Protein AF-A0AAJ0F1N2-F1 (afdb_monomer_lite)

InterPro domains:
  IPR005656 MmgE/PrpD [PTHR16943] (35-142)
  IPR036148 MmgE/PrpD superfamily [SSF103378] (7-380)
  IPR042183 MmgE/PrpD superfamily, domain 1 [G3DSA:1.10.4100.10] (1-146)
  IPR045336 MmgE/PrpD, N-terminal [PF03972] (10-143)

Secondary structure (DSSP, 8-state):
-TTTTTSHHHHHHHHHHHHHH-S--TT-EE-TTS-EE-HHHHHHHHHHHHHTTS-S-EETTB-GGGTHHHHHHHHHHHSSSPPPHHHHHHHHHHHHHHHHHHHHHH-THHHHTT---HHHHHHHHHHHHHHHHHTT--HHHHHHHSPPTTTSTTHHHHTT----TTTTTSS----S-SSSSTTSHHHHH-SS--GGGGTTTTTT--GGG-EE--SSSS-GGGHHHHHHHHHHHHHS---S---EEEEEE-GGGGSGGG--SS--SHHHHHH-HHHHHHHHHHS---SGGGSSHHHHT-HHHHHHHHT-EEEE----TT---EEEEEE-TTS-EEEEEE-GGG-TTBTTSTTHHHHHHHHHHHHHHHTT-HHHHHHHHHHHHTGGG-S-THHHHHHHHHHHHHHHHH--HHHHHHHHTB-PPTT----TT---GGGBPPEEEEEE----SHHHHHHHHHHHHHHHHHHHHHHHTT--TT-HHHHHHHHHTEEEEEE--HHHHTT--HHHHHHHHHHHHHHTT--

pLDDT: mean 82.6, std 16.03, range [22.95, 98.0]

Structure (mmCIF, N/CA/C/O backbone):
data_AF-A0AAJ0F1N2-F1
#
_entry.id   AF-A0AAJ0F1N2-F1
#
loop_
_atom_site.group_PDB
_atom_site.id
_atom_site.type_symbol
_atom_site.label_atom_id
_atom_site.label_alt_id
_atom_site.label_comp_id
_atom_site.label_asym_id
_atom_site.label_entity_id
_atom_site.label_seq_id
_atom_site.pdbx_PDB_ins_code
_atom_site.Cartn_x
_atom_site.Cartn_y
_atom_site.Cartn_z
_atom_site.occupancy
_atom_site.B_iso_or_equiv
_atom_site.auth_seq_id
_atom_site.auth_comp_id
_atom_site.auth_asym_id
_atom_site.auth_atom_id
_atom_site.pdbx_PDB_model_num
ATOM 1 N N . MET A 1 1 ? 4.725 4.115 -2.360 1.00 94.38 1 MET A N 1
ATOM 2 C CA . MET A 1 1 ? 6.012 4.832 -2.238 1.00 94.38 1 MET A CA 1
ATOM 3 C C . MET A 1 1 ? 5.979 5.849 -1.105 1.00 94.38 1 MET A C 1
ATOM 5 O O . MET A 1 1 ? 6.537 5.537 -0.065 1.00 94.38 1 MET A O 1
ATOM 9 N N . LEU A 1 2 ? 5.261 6.975 -1.221 1.00 94.50 2 LEU A N 1
ATOM 10 C CA . LEU A 1 2 ? 5.224 8.016 -0.171 1.00 94.50 2 LEU A CA 1
ATOM 11 C C . LEU A 1 2 ? 4.882 7.496 1.242 1.00 94.50 2 LEU A C 1
ATOM 13 O O . LEU A 1 2 ? 5.534 7.845 2.216 1.00 94.50 2 LEU A O 1
ATOM 17 N N . THR A 1 3 ? 3.900 6.605 1.379 1.00 92.44 3 THR A N 1
ATOM 18 C CA . THR A 1 3 ? 3.577 5.993 2.682 1.00 92.44 3 THR A CA 1
ATOM 19 C C . THR A 1 3 ? 4.564 4.916 3.132 1.00 92.44 3 THR A C 1
ATOM 21 O O . THR A 1 3 ? 4.675 4.644 4.326 1.00 92.44 3 THR A O 1
ATOM 24 N N . GLY A 1 4 ? 5.250 4.271 2.187 1.00 93.25 4 GLY A N 1
ATOM 25 C CA . GLY A 1 4 ? 6.184 3.181 2.456 1.00 93.25 4 GLY A CA 1
ATOM 26 C C . GLY A 1 4 ? 7.548 3.680 2.920 1.00 93.25 4 GLY A C 1
ATOM 27 O O . GLY A 1 4 ? 8.160 3.047 3.772 1.00 93.25 4 GLY A O 1
ATOM 28 N N . MET A 1 5 ? 8.000 4.840 2.432 1.00 93.69 5 MET A N 1
ATOM 29 C CA . MET A 1 5 ? 9.305 5.400 2.811 1.00 93.69 5 MET A CA 1
ATOM 30 C C . MET A 1 5 ? 9.385 5.792 4.296 1.00 93.69 5 MET A C 1
ATOM 32 O O . MET A 1 5 ? 10.449 5.822 4.897 1.00 93.69 5 MET A O 1
ATOM 36 N N . VAL A 1 6 ? 8.235 6.047 4.922 1.00 89.25 6 VAL A N 1
ATOM 37 C CA . VAL A 1 6 ? 8.150 6.376 6.350 1.00 89.25 6 VAL A CA 1
ATOM 38 C C . VAL A 1 6 ? 8.004 5.135 7.242 1.00 89.25 6 VAL A C 1
ATOM 40 O O . VAL A 1 6 ? 7.846 5.265 8.457 1.00 89.25 6 VAL A O 1
ATOM 43 N N . ARG A 1 7 ? 8.011 3.922 6.665 1.00 87.81 7 ARG A N 1
ATOM 44 C CA . ARG A 1 7 ? 7.913 2.663 7.422 1.00 87.81 7 ARG A CA 1
ATOM 45 C C . ARG A 1 7 ? 9.271 2.266 8.018 1.00 87.81 7 ARG A C 1
ATOM 47 O O . ARG A 1 7 ? 10.299 2.530 7.391 1.00 87.81 7 ARG A O 1
ATOM 54 N N . PRO A 1 8 ? 9.296 1.563 9.169 1.00 86.12 8 PRO A N 1
ATOM 55 C CA . PRO A 1 8 ? 10.542 1.126 9.805 1.00 86.12 8 PRO A CA 1
ATOM 56 C C . PRO A 1 8 ? 11.477 0.344 8.873 1.00 86.12 8 PRO A C 1
ATOM 58 O O . PRO A 1 8 ? 12.664 0.642 8.815 1.00 86.12 8 PRO A O 1
ATOM 61 N N . VAL A 1 9 ? 10.940 -0.583 8.068 1.00 86.56 9 VAL A N 1
ATOM 62 C CA . VAL A 1 9 ? 11.736 -1.386 7.120 1.00 86.56 9 VAL A CA 1
ATOM 63 C C . VAL A 1 9 ? 12.475 -0.532 6.084 1.00 86.56 9 VAL A C 1
ATOM 65 O O . VAL A 1 9 ? 13.609 -0.850 5.720 1.00 86.56 9 VAL A O 1
ATOM 68 N N . TYR A 1 10 ? 11.870 0.573 5.634 1.00 93.31 10 TYR A N 1
ATOM 69 C CA . TYR A 1 10 ? 12.530 1.514 4.735 1.00 93.31 10 TYR A CA 1
ATOM 70 C C . TYR A 1 10 ? 13.623 2.284 5.472 1.00 93.31 10 TYR A C 1
ATOM 72 O O . TYR A 1 10 ? 14.758 2.293 5.003 1.00 93.31 10 TYR A O 1
ATOM 80 N N . LYS A 1 11 ? 13.306 2.869 6.639 1.00 90.56 11 LYS A N 1
ATOM 81 C CA . LYS A 1 11 ? 14.265 3.651 7.440 1.00 90.56 11 LYS A CA 1
ATOM 82 C C . LYS A 1 11 ? 15.527 2.836 7.750 1.00 90.56 11 LYS A C 1
ATOM 84 O O . LYS A 1 11 ? 16.628 3.263 7.416 1.00 90.56 11 LYS A O 1
ATOM 89 N N . SER A 1 12 ? 15.370 1.613 8.261 1.00 88.00 12 SER A N 1
ATOM 90 C CA . SER A 1 12 ? 16.506 0.727 8.555 1.00 88.00 12 SER A CA 1
ATOM 91 C C . SER A 1 12 ? 17.283 0.313 7.300 1.00 88.00 12 SER A C 1
ATOM 93 O O . SER A 1 12 ? 18.500 0.150 7.348 1.00 88.00 12 SER A O 1
ATOM 95 N N . SER A 1 13 ? 16.609 0.164 6.156 1.00 91.44 13 SER A N 1
ATOM 96 C CA . SER A 1 13 ? 17.280 -0.126 4.882 1.00 91.44 13 SER A CA 1
ATOM 97 C C . SER A 1 13 ? 18.088 1.064 4.364 1.00 91.44 13 SER A C 1
ATOM 99 O O . SER A 1 13 ? 19.184 0.871 3.835 1.00 91.44 13 SER A O 1
ATOM 101 N N . ALA A 1 14 ? 17.574 2.284 4.530 1.00 91.19 14 ALA A N 1
ATOM 102 C CA . ALA A 1 14 ? 18.276 3.513 4.177 1.00 91.19 14 ALA A CA 1
ATOM 103 C C . ALA A 1 14 ? 19.522 3.693 5.055 1.00 91.19 14 ALA A C 1
ATOM 105 O O . ALA A 1 14 ? 20.614 3.899 4.530 1.00 91.19 14 ALA A O 1
ATOM 106 N N . GLU A 1 15 ? 19.398 3.496 6.371 1.00 89.12 15 GLU A N 1
ATOM 107 C CA . GLU A 1 15 ? 20.527 3.513 7.312 1.00 89.12 15 GLU A CA 1
ATOM 108 C C . GLU A 1 15 ? 21.597 2.472 6.953 1.00 89.12 15 GLU A C 1
ATOM 110 O O . GLU A 1 15 ? 22.789 2.789 6.902 1.00 89.12 15 GLU A O 1
ATOM 115 N N . ALA A 1 16 ? 21.183 1.239 6.640 1.00 87.69 16 ALA A N 1
ATOM 116 C CA . ALA A 1 16 ? 22.100 0.182 6.227 1.00 87.69 16 ALA A CA 1
ATOM 117 C C . ALA A 1 16 ? 22.852 0.551 4.936 1.00 87.69 16 ALA A C 1
ATOM 119 O O . ALA A 1 16 ? 24.078 0.431 4.882 1.00 87.69 16 ALA A O 1
ATOM 120 N N . LEU A 1 17 ? 22.155 1.057 3.914 1.00 87.19 17 LEU A N 1
ATOM 121 C CA . LEU A 1 17 ? 22.790 1.502 2.669 1.00 87.19 17 LEU A CA 1
ATOM 122 C C . LEU A 1 17 ? 23.763 2.656 2.895 1.00 87.19 17 LEU A C 1
ATOM 124 O O . LEU A 1 17 ? 24.878 2.617 2.373 1.00 87.19 17 LEU A O 1
ATOM 128 N N . THR A 1 18 ? 23.375 3.638 3.704 1.00 84.88 18 THR A N 1
ATOM 129 C CA . THR A 1 18 ? 24.234 4.756 4.098 1.00 84.88 18 THR A CA 1
ATOM 130 C C . THR A 1 18 ? 25.490 4.268 4.818 1.00 84.88 18 THR A C 1
ATOM 132 O O . THR A 1 18 ? 26.592 4.727 4.524 1.00 84.88 18 THR A O 1
ATOM 135 N N . SER A 1 19 ? 25.368 3.277 5.705 1.00 83.12 19 SER A N 1
ATOM 136 C CA . SER A 1 19 ? 26.519 2.707 6.417 1.00 83.12 19 SER A CA 1
ATOM 137 C C . SER A 1 19 ? 27.512 1.989 5.492 1.00 83.12 19 SER A C 1
ATOM 139 O O . SER A 1 19 ? 28.713 1.978 5.762 1.00 83.12 19 SER A O 1
ATOM 141 N N . ILE A 1 20 ? 27.032 1.417 4.382 1.00 83.31 20 ILE A N 1
ATOM 142 C CA . ILE A 1 20 ? 27.849 0.609 3.468 1.00 83.31 20 ILE A CA 1
ATOM 143 C C . ILE A 1 20 ? 28.415 1.443 2.311 1.00 83.31 20 ILE A C 1
ATOM 145 O O . ILE A 1 20 ? 29.530 1.189 1.849 1.00 83.31 20 ILE A O 1
ATOM 149 N N . HIS A 1 21 ? 27.669 2.437 1.829 1.00 80.12 21 HIS A N 1
ATOM 150 C CA . HIS A 1 21 ? 28.046 3.256 0.674 1.00 80.12 21 HIS A CA 1
ATOM 151 C C . HIS A 1 21 ? 28.478 4.687 1.030 1.00 80.12 21 HIS A C 1
ATOM 153 O O . HIS A 1 21 ? 29.085 5.347 0.186 1.00 80.12 21 HIS A O 1
ATOM 159 N N . GLY A 1 22 ? 28.241 5.140 2.264 1.00 71.06 22 GLY A N 1
ATOM 160 C CA . GLY A 1 22 ? 28.464 6.518 2.704 1.00 71.06 22 GLY A CA 1
ATOM 161 C C . GLY A 1 22 ? 27.350 7.482 2.270 1.00 71.06 22 GLY A C 1
ATOM 162 O O . GLY A 1 22 ? 26.404 7.095 1.589 1.00 71.06 22 GLY A O 1
ATOM 163 N N . ASN A 1 23 ? 27.490 8.758 2.648 1.00 67.50 23 ASN A N 1
ATOM 164 C CA . ASN A 1 23 ? 26.535 9.839 2.347 1.00 67.50 23 ASN A CA 1
ATOM 165 C C . ASN A 1 23 ? 26.758 10.450 0.948 1.00 67.50 23 ASN A C 1
ATOM 167 O O . ASN A 1 23 ? 27.057 11.637 0.820 1.00 67.50 23 ASN A O 1
ATOM 171 N N . GLY A 1 24 ? 26.632 9.638 -0.102 1.00 66.25 24 GLY A N 1
ATOM 172 C CA . GLY A 1 24 ? 26.647 10.119 -1.487 1.00 66.25 24 GLY A CA 1
ATOM 173 C C . GLY A 1 24 ? 28.031 10.369 -2.113 1.00 66.25 24 GLY A C 1
ATOM 174 O O . GLY A 1 24 ? 29.079 9.992 -1.583 1.00 66.25 24 GLY A O 1
ATOM 175 N N . GLY A 1 25 ? 28.023 10.953 -3.318 1.00 71.38 25 GLY A N 1
ATOM 176 C CA . GLY A 1 25 ? 29.208 11.245 -4.135 1.00 71.38 25 GLY A CA 1
ATOM 177 C C . GLY A 1 25 ? 28.837 11.683 -5.563 1.00 71.38 25 GLY A C 1
ATOM 178 O O . GLY A 1 25 ? 27.662 11.742 -5.892 1.00 71.38 25 GLY A O 1
ATOM 179 N N . PRO A 1 26 ? 29.797 11.932 -6.475 1.00 70.75 26 PRO A N 1
ATOM 180 C CA . PRO A 1 26 ? 29.505 12.463 -7.820 1.00 70.75 26 PRO A CA 1
ATOM 181 C C . PRO A 1 26 ? 28.612 11.582 -8.713 1.00 70.75 26 PRO A C 1
ATOM 183 O O . PRO A 1 26 ? 28.234 11.999 -9.801 1.00 70.75 26 PRO A O 1
ATOM 186 N N . GLN A 1 27 ? 28.351 10.337 -8.304 1.00 80.38 27 GLN A N 1
ATOM 187 C CA . GLN A 1 27 ? 27.497 9.373 -9.007 1.00 80.38 27 GLN A CA 1
ATOM 188 C C . GLN A 1 27 ? 26.361 8.853 -8.116 1.00 80.38 27 GLN A C 1
ATOM 190 O O . GLN A 1 27 ? 25.833 7.770 -8.386 1.00 80.38 27 GLN A O 1
ATOM 195 N N . SER A 1 28 ? 26.051 9.550 -7.018 1.00 88.75 28 SER A N 1
ATOM 196 C CA . SER A 1 28 ? 24.918 9.172 -6.186 1.00 88.75 28 SER A CA 1
ATOM 197 C C . SER A 1 28 ? 23.597 9.528 -6.863 1.00 88.75 28 SER A C 1
ATOM 199 O O . SER A 1 28 ? 23.530 10.361 -7.767 1.00 88.75 28 SER A O 1
ATOM 201 N N . VA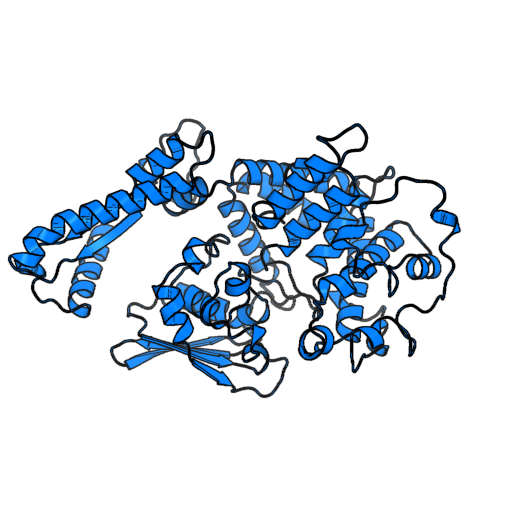L A 1 29 ? 22.572 8.787 -6.470 1.00 92.19 29 VAL A N 1
ATOM 202 C CA . VAL A 1 29 ? 21.196 8.936 -6.903 1.00 92.19 29 VAL A CA 1
ATOM 203 C C . VAL A 1 29 ? 20.353 9.005 -5.639 1.00 92.19 29 VAL A C 1
ATOM 205 O O . VAL A 1 29 ? 20.433 8.100 -4.801 1.00 92.19 29 VAL A O 1
ATOM 208 N N . ALA A 1 30 ? 19.537 10.047 -5.522 1.00 94.81 30 ALA A N 1
ATOM 209 C CA . ALA A 1 30 ? 18.555 10.163 -4.459 1.00 94.81 30 ALA A CA 1
ATOM 210 C C . ALA A 1 30 ? 17.480 9.077 -4.598 1.00 94.81 30 ALA A C 1
ATOM 212 O O . ALA A 1 30 ? 16.926 8.874 -5.683 1.00 94.81 30 ALA A O 1
ATOM 213 N N . ALA A 1 31 ? 17.174 8.383 -3.505 1.00 96.06 31 ALA A N 1
ATOM 214 C CA . ALA A 1 31 ? 15.930 7.636 -3.350 1.00 96.06 31 ALA A CA 1
ATOM 215 C C . ALA A 1 31 ? 14.756 8.599 -3.098 1.00 96.06 31 ALA A C 1
ATOM 217 O O . ALA A 1 31 ? 14.953 9.801 -2.932 1.00 96.06 31 ALA A O 1
ATOM 218 N N . ILE A 1 32 ? 13.528 8.075 -3.047 1.00 96.50 32 ILE A N 1
ATOM 219 C CA . ILE A 1 32 ? 12.312 8.887 -2.897 1.00 96.50 32 ILE A CA 1
ATOM 220 C C . ILE A 1 32 ? 12.354 9.837 -1.696 1.00 96.50 32 ILE A C 1
ATOM 222 O O . ILE A 1 32 ? 11.768 10.905 -1.752 1.00 96.50 32 ILE A O 1
ATOM 226 N N . ASP A 1 33 ? 13.040 9.472 -0.620 1.00 94.69 33 ASP A N 1
ATOM 227 C CA . ASP A 1 33 ? 13.099 10.260 0.610 1.00 94.69 33 ASP A CA 1
ATOM 228 C C . ASP A 1 33 ? 14.271 11.263 0.664 1.00 94.69 33 ASP A C 1
ATOM 230 O O . ASP A 1 33 ? 14.496 11.882 1.710 1.00 94.69 33 ASP A O 1
ATOM 234 N N . GLY A 1 34 ? 15.028 11.381 -0.434 1.00 93.81 34 GLY A N 1
ATOM 235 C CA . GLY A 1 34 ? 16.246 12.190 -0.546 1.00 93.81 34 GLY A CA 1
ATOM 236 C C . GLY A 1 34 ? 17.532 11.465 -0.150 1.00 93.81 34 GLY A C 1
ATOM 237 O O . GLY A 1 34 ? 18.612 12.046 -0.228 1.00 93.81 34 GLY A O 1
ATOM 238 N N . THR A 1 35 ? 17.464 10.199 0.282 1.00 92.12 35 THR A N 1
ATOM 239 C CA . THR A 1 35 ? 18.672 9.450 0.651 1.00 92.12 35 THR A CA 1
ATOM 240 C C . THR A 1 35 ? 19.562 9.239 -0.575 1.00 92.12 35 THR A C 1
ATOM 242 O O . THR A 1 35 ? 19.211 8.498 -1.494 1.00 92.12 35 THR A O 1
ATOM 245 N N . GLU A 1 36 ? 20.740 9.862 -0.574 1.00 92.38 36 GLU A N 1
ATOM 246 C CA . GLU A 1 36 ? 21.750 9.733 -1.625 1.00 92.38 36 GLU A CA 1
ATOM 247 C C . GLU A 1 36 ? 22.500 8.402 -1.514 1.00 92.38 36 GLU A C 1
ATOM 249 O O . GLU A 1 36 ? 23.191 8.126 -0.532 1.00 92.38 36 GLU A O 1
ATOM 254 N N . THR A 1 37 ? 22.403 7.565 -2.545 1.00 91.31 37 THR A N 1
ATOM 255 C CA . THR A 1 37 ? 23.040 6.241 -2.563 1.00 91.31 37 THR A CA 1
ATOM 256 C C . THR A 1 37 ? 23.447 5.837 -3.982 1.00 91.31 37 THR A C 1
ATOM 258 O O . THR A 1 37 ? 23.431 6.642 -4.907 1.00 91.31 37 THR A O 1
ATOM 261 N N . THR A 1 38 ? 23.890 4.598 -4.192 1.00 90.56 38 THR A N 1
ATOM 262 C CA . THR A 1 38 ? 24.156 4.093 -5.548 1.00 90.56 38 THR A CA 1
ATOM 263 C C . THR A 1 38 ? 22.854 3.965 -6.345 1.00 90.56 38 THR A C 1
ATOM 265 O O . THR A 1 38 ? 21.786 3.800 -5.763 1.00 90.56 38 THR A O 1
ATOM 268 N N . ILE A 1 39 ? 22.933 3.924 -7.680 1.00 90.25 39 ILE A N 1
ATOM 269 C CA . ILE A 1 39 ? 21.757 3.672 -8.534 1.00 90.25 39 ILE A CA 1
ATOM 270 C C . ILE A 1 39 ? 20.957 2.430 -8.088 1.00 90.25 39 ILE A C 1
ATOM 272 O O . ILE A 1 39 ? 19.732 2.466 -8.026 1.00 90.25 39 ILE A O 1
ATOM 276 N N . PHE A 1 40 ? 21.639 1.349 -7.693 1.00 88.56 40 PHE A N 1
ATOM 277 C CA . PHE A 1 40 ? 20.990 0.134 -7.194 1.00 88.56 40 PHE A CA 1
ATOM 278 C C . PHE A 1 40 ? 20.384 0.319 -5.800 1.00 88.56 40 PHE A C 1
ATOM 280 O O . PHE A 1 40 ? 19.323 -0.233 -5.525 1.00 88.56 40 PHE A O 1
ATOM 287 N N . GLY A 1 41 ? 21.028 1.113 -4.940 1.00 91.19 41 GLY A N 1
ATOM 288 C CA . GLY A 1 41 ? 20.475 1.499 -3.644 1.00 91.19 41 GLY A CA 1
ATOM 289 C C . GLY A 1 41 ? 19.172 2.285 -3.796 1.00 91.19 41 GLY A C 1
ATOM 290 O O . GLY A 1 41 ? 18.196 1.970 -3.124 1.00 91.19 41 GLY A O 1
ATOM 291 N N . ALA A 1 42 ? 19.117 3.236 -4.734 1.00 93.75 42 ALA A N 1
ATOM 292 C CA . ALA A 1 42 ? 17.918 4.029 -4.999 1.00 93.75 42 ALA A CA 1
ATOM 293 C C . ALA A 1 42 ? 16.784 3.162 -5.569 1.00 93.75 42 ALA A C 1
ATOM 295 O O . ALA A 1 42 ? 15.649 3.247 -5.103 1.00 93.75 42 ALA A O 1
ATOM 296 N N . MET A 1 43 ? 17.093 2.258 -6.510 1.00 93.69 43 MET A N 1
ATOM 297 C CA . MET A 1 43 ? 16.131 1.260 -7.004 1.00 93.69 43 MET A CA 1
ATOM 298 C C . MET A 1 43 ? 15.573 0.393 -5.868 1.00 93.69 43 MET A C 1
ATOM 300 O O . MET A 1 43 ? 14.364 0.176 -5.792 1.00 93.69 43 MET A O 1
ATOM 304 N N . TYR A 1 44 ? 16.447 -0.088 -4.980 1.00 91.50 44 TYR A N 1
ATOM 305 C CA . TYR A 1 44 ? 16.080 -0.938 -3.849 1.00 91.50 44 TYR A CA 1
ATOM 306 C C . TYR A 1 44 ? 15.187 -0.206 -2.842 1.00 91.50 44 TYR A C 1
ATOM 308 O O . TYR A 1 44 ? 14.117 -0.709 -2.497 1.00 91.50 44 TYR A O 1
ATOM 316 N N . LEU A 1 45 ? 15.580 1.000 -2.422 1.00 94.88 45 LEU A N 1
ATOM 317 C CA . LEU A 1 45 ? 14.792 1.822 -1.506 1.00 94.88 45 LEU A CA 1
ATOM 318 C C . LEU A 1 45 ? 13.428 2.163 -2.100 1.00 94.88 45 LEU A C 1
ATOM 320 O O . LEU A 1 45 ? 12.409 1.942 -1.448 1.00 94.88 45 LEU A O 1
ATOM 324 N N . ASN A 1 46 ? 13.372 2.604 -3.357 1.00 96.38 46 ASN A N 1
ATOM 325 C CA . ASN A 1 46 ? 12.103 2.907 -4.020 1.00 96.38 46 ASN A CA 1
ATOM 326 C C . ASN A 1 46 ? 11.207 1.660 -4.147 1.00 96.38 46 ASN A C 1
ATOM 328 O O . ASN A 1 46 ? 9.988 1.763 -3.994 1.00 96.38 46 ASN A O 1
ATOM 332 N N . GLY A 1 47 ? 11.799 0.475 -4.347 1.00 94.31 47 GLY A N 1
ATOM 333 C CA . GLY A 1 47 ? 11.105 -0.816 -4.299 1.00 94.31 47 GLY A CA 1
ATOM 334 C C . GLY A 1 47 ? 10.490 -1.119 -2.935 1.00 94.31 47 GLY A C 1
ATOM 335 O O . GLY A 1 47 ? 9.295 -1.415 -2.850 1.00 94.31 47 GLY A O 1
ATOM 336 N N . ILE A 1 48 ? 11.263 -0.952 -1.857 1.00 93.62 48 ILE A N 1
ATOM 337 C CA . ILE A 1 48 ? 10.743 -1.067 -0.487 1.00 93.62 48 ILE A CA 1
ATOM 338 C C . ILE A 1 48 ? 9.624 -0.051 -0.271 1.00 93.62 48 ILE A C 1
ATOM 340 O O . ILE A 1 48 ? 8.535 -0.424 0.145 1.00 93.62 48 ILE A O 1
ATOM 344 N N . ALA A 1 49 ? 9.831 1.221 -0.608 1.00 95.88 49 ALA A N 1
ATOM 345 C CA . ALA A 1 49 ? 8.817 2.256 -0.433 1.00 95.88 49 ALA A CA 1
ATOM 346 C C . ALA A 1 49 ? 7.517 1.932 -1.189 1.00 95.88 49 ALA A C 1
ATOM 348 O O . ALA A 1 49 ? 6.418 2.306 -0.765 1.00 95.88 49 ALA A O 1
ATOM 349 N N . ALA A 1 50 ? 7.611 1.281 -2.345 1.00 94.19 50 ALA A N 1
ATOM 350 C CA . ALA A 1 50 ? 6.451 0.855 -3.110 1.00 94.19 50 ALA A CA 1
ATOM 351 C C . ALA A 1 50 ? 5.703 -0.310 -2.445 1.00 94.19 50 ALA A C 1
ATOM 353 O O . ALA A 1 50 ? 4.476 -0.263 -2.425 1.00 94.19 50 ALA A O 1
ATOM 354 N N . GLY A 1 51 ? 6.414 -1.299 -1.894 1.00 90.56 51 GLY A N 1
ATOM 355 C CA . GLY A 1 51 ? 5.826 -2.535 -1.358 1.00 90.56 51 GLY A CA 1
ATOM 356 C C . GLY A 1 51 ? 5.675 -2.629 0.165 1.00 90.56 51 GLY A C 1
ATOM 357 O O . GLY A 1 51 ? 5.046 -3.562 0.631 1.00 90.56 51 GLY A O 1
ATOM 358 N N . ALA A 1 52 ? 6.222 -1.703 0.955 1.00 89.00 52 ALA A N 1
ATOM 359 C CA . ALA A 1 52 ? 6.310 -1.829 2.419 1.00 89.00 52 ALA A CA 1
ATOM 360 C C . ALA A 1 52 ? 5.003 -1.560 3.185 1.00 89.00 52 ALA A C 1
ATOM 362 O O . ALA A 1 52 ? 5.023 -1.516 4.412 1.00 89.00 52 ALA A O 1
ATOM 363 N N . PHE A 1 53 ? 3.893 -1.264 2.502 1.00 91.94 53 PHE A N 1
ATOM 364 C CA . PHE A 1 53 ? 2.659 -0.858 3.187 1.00 91.94 53 PHE A CA 1
ATOM 365 C C . PHE A 1 53 ? 1.370 -1.359 2.525 1.00 91.94 53 PHE A C 1
ATOM 367 O O . PHE A 1 53 ? 0.299 -0.791 2.737 1.00 91.94 53 PHE A O 1
ATOM 374 N N . GLN A 1 54 ? 1.476 -2.420 1.721 1.00 90.69 54 GLN A N 1
ATOM 375 C CA . GLN A 1 54 ? 0.356 -3.236 1.241 1.00 90.69 54 GLN A CA 1
ATOM 376 C C . GLN A 1 54 ? -0.744 -2.440 0.523 1.00 90.69 54 GLN A C 1
ATOM 378 O O . GLN A 1 54 ? -1.931 -2.699 0.691 1.00 90.69 54 GLN A O 1
ATOM 383 N N . VAL A 1 55 ? -0.363 -1.487 -0.331 1.00 91.81 55 VAL A N 1
ATOM 384 C CA . VAL A 1 55 ? -1.307 -0.576 -1.022 1.00 91.81 55 VAL A CA 1
ATOM 385 C C . VAL A 1 55 ? -1.038 -0.402 -2.520 1.00 91.81 55 VAL A C 1
ATOM 387 O O . VAL A 1 55 ? -1.818 0.216 -3.256 1.00 91.81 55 VAL A O 1
ATOM 390 N N . GLU A 1 56 ? 0.084 -0.928 -2.988 1.00 92.31 56 GLU A N 1
ATOM 391 C CA . GLU A 1 56 ? 0.397 -1.054 -4.399 1.00 92.31 56 GLU A CA 1
ATOM 392 C C . GLU A 1 56 ? -0.666 -1.900 -5.116 1.00 92.31 56 GLU A C 1
ATOM 394 O O . GLU A 1 56 ? -1.333 -2.745 -4.511 1.00 92.31 56 GLU A O 1
ATOM 399 N N . HIS A 1 57 ? -0.885 -1.626 -6.401 1.00 92.38 57 HIS A N 1
ATOM 400 C CA . HIS A 1 57 ? -1.880 -2.364 -7.171 1.00 92.38 57 HIS A CA 1
ATOM 401 C C . HIS A 1 57 ? -1.398 -3.786 -7.471 1.00 92.38 57 HIS A C 1
ATOM 403 O O . HIS A 1 57 ? -0.199 -4.067 -7.487 1.00 92.38 57 HIS A O 1
ATOM 409 N N . VAL A 1 58 ? -2.355 -4.669 -7.735 1.00 90.44 58 VAL A N 1
ATOM 410 C CA . VAL A 1 58 ? -2.108 -6.062 -8.118 1.00 90.44 58 VAL A CA 1
ATOM 411 C C . VAL A 1 58 ? -2.567 -6.265 -9.553 1.00 90.44 58 VAL A C 1
ATOM 413 O O . VAL A 1 58 ? -3.606 -5.740 -9.951 1.00 90.44 58 VAL A O 1
ATOM 416 N N . VAL A 1 59 ? -1.805 -7.041 -10.314 1.00 90.44 59 VAL A N 1
ATOM 417 C CA . VAL A 1 59 ? -2.095 -7.408 -11.703 1.00 90.44 59 VAL A CA 1
ATOM 418 C C . VAL A 1 59 ? -1.945 -8.919 -11.820 1.00 90.44 59 VAL A C 1
ATOM 420 O O . VAL A 1 59 ? -0.828 -9.416 -11.783 1.00 90.44 59 VAL A O 1
ATOM 423 N N . LEU A 1 60 ? -3.050 -9.666 -11.892 1.00 83.56 60 LEU A N 1
ATOM 424 C CA . LEU A 1 60 ? -3.049 -11.124 -12.126 1.00 83.56 60 LEU A CA 1
ATOM 425 C C . LEU A 1 60 ? -2.029 -11.920 -11.266 1.00 83.56 60 LEU A C 1
ATOM 427 O O . LEU A 1 60 ? -1.223 -12.690 -11.781 1.00 83.56 60 LEU A O 1
ATOM 431 N N . ASN A 1 61 ? -2.071 -11.739 -9.938 1.00 78.06 61 ASN A N 1
ATOM 432 C CA . ASN A 1 61 ? -1.125 -12.303 -8.946 1.00 78.06 61 ASN A CA 1
ATOM 433 C C . ASN A 1 61 ? 0.325 -11.766 -9.026 1.00 78.06 61 ASN A C 1
ATOM 435 O O . ASN A 1 61 ? 1.250 -12.357 -8.470 1.00 78.06 61 ASN A O 1
ATOM 439 N N . ALA A 1 62 ? 0.541 -10.631 -9.686 1.00 85.69 62 ALA A N 1
ATOM 440 C CA . ALA A 1 62 ? 1.815 -9.924 -9.734 1.00 85.69 62 ALA A CA 1
ATOM 441 C C . ALA A 1 62 ? 1.711 -8.513 -9.137 1.00 85.69 62 ALA A C 1
ATOM 443 O O . ALA A 1 62 ? 0.642 -7.902 -9.107 1.00 85.69 62 ALA A O 1
ATOM 444 N N . HIS A 1 63 ? 2.849 -7.988 -8.674 1.00 89.25 63 HIS A N 1
ATOM 445 C CA . HIS A 1 63 ? 2.968 -6.644 -8.094 1.00 89.25 63 HIS A CA 1
ATOM 446 C C . HIS A 1 63 ? 4.033 -5.844 -8.868 1.00 89.25 63 HIS A C 1
ATOM 448 O O . HIS A 1 63 ? 5.139 -5.608 -8.370 1.00 89.25 63 HIS A O 1
ATOM 454 N N . PRO A 1 64 ? 3.752 -5.454 -10.125 1.00 91.75 64 PRO A N 1
ATOM 455 C CA . PRO A 1 64 ? 4.753 -4.820 -10.980 1.00 91.75 64 PRO A CA 1
ATOM 456 C C . PRO A 1 64 ? 5.194 -3.441 -10.464 1.00 91.75 64 PRO A C 1
ATOM 458 O O . PRO A 1 64 ? 6.356 -3.072 -10.623 1.00 91.75 64 PRO A O 1
ATOM 461 N N . SER A 1 65 ? 4.335 -2.698 -9.757 1.00 90.69 65 SER A N 1
ATOM 462 C CA . SER A 1 65 ? 4.680 -1.366 -9.237 1.00 90.69 65 SER A CA 1
ATOM 463 C C . SER A 1 65 ? 5.720 -1.336 -8.124 1.00 90.69 65 SER A C 1
ATOM 465 O O . SER A 1 65 ? 6.278 -0.273 -7.871 1.00 90.69 65 SER A O 1
ATOM 467 N N . SER A 1 66 ? 5.977 -2.451 -7.435 1.00 90.25 66 SER A N 1
ATOM 468 C CA . SER A 1 66 ? 7.021 -2.517 -6.401 1.00 90.25 66 SER A CA 1
ATOM 469 C C . SER A 1 66 ? 8.367 -3.014 -6.920 1.00 90.25 66 SER A C 1
ATOM 471 O O . SER A 1 66 ? 9.350 -3.002 -6.185 1.00 90.25 66 SER A O 1
ATOM 473 N N . SER A 1 67 ? 8.431 -3.413 -8.191 1.00 90.62 67 SER A N 1
ATOM 474 C CA . SER A 1 67 ? 9.623 -3.997 -8.807 1.00 90.62 67 SER A CA 1
ATOM 475 C C . SER A 1 67 ? 10.013 -3.287 -10.104 1.00 90.62 67 SER A C 1
ATOM 477 O O . SER A 1 67 ? 11.097 -2.715 -10.192 1.00 90.62 67 SER A O 1
ATOM 479 N N . VAL A 1 68 ? 9.116 -3.268 -11.091 1.00 95.12 68 VAL A N 1
ATOM 480 C CA . VAL A 1 68 ? 9.351 -2.709 -12.428 1.00 95.12 68 VAL A CA 1
ATOM 481 C C . VAL A 1 68 ? 9.460 -1.189 -12.381 1.00 95.12 68 VAL A C 1
ATOM 483 O O . VAL A 1 68 ? 10.456 -0.639 -12.845 1.00 95.12 68 VAL A O 1
ATOM 486 N N . LEU A 1 69 ? 8.468 -0.514 -11.788 1.00 95.62 69 LEU A N 1
ATOM 487 C CA . LEU A 1 69 ? 8.420 0.951 -11.743 1.00 95.62 69 LEU A CA 1
ATOM 488 C C . LEU A 1 69 ? 9.668 1.559 -11.063 1.00 95.62 69 LEU A C 1
ATOM 490 O O . LEU A 1 69 ? 10.307 2.398 -11.690 1.00 95.62 69 LEU A O 1
ATOM 494 N N . PRO A 1 70 ? 10.082 1.135 -9.850 1.00 95.06 70 PRO A N 1
ATOM 495 C CA . PRO A 1 70 ? 11.286 1.651 -9.196 1.00 95.06 70 PRO A CA 1
ATOM 496 C C . PRO A 1 70 ? 12.561 1.449 -10.017 1.00 95.06 70 PRO A C 1
ATOM 498 O O . PRO A 1 70 ? 13.373 2.366 -10.126 1.00 95.06 70 PRO A O 1
ATOM 501 N N . ALA A 1 71 ? 12.734 0.263 -10.609 1.00 93.06 71 ALA A N 1
ATOM 502 C CA . ALA A 1 71 ? 13.915 -0.060 -11.399 1.00 93.06 71 ALA A CA 1
ATOM 503 C C . ALA A 1 71 ? 13.990 0.787 -12.675 1.00 93.06 71 ALA A C 1
ATOM 505 O O . ALA A 1 71 ? 15.013 1.419 -12.942 1.00 93.06 71 ALA A O 1
ATOM 506 N N . LEU A 1 72 ? 12.900 0.833 -13.443 1.00 96.69 72 LEU A N 1
ATOM 507 C CA . LEU A 1 72 ? 12.855 1.570 -14.699 1.00 96.69 72 LEU A CA 1
ATOM 508 C C . LEU A 1 72 ? 12.963 3.078 -14.466 1.00 96.69 72 LEU A C 1
ATOM 510 O O . LEU A 1 72 ? 13.741 3.738 -15.146 1.00 96.69 72 LEU A O 1
ATOM 514 N N . LEU A 1 73 ? 12.229 3.615 -13.486 1.00 96.19 73 LEU A N 1
ATOM 515 C CA . LEU A 1 73 ? 12.185 5.051 -13.216 1.00 96.19 73 LEU A CA 1
ATOM 516 C C . LEU A 1 73 ? 13.552 5.585 -12.794 1.00 96.19 73 LEU A C 1
ATOM 518 O O . LEU A 1 73 ? 14.013 6.579 -13.349 1.00 96.19 73 LEU A O 1
ATOM 522 N N . VAL A 1 74 ? 14.237 4.897 -11.877 1.00 95.69 74 VAL A N 1
ATOM 523 C CA . VAL A 1 74 ? 15.590 5.284 -11.455 1.00 95.69 74 VAL A CA 1
ATOM 524 C C . VAL A 1 74 ? 16.574 5.179 -12.620 1.00 95.69 74 VAL A C 1
ATOM 526 O O . VAL A 1 74 ? 17.384 6.083 -12.823 1.00 95.69 74 VAL A O 1
ATOM 529 N N . TYR A 1 75 ? 16.506 4.099 -13.404 1.00 94.81 75 TYR A N 1
ATOM 530 C CA . TYR A 1 75 ? 17.407 3.907 -14.539 1.00 94.81 75 TYR A CA 1
ATOM 531 C C . TYR A 1 75 ? 17.232 4.994 -15.603 1.00 94.81 75 TYR A C 1
ATOM 533 O O . TYR A 1 75 ? 18.196 5.665 -15.970 1.00 94.81 75 TYR A O 1
ATOM 541 N N . ALA A 1 76 ? 15.997 5.195 -16.059 1.00 95.44 76 ALA A N 1
ATOM 542 C CA . ALA A 1 76 ? 15.659 6.155 -17.100 1.00 95.44 76 ALA A CA 1
ATOM 543 C C . ALA A 1 76 ? 15.997 7.595 -16.679 1.00 95.44 76 ALA A C 1
ATOM 545 O O . ALA A 1 76 ? 16.488 8.379 -17.485 1.00 95.44 76 ALA A O 1
ATOM 546 N N . SER A 1 77 ? 15.830 7.913 -15.392 1.00 94.00 77 SER A N 1
ATOM 547 C CA . SER A 1 77 ? 16.088 9.254 -14.850 1.00 94.00 77 SER A CA 1
ATOM 548 C C . SER A 1 77 ? 17.566 9.571 -14.623 1.00 94.00 77 SER A C 1
ATOM 550 O O . SER A 1 77 ? 17.921 10.738 -14.470 1.00 94.00 77 SER A O 1
ATOM 552 N N . THR A 1 78 ? 18.429 8.553 -14.576 1.00 89.62 78 THR A N 1
ATOM 553 C CA . THR A 1 78 ? 19.877 8.696 -14.310 1.00 89.62 78 THR A CA 1
ATOM 554 C C . THR A 1 78 ? 20.736 8.320 -15.517 1.00 89.62 78 THR A C 1
ATOM 556 O O . THR A 1 78 ? 21.968 8.346 -15.463 1.00 89.62 78 THR A O 1
ATOM 559 N N . SER A 1 79 ? 20.082 7.960 -16.618 1.00 84.88 79 SER A N 1
ATOM 560 C CA . SER A 1 79 ? 20.702 7.670 -17.899 1.00 84.88 79 SER A CA 1
ATOM 561 C C . SER A 1 79 ? 21.368 8.927 -18.478 1.00 84.88 79 SER A C 1
ATOM 563 O O . SER A 1 79 ? 20.867 10.041 -18.353 1.00 84.88 79 SER A O 1
ATOM 565 N N . ASN A 1 80 ? 22.497 8.746 -19.171 1.00 83.00 80 ASN A N 1
ATOM 566 C CA . ASN A 1 80 ? 23.175 9.843 -19.878 1.00 83.00 80 ASN A CA 1
ATOM 567 C C . ASN A 1 80 ? 22.391 10.342 -21.105 1.00 83.00 80 ASN A C 1
ATOM 569 O O . ASN A 1 80 ? 22.734 11.375 -21.674 1.00 83.00 80 ASN A O 1
ATOM 573 N N . THR A 1 81 ? 21.391 9.580 -21.548 1.00 85.69 81 THR A N 1
ATOM 574 C CA . THR A 1 81 ? 20.510 9.934 -22.663 1.00 85.69 81 THR A CA 1
ATOM 575 C C . THR A 1 81 ? 19.150 10.314 -22.095 1.00 85.69 81 THR A C 1
ATOM 577 O O . THR A 1 81 ? 18.595 9.573 -21.280 1.00 85.69 81 THR A O 1
ATOM 580 N N . ALA A 1 82 ? 18.620 11.464 -22.514 1.00 91.50 82 ALA A N 1
ATOM 581 C CA . ALA A 1 82 ? 17.273 11.871 -22.135 1.00 91.50 82 ALA A CA 1
ATOM 582 C C . ALA A 1 82 ? 16.276 10.794 -22.584 1.00 91.50 82 ALA A C 1
ATOM 584 O O . ALA A 1 82 ? 16.291 10.386 -23.743 1.00 91.50 82 ALA A O 1
ATOM 585 N N . THR A 1 83 ? 15.454 10.321 -21.651 1.00 96.81 83 THR A N 1
ATOM 586 C CA . THR A 1 83 ? 14.386 9.354 -21.927 1.00 96.81 83 THR A CA 1
ATOM 587 C C . THR A 1 83 ? 13.067 10.107 -21.959 1.00 96.81 83 THR A C 1
ATOM 589 O O . THR A 1 83 ? 12.722 10.741 -20.959 1.00 96.81 83 THR A O 1
ATOM 592 N N . THR A 1 84 ? 12.343 10.059 -23.077 1.00 97.31 84 THR A N 1
ATOM 593 C CA . THR A 1 84 ? 11.035 10.721 -23.165 1.00 97.31 84 THR A CA 1
ATOM 594 C C . THR A 1 84 ? 9.990 9.982 -22.329 1.00 97.31 84 THR A C 1
ATOM 596 O O . THR A 1 84 ? 10.159 8.819 -21.952 1.00 97.31 84 THR A O 1
ATOM 599 N N . GLY A 1 85 ? 8.888 10.660 -22.030 1.00 97.62 85 GLY A N 1
ATOM 600 C CA . GLY A 1 85 ? 7.731 10.071 -21.375 1.00 97.62 85 GLY A CA 1
ATOM 601 C C . GLY A 1 85 ? 7.129 8.910 -22.159 1.00 97.62 85 GLY A C 1
ATOM 602 O O . GLY A 1 85 ? 6.763 7.902 -21.560 1.00 97.62 85 GLY A O 1
ATOM 603 N N . GLU A 1 86 ? 7.073 9.016 -23.489 1.00 97.62 86 GLU A N 1
ATOM 604 C CA . GLU A 1 86 ? 6.587 7.945 -24.367 1.00 97.62 86 GLU A CA 1
ATOM 605 C C . GLU A 1 86 ? 7.495 6.710 -24.310 1.00 97.62 86 GLU A C 1
ATOM 607 O O . GLU A 1 86 ? 6.995 5.598 -24.120 1.00 97.62 86 GLU A O 1
ATOM 612 N N . ASP A 1 87 ? 8.818 6.895 -24.386 1.00 97.38 87 ASP A N 1
ATOM 613 C CA . ASP A 1 87 ? 9.788 5.795 -24.270 1.00 97.38 87 ASP A CA 1
ATOM 614 C C . ASP A 1 87 ? 9.665 5.101 -22.907 1.00 97.38 87 ASP A C 1
ATOM 616 O O . ASP A 1 87 ? 9.614 3.871 -22.810 1.00 97.38 87 ASP A O 1
ATOM 620 N N . PHE A 1 88 ? 9.567 5.897 -21.836 1.00 98.00 88 PHE A N 1
ATOM 621 C CA . PHE A 1 88 ? 9.409 5.390 -20.479 1.00 98.00 88 PHE A CA 1
ATOM 622 C C . PHE A 1 88 ? 8.105 4.602 -20.305 1.00 98.00 88 PHE A C 1
ATOM 624 O O . PHE A 1 88 ? 8.137 3.485 -19.788 1.00 98.00 88 PHE A O 1
ATOM 631 N N . LEU A 1 89 ? 6.964 5.154 -20.732 1.00 97.62 89 LEU A N 1
ATOM 632 C CA . LEU A 1 89 ? 5.658 4.500 -20.604 1.00 97.62 89 LEU A CA 1
ATOM 633 C C . LEU A 1 89 ? 5.569 3.232 -21.459 1.00 97.62 89 LEU A C 1
ATOM 635 O O . LEU A 1 89 ? 4.995 2.242 -21.006 1.00 97.62 89 LEU A O 1
ATOM 639 N N . THR A 1 90 ? 6.190 3.225 -22.641 1.00 96.88 90 THR A N 1
ATOM 640 C CA . THR A 1 90 ? 6.285 2.038 -23.504 1.00 96.88 90 THR A CA 1
ATOM 641 C C . THR A 1 90 ? 7.059 0.917 -22.809 1.00 96.88 90 THR A C 1
ATOM 643 O O . THR A 1 90 ? 6.558 -0.204 -22.682 1.00 96.88 90 THR A O 1
ATOM 646 N N . ALA A 1 91 ? 8.244 1.224 -22.273 1.00 96.88 91 ALA A N 1
ATOM 647 C CA . ALA A 1 91 ? 9.051 0.259 -21.531 1.00 96.88 91 ALA A CA 1
ATOM 648 C C . ALA A 1 91 ? 8.378 -0.202 -20.227 1.00 96.88 91 ALA A C 1
ATOM 650 O O . ALA A 1 91 ? 8.490 -1.372 -19.841 1.00 96.88 91 ALA A O 1
ATOM 651 N N . LEU A 1 92 ? 7.645 0.693 -19.558 1.00 97.12 92 LEU A N 1
ATOM 652 C CA . LEU A 1 92 ? 6.871 0.373 -18.363 1.00 97.12 92 LEU A CA 1
ATOM 653 C C . LEU A 1 92 ? 5.744 -0.611 -18.691 1.00 97.12 92 LEU A C 1
ATOM 655 O O . LEU A 1 92 ? 5.617 -1.621 -17.999 1.00 97.12 92 LEU A O 1
ATOM 659 N N . ALA A 1 93 ? 4.980 -0.357 -19.758 1.00 95.56 93 ALA A N 1
ATOM 660 C CA . ALA A 1 93 ? 3.916 -1.241 -20.229 1.00 95.56 93 ALA A CA 1
ATOM 661 C C . ALA A 1 93 ? 4.464 -2.627 -20.599 1.00 95.56 93 ALA A C 1
ATOM 663 O O . ALA A 1 93 ? 3.945 -3.636 -20.124 1.00 95.56 93 ALA A O 1
ATOM 664 N N . ALA A 1 94 ? 5.575 -2.690 -21.342 1.00 94.44 94 ALA A N 1
ATOM 665 C CA . ALA A 1 94 ? 6.237 -3.952 -21.676 1.00 94.44 94 ALA A CA 1
ATOM 666 C C . ALA A 1 94 ? 6.674 -4.734 -20.421 1.00 94.44 94 ALA A C 1
ATOM 668 O O . ALA A 1 94 ? 6.444 -5.939 -20.314 1.00 94.44 94 ALA A O 1
ATOM 669 N N . GLY A 1 95 ? 7.266 -4.054 -19.434 1.00 94.19 95 GLY A N 1
ATOM 670 C CA . GLY A 1 95 ? 7.647 -4.672 -18.163 1.00 94.19 95 GLY A CA 1
ATOM 671 C C . GLY A 1 95 ? 6.454 -5.180 -17.356 1.00 94.19 95 GLY A C 1
ATOM 672 O O . GLY A 1 95 ? 6.491 -6.285 -16.814 1.00 94.19 95 GLY A O 1
ATOM 673 N N . TYR A 1 96 ? 5.387 -4.388 -17.281 1.00 95.31 96 TYR A N 1
ATOM 674 C CA . TYR A 1 96 ? 4.150 -4.760 -16.598 1.00 95.31 96 TYR A CA 1
ATOM 675 C C . TYR A 1 96 ? 3.493 -5.978 -17.245 1.00 95.31 96 TYR A C 1
ATOM 677 O O . TYR A 1 96 ? 3.087 -6.893 -16.528 1.00 95.31 96 TYR A O 1
ATOM 685 N N . GLU A 1 97 ? 3.460 -6.023 -18.574 1.00 94.56 97 GLU A N 1
ATOM 686 C CA . GLU A 1 97 ? 2.919 -7.140 -19.344 1.00 94.56 97 GLU A CA 1
ATOM 687 C C . GLU A 1 97 ? 3.701 -8.430 -19.094 1.00 94.56 97 GLU A C 1
ATOM 689 O O . GLU A 1 97 ? 3.118 -9.464 -18.763 1.00 94.56 97 GLU A O 1
ATOM 694 N N . VAL A 1 98 ? 5.036 -8.364 -19.142 1.00 92.12 98 VAL A N 1
ATOM 695 C CA . VAL A 1 98 ? 5.900 -9.502 -18.792 1.00 92.12 98 VAL A CA 1
ATOM 696 C C . VAL A 1 98 ? 5.631 -9.969 -17.359 1.00 92.12 98 VAL A C 1
ATOM 698 O O . VAL A 1 98 ? 5.540 -11.170 -17.106 1.00 92.12 98 VAL A O 1
ATOM 701 N N . CYS A 1 99 ? 5.465 -9.042 -16.413 1.00 91.69 99 CYS A N 1
ATOM 702 C CA . CYS A 1 99 ? 5.181 -9.374 -15.016 1.00 91.69 99 CYS A CA 1
ATOM 703 C C . CYS A 1 99 ? 3.838 -10.103 -14.855 1.00 91.69 99 CYS A C 1
ATOM 705 O O . CYS A 1 99 ? 3.781 -11.149 -14.203 1.00 91.69 99 CYS A O 1
ATOM 707 N N . ALA A 1 100 ? 2.780 -9.572 -15.477 1.00 92.38 100 ALA A N 1
ATOM 708 C CA . ALA A 1 100 ? 1.429 -10.127 -15.442 1.00 92.38 100 ALA A CA 1
ATOM 709 C C . ALA A 1 100 ? 1.388 -11.534 -16.049 1.00 92.38 100 ALA A C 1
ATOM 711 O O . ALA A 1 100 ? 0.878 -12.468 -15.430 1.00 92.38 100 ALA A O 1
ATOM 712 N N . ARG A 1 101 ? 2.010 -11.713 -17.218 1.00 91.06 101 ARG A N 1
ATOM 713 C CA . ARG A 1 101 ? 2.061 -13.000 -17.922 1.00 91.06 101 ARG A CA 1
ATOM 714 C C . ARG A 1 101 ? 2.862 -14.055 -17.175 1.00 91.06 101 ARG A C 1
ATOM 716 O O . ARG A 1 101 ? 2.434 -15.203 -17.115 1.00 91.06 101 ARG A O 1
ATOM 723 N N . ILE A 1 102 ? 3.983 -13.685 -16.547 1.00 88.06 102 ILE A N 1
ATOM 724 C CA . ILE A 1 102 ? 4.710 -14.607 -15.660 1.00 88.06 102 ILE A CA 1
ATOM 725 C C . ILE A 1 102 ? 3.832 -14.982 -14.457 1.00 88.06 102 ILE A C 1
ATOM 727 O O . ILE A 1 102 ? 3.791 -16.153 -14.091 1.00 88.06 102 ILE A O 1
ATOM 731 N N . GLY A 1 103 ? 3.108 -14.026 -13.862 1.00 88.31 103 GLY A N 1
ATOM 732 C CA . GLY A 1 103 ? 2.155 -14.293 -12.776 1.00 88.31 103 GLY A CA 1
ATOM 733 C C . GLY A 1 103 ? 1.052 -15.280 -13.175 1.00 88.31 103 GLY A C 1
ATOM 734 O O . GLY A 1 103 ? 0.791 -16.240 -12.449 1.00 88.31 103 GLY A O 1
ATOM 735 N N . LEU A 1 104 ? 0.465 -15.105 -14.362 1.00 89.12 104 LEU A N 1
ATOM 736 C CA . LEU A 1 104 ? -0.510 -16.037 -14.935 1.00 89.12 104 LEU A CA 1
ATOM 737 C C . LEU A 1 104 ? 0.084 -17.421 -15.206 1.00 89.12 104 LEU A C 1
ATOM 739 O O . LEU A 1 104 ? -0.541 -18.429 -14.879 1.00 89.12 104 LEU A O 1
ATOM 743 N N . ALA A 1 105 ? 1.278 -17.472 -15.799 1.00 87.56 105 ALA A N 1
ATOM 744 C CA . ALA A 1 105 ? 1.944 -18.720 -16.152 1.00 87.56 105 ALA A CA 1
ATOM 745 C C . ALA A 1 105 ? 2.367 -19.525 -14.918 1.00 87.56 105 ALA A C 1
ATOM 747 O O . ALA A 1 105 ? 2.359 -20.752 -14.944 1.00 87.56 105 ALA A O 1
ATOM 748 N N . LEU A 1 106 ? 2.728 -18.845 -13.832 1.00 85.94 106 LEU A N 1
ATOM 749 C CA . LEU A 1 106 ? 3.037 -19.468 -12.550 1.00 85.94 106 LEU A CA 1
ATOM 750 C C . LEU A 1 106 ? 1.778 -19.941 -11.814 1.00 85.94 106 LEU A C 1
ATOM 752 O O . LEU A 1 106 ? 1.782 -21.027 -11.234 1.00 85.94 106 LEU A O 1
ATOM 756 N N . GLY A 1 107 ? 0.705 -19.150 -11.851 1.00 85.94 107 GLY A N 1
ATOM 757 C CA . GLY A 1 107 ? -0.526 -19.440 -11.124 1.00 85.94 107 GLY A CA 1
ATOM 758 C C . GLY A 1 107 ? -0.410 -19.212 -9.611 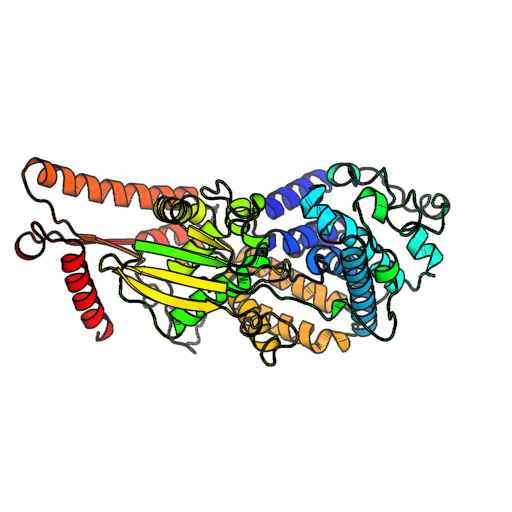1.00 85.94 107 GLY A C 1
ATOM 759 O O . GLY A 1 107 ? 0.612 -18.773 -9.085 1.00 85.94 107 GLY A O 1
ATOM 760 N N . ALA A 1 108 ? -1.501 -19.487 -8.892 1.00 81.12 108 ALA A N 1
ATOM 761 C CA . ALA A 1 108 ? -1.589 -19.227 -7.451 1.00 81.12 108 ALA A CA 1
ATOM 762 C C . ALA A 1 108 ? -0.832 -20.262 -6.592 1.00 81.12 108 ALA A C 1
ATOM 764 O O . ALA A 1 108 ? -0.432 -19.955 -5.474 1.00 81.12 108 ALA A O 1
ATOM 765 N N . SER A 1 109 ? -0.565 -21.455 -7.131 1.00 81.25 109 SER A N 1
ATOM 766 C CA . SER A 1 109 ? 0.116 -22.562 -6.438 1.00 81.25 109 SER A CA 1
ATOM 767 C C . SER A 1 109 ? 1.539 -22.223 -5.971 1.00 81.25 109 SER A C 1
ATOM 769 O O . SER A 1 109 ? 2.035 -22.817 -5.013 1.00 81.25 109 SER A O 1
ATOM 771 N N . VAL A 1 110 ? 2.190 -21.227 -6.581 1.00 82.25 110 VAL A N 1
ATOM 772 C CA . VAL A 1 110 ? 3.488 -20.707 -6.116 1.00 82.25 110 VAL A CA 1
ATOM 773 C C . VAL A 1 110 ? 3.410 -20.173 -4.685 1.00 82.25 110 VAL A C 1
ATOM 775 O O . VAL A 1 110 ? 4.279 -20.476 -3.865 1.00 82.25 110 VAL A O 1
ATOM 778 N N . GLU A 1 111 ? 2.361 -19.415 -4.373 1.00 78.31 111 GLU A N 1
ATOM 779 C CA . GLU A 1 111 ? 2.118 -18.893 -3.026 1.00 78.31 111 GLU A CA 1
ATOM 780 C C . GLU A 1 111 ? 1.399 -19.933 -2.167 1.00 78.31 111 GLU A C 1
ATOM 782 O O . GLU A 1 111 ? 1.805 -20.186 -1.036 1.00 78.31 111 GLU A O 1
ATOM 787 N N . ASP A 1 112 ? 0.380 -20.576 -2.734 1.00 75.94 112 ASP A N 1
ATOM 788 C CA . ASP A 1 112 ? -0.581 -21.383 -1.982 1.00 75.94 112 ASP A CA 1
ATOM 789 C C . ASP A 1 112 ? -0.035 -22.747 -1.555 1.00 75.94 112 ASP A C 1
ATOM 791 O O . ASP A 1 112 ? -0.395 -23.251 -0.494 1.00 75.94 112 ASP A O 1
ATOM 795 N N . GLU A 1 113 ? 0.827 -23.350 -2.373 1.00 79.81 113 GLU A N 1
ATOM 796 C CA . GLU A 1 113 ? 1.336 -24.709 -2.150 1.00 79.81 113 GLU A CA 1
ATOM 797 C C . GLU A 1 113 ? 2.841 -24.728 -1.893 1.00 79.81 113 GLU A C 1
ATOM 799 O O . GLU A 1 113 ? 3.341 -25.560 -1.133 1.00 79.81 113 GLU A O 1
ATOM 804 N N . ARG A 1 114 ? 3.591 -23.830 -2.544 1.00 81.25 114 ARG A N 1
ATOM 805 C CA . ARG A 1 114 ? 5.057 -23.779 -2.437 1.00 81.25 114 ARG A CA 1
ATOM 806 C C . ARG A 1 114 ? 5.563 -22.726 -1.455 1.00 81.25 114 ARG A C 1
ATOM 808 O O . ARG A 1 114 ? 6.723 -22.811 -1.055 1.00 81.25 114 ARG A O 1
ATOM 815 N N . GLY A 1 115 ? 4.724 -21.768 -1.059 1.00 76.12 115 GLY A N 1
ATOM 816 C CA . GLY A 1 115 ? 5.061 -20.735 -0.078 1.00 76.12 115 GLY A CA 1
ATOM 817 C C . GLY A 1 115 ? 6.047 -19.670 -0.571 1.00 76.12 115 GLY A C 1
ATOM 818 O O . GLY A 1 115 ? 6.619 -18.951 0.248 1.00 76.12 115 GLY A O 1
ATOM 819 N N . PHE A 1 116 ? 6.280 -19.548 -1.883 1.00 81.00 116 PHE A N 1
ATOM 820 C CA . PHE A 1 116 ? 7.099 -18.460 -2.415 1.00 81.00 116 PHE A CA 1
ATOM 821 C C . PHE A 1 116 ? 6.249 -17.227 -2.714 1.00 81.00 116 PHE A C 1
ATOM 823 O O . PHE A 1 116 ? 5.197 -17.329 -3.329 1.00 81.00 116 PHE A O 1
ATOM 830 N N . HIS A 1 117 ? 6.748 -16.040 -2.368 1.00 78.06 117 HIS A N 1
ATOM 831 C CA . HIS A 1 117 ? 6.053 -14.783 -2.646 1.00 78.06 117 HIS A CA 1
ATOM 832 C C . HIS A 1 117 ? 6.285 -14.314 -4.095 1.00 78.06 117 HIS A C 1
ATOM 834 O O . HIS A 1 117 ? 7.421 -13.986 -4.474 1.00 78.06 117 HIS A O 1
ATOM 840 N N . ASN A 1 118 ? 5.217 -14.237 -4.899 1.00 76.31 118 ASN A N 1
ATOM 841 C CA . ASN A 1 118 ? 5.290 -14.002 -6.347 1.00 76.31 118 ASN A CA 1
ATOM 842 C C . ASN A 1 118 ? 6.086 -12.753 -6.771 1.00 76.31 118 ASN A C 1
ATOM 844 O O . ASN A 1 118 ? 6.906 -12.886 -7.684 1.00 76.31 118 ASN A O 1
ATOM 848 N N . PRO A 1 119 ? 5.949 -11.569 -6.132 1.00 76.81 119 PRO A N 1
ATOM 849 C CA . PRO A 1 119 ? 6.670 -10.350 -6.525 1.00 76.81 119 PRO A CA 1
ATOM 850 C C . PRO A 1 119 ? 8.191 -10.511 -6.595 1.00 76.81 119 PRO A C 1
ATOM 852 O O . PRO A 1 119 ? 8.853 -9.910 -7.440 1.00 76.81 119 PRO A O 1
ATOM 855 N N . THR A 1 120 ? 8.759 -11.349 -5.722 1.00 73.31 120 THR A N 1
ATOM 856 C CA . THR A 1 120 ? 10.208 -11.617 -5.697 1.00 73.31 120 THR A CA 1
ATOM 857 C C . THR A 1 120 ? 10.664 -12.523 -6.844 1.00 73.31 120 THR A C 1
ATOM 859 O O . THR A 1 120 ? 11.830 -12.492 -7.250 1.00 73.31 120 THR A O 1
ATOM 862 N N . ILE A 1 121 ? 9.735 -13.308 -7.388 1.00 79.12 121 ILE A N 1
ATOM 863 C CA . ILE A 1 121 ? 9.951 -14.256 -8.475 1.00 79.12 121 ILE A CA 1
ATOM 864 C C . ILE A 1 121 ? 9.781 -13.542 -9.819 1.00 79.12 121 ILE A C 1
ATOM 866 O O . ILE A 1 121 ? 10.728 -13.501 -10.610 1.00 79.12 121 ILE A O 1
ATOM 870 N N . ASN A 1 122 ? 8.610 -12.949 -10.064 1.00 84.62 122 ASN A N 1
ATOM 871 C CA . ASN A 1 122 ? 8.256 -12.341 -11.351 1.00 84.62 122 ASN A CA 1
ATOM 872 C C . ASN A 1 122 ? 8.874 -10.945 -11.554 1.00 84.62 122 ASN A C 1
ATOM 874 O O . ASN A 1 122 ? 9.418 -10.662 -12.625 1.00 84.62 122 ASN A O 1
ATOM 878 N N . GLY A 1 123 ? 8.888 -10.103 -10.518 1.00 85.25 123 GLY A N 1
ATOM 879 C CA . GLY A 1 123 ? 9.224 -8.684 -10.625 1.00 85.25 123 GLY A CA 1
ATOM 880 C C . GLY A 1 123 ? 10.638 -8.410 -11.132 1.00 85.25 123 GLY A C 1
ATOM 881 O O . GLY A 1 123 ? 10.856 -7.492 -11.916 1.00 85.25 123 GLY A O 1
ATOM 882 N N . ARG A 1 124 ? 11.613 -9.245 -10.761 1.00 82.06 124 ARG A N 1
ATOM 883 C CA . ARG A 1 124 ? 13.009 -9.101 -11.217 1.00 82.06 124 ARG A CA 1
ATOM 884 C C . ARG A 1 124 ? 13.195 -9.395 -12.710 1.00 82.06 124 ARG A C 1
ATOM 886 O O . ARG A 1 124 ? 14.038 -8.774 -13.350 1.00 82.06 124 ARG A O 1
ATOM 893 N N . LEU A 1 125 ? 12.439 -10.355 -13.251 1.00 85.81 125 LEU A N 1
ATOM 894 C CA . LEU A 1 125 ? 12.479 -10.697 -14.676 1.00 85.81 125 LEU A CA 1
ATOM 895 C C . LEU A 1 125 ? 11.809 -9.585 -15.478 1.00 85.81 125 LEU A C 1
ATOM 897 O O . LEU A 1 125 ? 12.362 -9.113 -16.467 1.00 85.81 125 LEU A O 1
ATOM 901 N N . ALA A 1 126 ? 10.668 -9.114 -14.981 1.00 90.62 126 ALA A N 1
ATOM 902 C CA . ALA A 1 126 ? 9.927 -8.002 -15.550 1.00 90.62 126 ALA A CA 1
ATOM 903 C C . ALA A 1 126 ? 10.720 -6.684 -15.539 1.00 90.62 126 ALA A C 1
ATOM 905 O O . ALA A 1 126 ? 10.743 -5.976 -16.540 1.00 90.62 126 ALA A O 1
ATOM 906 N N . ALA A 1 127 ? 11.435 -6.374 -14.454 1.00 91.31 127 ALA A N 1
ATOM 907 C CA . ALA A 1 127 ? 12.293 -5.191 -14.378 1.00 91.31 127 ALA A CA 1
ATOM 908 C C . ALA A 1 127 ? 13.446 -5.253 -15.396 1.00 91.31 127 ALA A C 1
ATOM 910 O O . ALA A 1 127 ? 13.749 -4.255 -16.047 1.00 91.31 127 ALA A O 1
ATOM 911 N N . ALA A 1 128 ? 14.059 -6.430 -15.576 1.00 87.50 128 ALA A N 1
ATOM 912 C CA . ALA A 1 128 ? 15.079 -6.635 -16.604 1.00 87.50 128 ALA A CA 1
ATOM 913 C C . ALA A 1 128 ? 14.505 -6.485 -18.023 1.00 87.50 128 ALA A C 1
ATOM 915 O O . ALA A 1 128 ? 15.157 -5.885 -18.874 1.00 87.50 128 ALA A O 1
ATOM 916 N N . ALA A 1 129 ? 13.288 -6.985 -18.265 1.00 90.00 129 ALA A N 1
ATOM 917 C CA . ALA A 1 129 ? 12.592 -6.810 -19.538 1.00 90.00 129 ALA A CA 1
ATOM 918 C C . ALA A 1 129 ? 12.281 -5.336 -19.828 1.00 90.00 129 ALA A C 1
ATOM 920 O O . ALA A 1 129 ? 12.552 -4.874 -20.930 1.00 90.00 129 ALA A O 1
ATOM 921 N N . ALA A 1 130 ? 11.795 -4.589 -18.834 1.00 94.25 130 ALA A N 1
ATOM 922 C CA . ALA A 1 130 ? 11.494 -3.165 -18.966 1.00 94.25 130 ALA A CA 1
ATOM 923 C C . ALA A 1 130 ? 12.741 -2.344 -19.321 1.00 94.25 130 ALA A C 1
ATOM 925 O O . ALA A 1 130 ? 12.748 -1.598 -20.295 1.00 94.25 130 ALA A O 1
ATOM 926 N N . VAL A 1 131 ? 13.829 -2.518 -18.562 1.00 92.25 131 VAL A N 1
ATOM 927 C CA . VAL A 1 131 ? 15.088 -1.798 -18.817 1.00 92.25 131 VAL A CA 1
ATOM 928 C C . VAL A 1 131 ? 15.718 -2.236 -20.140 1.00 92.25 131 VAL A C 1
ATOM 930 O O . VAL A 1 131 ? 16.245 -1.403 -20.868 1.00 92.25 131 VAL A O 1
ATOM 933 N N . GLY A 1 132 ? 15.656 -3.526 -20.477 1.00 89.62 132 GLY A N 1
ATOM 934 C CA . GLY A 1 132 ? 16.148 -4.036 -21.755 1.00 89.62 132 GLY A CA 1
ATOM 935 C C . GLY A 1 132 ? 15.372 -3.484 -22.951 1.00 89.62 132 GLY A C 1
ATOM 936 O O . GLY A 1 132 ? 15.989 -3.113 -23.944 1.00 89.62 132 GLY A O 1
ATOM 937 N N . ASN A 1 133 ? 14.046 -3.369 -22.832 1.00 93.38 133 ASN A N 1
ATOM 938 C CA . ASN A 1 133 ? 13.199 -2.744 -23.843 1.00 93.38 133 ASN A CA 1
ATOM 939 C C . ASN A 1 133 ? 13.537 -1.257 -24.021 1.00 93.38 133 ASN A C 1
ATOM 941 O O . ASN A 1 133 ? 13.740 -0.826 -25.149 1.00 93.38 133 ASN A O 1
ATOM 945 N N . LEU A 1 134 ? 13.701 -0.509 -22.924 1.00 93.62 134 LEU A N 1
ATOM 946 C CA . LEU A 1 134 ? 14.124 0.896 -22.981 1.00 93.62 134 LEU A CA 1
ATOM 947 C C . LEU A 1 134 ? 15.493 1.076 -23.663 1.00 93.62 134 LEU A C 1
ATOM 949 O O . LEU A 1 134 ? 15.753 2.095 -24.293 1.00 93.62 134 LEU A O 1
ATOM 953 N N . LEU A 1 135 ? 16.381 0.091 -23.526 1.00 91.06 135 LEU A N 1
ATOM 954 C CA . LEU A 1 135 ? 17.709 0.090 -24.140 1.00 91.06 135 LEU A CA 1
ATOM 955 C C . LEU A 1 135 ? 17.740 -0.441 -25.576 1.00 91.06 135 LEU A C 1
ATOM 957 O O . LEU A 1 135 ? 18.836 -0.601 -26.119 1.00 91.06 135 LEU A O 1
ATOM 961 N N . ASP A 1 136 ? 16.576 -0.734 -26.157 1.00 89.69 136 ASP A N 1
ATOM 962 C CA . ASP A 1 136 ? 16.431 -1.332 -27.486 1.00 89.69 136 ASP A CA 1
ATOM 963 C C . ASP A 1 136 ? 17.283 -2.606 -27.648 1.00 89.69 136 ASP A C 1
ATOM 965 O O . ASP A 1 136 ? 17.952 -2.848 -28.654 1.00 89.69 136 ASP A O 1
ATOM 969 N N . TRP A 1 137 ? 17.337 -3.424 -26.592 1.00 89.25 137 TRP A N 1
ATOM 970 C CA . TRP A 1 137 ? 17.996 -4.722 -26.662 1.00 89.25 137 TRP A CA 1
ATOM 971 C C . TRP A 1 137 ? 17.150 -5.702 -27.461 1.00 89.25 137 TRP A C 1
ATOM 973 O O . TRP A 1 137 ? 15.934 -5.790 -27.286 1.00 89.25 137 TRP A O 1
ATOM 983 N N . ASP A 1 138 ? 17.816 -6.529 -28.265 1.00 86.62 138 ASP A N 1
ATOM 984 C CA . ASP A 1 138 ? 17.148 -7.663 -28.884 1.00 86.62 138 ASP A CA 1
ATOM 985 C C . ASP A 1 138 ? 16.615 -8.646 -27.819 1.00 86.62 138 ASP A C 1
ATOM 987 O O . ASP A 1 138 ? 17.128 -8.756 -26.696 1.00 86.62 138 ASP A O 1
ATOM 991 N N . ALA A 1 139 ? 15.559 -9.378 -28.178 1.00 79.94 139 ALA A N 1
ATOM 992 C CA . ALA A 1 139 ? 14.885 -10.298 -27.266 1.00 79.94 139 ALA A CA 1
ATOM 993 C C . ALA A 1 139 ? 15.828 -11.380 -26.700 1.00 79.94 139 ALA A C 1
ATOM 995 O O . ALA A 1 139 ? 15.657 -11.814 -25.559 1.00 79.94 139 ALA A O 1
ATOM 996 N N . GLU A 1 140 ? 16.849 -11.792 -27.460 1.00 79.06 140 GLU A N 1
ATOM 997 C CA . GLU A 1 140 ? 17.816 -12.797 -27.019 1.00 79.06 140 GLU A CA 1
ATOM 998 C C . GLU A 1 140 ? 18.744 -12.242 -25.926 1.00 79.06 140 GLU A C 1
ATOM 1000 O O . GLU A 1 140 ? 19.034 -12.926 -24.939 1.00 79.06 140 GLU A O 1
ATOM 1005 N N . ILE A 1 141 ? 19.181 -10.988 -26.048 1.00 81.12 141 ILE A N 1
ATOM 1006 C CA . ILE A 1 141 ? 19.942 -10.278 -25.022 1.00 81.12 141 ILE A CA 1
ATOM 1007 C C . ILE A 1 141 ? 19.089 -10.117 -23.770 1.00 81.12 141 ILE A C 1
ATOM 1009 O O . ILE A 1 141 ? 19.582 -10.422 -22.681 1.00 81.12 141 ILE A O 1
ATOM 1013 N N . ILE A 1 142 ? 17.827 -9.694 -23.899 1.00 81.12 142 ILE A N 1
ATOM 1014 C CA . ILE A 1 142 ? 16.917 -9.556 -22.754 1.00 81.12 142 ILE A CA 1
ATOM 1015 C C . ILE A 1 142 ? 16.785 -10.899 -22.022 1.00 81.12 142 ILE A C 1
ATOM 1017 O O . ILE A 1 142 ? 17.059 -10.969 -20.821 1.00 81.12 142 ILE A O 1
ATOM 1021 N N . ALA A 1 143 ? 16.477 -11.983 -22.742 1.00 74.44 143 ALA A N 1
ATOM 1022 C CA . ALA A 1 143 ? 16.357 -13.325 -22.170 1.00 74.44 143 ALA A CA 1
ATOM 1023 C C . ALA A 1 143 ? 17.656 -13.791 -21.488 1.00 74.44 143 ALA A C 1
ATOM 1025 O O . ALA A 1 143 ? 17.638 -14.302 -20.366 1.00 74.44 143 ALA A O 1
ATOM 1026 N N . ARG A 1 144 ? 18.822 -13.548 -22.104 1.00 71.88 144 ARG A N 1
ATOM 1027 C CA . ARG A 1 144 ? 20.129 -13.876 -21.505 1.00 71.88 144 ARG A CA 1
ATOM 1028 C C . ARG A 1 144 ? 20.448 -13.042 -20.264 1.00 71.88 144 ARG A C 1
ATOM 1030 O O . ARG A 1 144 ? 21.233 -13.501 -19.429 1.00 71.88 144 ARG A O 1
ATOM 1037 N N . ARG A 1 145 ? 19.896 -11.828 -20.157 1.00 73.19 145 ARG A N 1
ATOM 1038 C CA . ARG A 1 145 ? 20.145 -10.879 -19.060 1.00 73.19 145 ARG A CA 1
ATOM 1039 C C . ARG A 1 145 ? 19.171 -11.028 -17.888 1.00 73.19 145 ARG A C 1
ATOM 1041 O O . ARG A 1 145 ? 19.435 -10.489 -16.813 1.00 73.19 145 ARG A O 1
ATOM 1048 N N . MET A 1 146 ? 18.102 -11.801 -18.051 1.00 74.62 146 MET A N 1
ATOM 1049 C CA . MET A 1 146 ? 17.185 -12.147 -16.969 1.00 74.62 146 MET A CA 1
ATOM 1050 C C . MET A 1 146 ? 17.873 -12.973 -15.851 1.00 74.62 146 MET A C 1
ATOM 1052 O O . MET A 1 146 ? 18.644 -13.897 -16.137 1.00 74.62 146 MET A O 1
ATOM 1056 N N . PRO A 1 147 ? 17.607 -12.688 -14.556 1.00 64.94 147 PRO A N 1
ATOM 1057 C CA . PRO A 1 147 ? 18.187 -13.443 -13.438 1.00 64.94 147 PRO A CA 1
ATOM 1058 C C . PRO A 1 147 ? 17.860 -14.954 -13.449 1.00 64.94 147 PRO A C 1
ATOM 1060 O O . PRO A 1 147 ? 16.696 -15.346 -13.423 1.00 64.94 147 PRO A O 1
ATOM 1063 N N . ARG A 1 148 ? 18.890 -15.821 -13.397 1.00 63.16 148 ARG A N 1
ATOM 1064 C CA . ARG A 1 148 ? 18.765 -17.302 -13.478 1.00 63.16 148 ARG A CA 1
ATOM 1065 C C . ARG A 1 148 ? 18.569 -18.038 -12.134 1.00 63.16 148 ARG A C 1
ATOM 1067 O O . ARG A 1 148 ? 18.915 -17.524 -11.071 1.00 63.16 148 ARG A O 1
ATOM 1074 N N . ARG A 1 149 ? 18.098 -19.298 -12.241 1.00 53.25 149 ARG A N 1
ATOM 1075 C CA . ARG A 1 149 ? 17.617 -20.270 -11.219 1.00 53.25 149 ARG A CA 1
ATOM 1076 C C . ARG A 1 149 ? 18.386 -20.429 -9.881 1.00 53.25 149 ARG A C 1
ATOM 1078 O O . ARG A 1 149 ? 17.754 -20.893 -8.945 1.00 53.25 149 ARG A O 1
ATOM 1085 N N . SER A 1 150 ? 19.675 -20.093 -9.718 1.00 40.62 150 SER A N 1
ATOM 1086 C CA . SER A 1 150 ? 20.443 -20.552 -8.526 1.00 40.62 150 SER A CA 1
ATOM 1087 C C . SER A 1 150 ? 21.334 -19.543 -7.790 1.00 40.62 150 SER A C 1
ATOM 1089 O O . SER A 1 150 ? 21.812 -19.858 -6.704 1.00 40.62 150 SER A O 1
ATOM 1091 N N . ARG A 1 151 ? 21.560 -18.327 -8.305 1.00 36.88 151 ARG A N 1
ATOM 1092 C CA . ARG A 1 151 ? 22.419 -17.332 -7.616 1.00 36.88 151 ARG A CA 1
ATOM 1093 C C . ARG A 1 151 ? 21.657 -16.239 -6.872 1.00 36.88 151 ARG A C 1
ATOM 1095 O O . ARG A 1 151 ? 22.263 -15.464 -6.148 1.00 36.88 151 ARG A O 1
ATOM 1102 N N . SER A 1 152 ? 20.340 -16.179 -7.037 1.00 39.09 152 SER A N 1
ATOM 1103 C CA . SER A 1 152 ? 19.541 -15.013 -6.657 1.00 39.09 152 SER A CA 1
ATOM 1104 C C . SER A 1 152 ? 18.506 -15.253 -5.558 1.00 39.09 152 SER A C 1
ATOM 1106 O O . SER A 1 152 ? 17.977 -14.282 -5.036 1.00 39.09 152 SER A O 1
ATOM 1108 N N . ILE A 1 153 ? 18.266 -16.495 -5.118 1.00 40.00 153 ILE A N 1
ATOM 1109 C CA . ILE A 1 153 ? 17.513 -16.736 -3.866 1.00 40.00 153 ILE A CA 1
ATOM 1110 C C . ILE A 1 153 ? 18.339 -16.288 -2.636 1.00 40.00 153 ILE A C 1
ATOM 1112 O O . ILE A 1 153 ? 17.779 -15.965 -1.599 1.00 40.00 153 ILE A O 1
ATOM 1116 N N . ARG A 1 154 ? 19.666 -16.140 -2.783 1.00 29.44 154 ARG A N 1
ATOM 1117 C CA . ARG A 1 154 ? 20.561 -15.448 -1.831 1.00 29.44 154 ARG A CA 1
ATOM 1118 C C . ARG A 1 154 ? 20.725 -13.936 -2.084 1.00 29.44 154 ARG A C 1
ATOM 1120 O O . ARG A 1 154 ? 21.456 -13.273 -1.358 1.00 29.44 154 ARG A O 1
ATOM 1127 N N . ALA A 1 155 ? 20.099 -13.356 -3.113 1.00 33.12 155 ALA A N 1
ATOM 1128 C CA . ALA A 1 155 ? 20.442 -12.000 -3.569 1.00 33.12 155 ALA A CA 1
ATOM 1129 C C . ALA A 1 155 ? 19.813 -10.843 -2.778 1.00 33.12 155 ALA A C 1
ATOM 1131 O O . ALA A 1 155 ? 20.158 -9.700 -3.062 1.00 33.12 155 ALA A O 1
ATOM 1132 N N . THR A 1 156 ? 18.993 -11.085 -1.751 1.00 35.91 156 THR A N 1
ATOM 1133 C CA . THR A 1 156 ? 18.756 -10.037 -0.741 1.00 35.91 156 THR A CA 1
ATOM 1134 C C . THR A 1 156 ? 20.033 -9.740 0.062 1.00 35.91 156 THR A C 1
ATOM 1136 O O . THR A 1 156 ? 20.221 -8.612 0.504 1.00 35.91 156 THR A O 1
ATOM 1139 N N . THR A 1 157 ? 20.973 -10.695 0.148 1.00 27.80 157 THR A N 1
ATOM 1140 C CA . THR A 1 157 ? 22.287 -10.533 0.803 1.00 27.80 157 THR A CA 1
ATOM 1141 C C . THR A 1 157 ? 23.492 -10.480 -0.153 1.00 27.80 157 THR A C 1
ATOM 1143 O O . THR A 1 157 ? 24.521 -9.936 0.227 1.00 27.80 157 THR A O 1
ATOM 1146 N N . ASP A 1 158 ? 23.390 -10.962 -1.400 1.00 26.72 158 ASP A N 1
ATOM 1147 C CA . ASP A 1 158 ? 24.552 -11.093 -2.313 1.00 26.72 158 ASP A CA 1
ATOM 1148 C C . ASP A 1 158 ? 24.653 -10.027 -3.435 1.00 26.72 158 ASP A C 1
ATOM 1150 O O . ASP A 1 158 ? 25.619 -10.032 -4.201 1.00 26.72 158 ASP A O 1
ATOM 1154 N N . LEU A 1 159 ? 23.737 -9.049 -3.520 1.00 33.00 159 LEU A N 1
ATOM 1155 C CA . LEU A 1 159 ? 23.891 -7.877 -4.417 1.00 33.00 159 LEU A CA 1
ATOM 1156 C C . LEU A 1 159 ? 25.045 -6.929 -4.010 1.00 33.00 159 LEU A C 1
ATOM 1158 O O . LEU A 1 159 ? 25.329 -5.947 -4.693 1.00 33.00 159 LEU A O 1
ATOM 1162 N N . TRP A 1 160 ? 25.750 -7.253 -2.926 1.00 31.86 160 TRP A N 1
ATOM 1163 C CA . TRP A 1 160 ? 26.719 -6.396 -2.248 1.00 31.86 160 TRP A CA 1
ATOM 1164 C C . TRP A 1 160 ? 28.177 -6.597 -2.689 1.00 31.86 160 TRP A C 1
ATOM 1166 O O . TRP A 1 160 ? 29.063 -5.874 -2.238 1.00 31.86 160 TRP A O 1
ATOM 1176 N N . ALA A 1 161 ? 28.461 -7.529 -3.603 1.00 26.48 161 ALA A N 1
ATOM 1177 C CA . ALA A 1 161 ? 29.833 -7.810 -4.024 1.00 26.48 161 ALA A CA 1
ATOM 1178 C C . ALA A 1 161 ? 29.978 -7.941 -5.546 1.00 26.48 161 ALA A C 1
ATOM 1180 O O . ALA A 1 161 ? 30.012 -9.037 -6.096 1.00 26.48 161 ALA A O 1
ATOM 1181 N N . SER A 1 162 ? 30.129 -6.815 -6.249 1.00 27.77 162 SER A N 1
ATOM 1182 C CA . SER A 1 162 ? 31.216 -6.651 -7.233 1.00 27.77 162 SER A CA 1
ATOM 1183 C C . SER A 1 162 ? 31.188 -5.273 -7.902 1.00 27.77 162 SER A C 1
ATOM 1185 O O . SER A 1 162 ? 30.467 -5.008 -8.861 1.00 27.77 162 SER A O 1
ATOM 1187 N N . ARG A 1 163 ? 32.104 -4.400 -7.466 1.00 34.22 163 ARG A N 1
ATOM 1188 C CA . ARG A 1 163 ? 32.764 -3.460 -8.382 1.00 34.22 163 ARG A CA 1
ATOM 1189 C C . ARG A 1 163 ? 33.356 -4.291 -9.521 1.00 34.22 163 ARG A C 1
ATOM 1191 O O . ARG A 1 163 ? 34.217 -5.095 -9.207 1.00 34.22 163 ARG A O 1
ATOM 1198 N N . GLN A 1 164 ? 32.938 -4.098 -10.775 1.00 30.52 164 GLN A N 1
ATOM 1199 C CA . GLN A 1 164 ? 33.783 -4.108 -11.991 1.00 30.52 164 GLN A CA 1
ATOM 1200 C C . GLN A 1 164 ? 32.907 -3.863 -13.236 1.00 30.52 164 GLN A C 1
ATOM 1202 O O . GLN A 1 164 ? 32.187 -4.739 -13.710 1.00 30.52 164 GLN A O 1
ATOM 1207 N N . ARG A 1 165 ? 32.991 -2.648 -13.790 1.00 33.81 165 ARG A N 1
ATOM 1208 C CA . ARG A 1 165 ? 32.114 -2.115 -14.850 1.00 33.81 165 ARG A CA 1
ATOM 1209 C C . ARG A 1 165 ? 32.510 -2.516 -16.288 1.00 33.81 165 ARG A C 1
ATOM 1211 O O . ARG A 1 165 ? 32.015 -1.907 -17.222 1.00 33.81 165 ARG A O 1
ATOM 1218 N N . SER A 1 166 ? 33.378 -3.510 -16.512 1.00 30.45 166 SER A N 1
ATOM 1219 C CA . SER A 1 166 ? 33.858 -3.819 -17.881 1.00 30.45 166 SER A CA 1
ATOM 1220 C C . SER A 1 166 ? 34.060 -5.298 -18.246 1.00 30.45 166 SER A C 1
ATOM 1222 O O . SER A 1 166 ? 34.277 -5.595 -19.418 1.00 30.45 166 SER A O 1
ATOM 1224 N N . TRP A 1 167 ? 33.905 -6.247 -17.313 1.00 22.95 167 TRP A N 1
ATOM 1225 C CA . TRP A 1 167 ? 34.038 -7.691 -17.604 1.00 22.95 167 TRP A CA 1
ATOM 1226 C C . TRP A 1 167 ? 32.696 -8.449 -17.702 1.00 22.95 167 TRP A C 1
ATOM 1228 O O . TRP A 1 167 ? 32.616 -9.486 -18.359 1.00 22.95 167 TRP A O 1
ATOM 1238 N N . LEU A 1 168 ? 31.607 -7.911 -17.136 1.00 31.39 168 LEU A N 1
ATOM 1239 C CA . LEU A 1 168 ? 30.277 -8.553 -17.091 1.00 31.39 168 LEU A CA 1
ATOM 1240 C C . LEU A 1 168 ? 29.543 -8.618 -18.443 1.00 31.39 168 LEU A C 1
ATOM 1242 O O . LEU A 1 168 ? 28.626 -9.423 -18.622 1.00 31.39 168 LEU A O 1
ATOM 1246 N N . ALA A 1 169 ? 29.952 -7.814 -19.426 1.00 30.16 169 ALA A N 1
ATOM 1247 C CA . ALA A 1 169 ? 29.342 -7.841 -20.751 1.00 30.16 169 ALA A CA 1
ATOM 1248 C C . ALA A 1 169 ? 29.670 -9.132 -21.529 1.00 30.16 169 ALA A C 1
ATOM 1250 O O . ALA A 1 169 ? 28.834 -9.570 -22.315 1.00 30.16 169 ALA A O 1
ATOM 1251 N N . ARG A 1 170 ? 30.826 -9.775 -21.276 1.00 29.23 170 ARG A N 1
ATOM 1252 C CA . ARG A 1 170 ? 31.326 -10.930 -22.056 1.00 29.23 170 ARG A CA 1
ATOM 1253 C C . ARG A 1 170 ? 31.088 -12.311 -21.425 1.00 29.23 170 ARG A C 1
ATOM 1255 O O . ARG A 1 170 ? 31.344 -13.310 -22.082 1.00 29.23 170 ARG A O 1
ATOM 1262 N N . ALA A 1 171 ? 30.595 -12.393 -20.187 1.00 28.94 171 ALA A N 1
ATOM 1263 C CA . ALA A 1 171 ? 30.481 -13.661 -19.449 1.00 28.94 171 ALA A CA 1
ATOM 1264 C C . ALA A 1 171 ? 29.068 -14.290 -19.437 1.00 28.94 171 ALA A C 1
ATOM 1266 O O . ALA A 1 171 ? 28.872 -15.330 -18.815 1.00 28.94 171 ALA A O 1
ATOM 1267 N N . TRP A 1 172 ? 28.064 -13.670 -20.068 1.00 37.31 172 TRP A N 1
ATOM 1268 C CA . TRP A 1 172 ? 26.653 -14.087 -19.974 1.00 37.31 172 TRP A CA 1
ATOM 1269 C C . TRP A 1 172 ? 26.178 -14.842 -21.224 1.00 37.31 172 TRP A C 1
ATOM 1271 O O . TRP A 1 172 ? 25.217 -14.456 -21.884 1.00 37.31 172 TRP A O 1
ATOM 1281 N N . GLY A 1 173 ? 26.863 -15.940 -21.546 1.00 37.84 173 GLY A N 1
ATOM 1282 C CA . GLY A 1 173 ? 26.353 -16.954 -22.468 1.00 37.84 173 GLY A CA 1
ATOM 1283 C C . GLY A 1 173 ? 25.551 -18.000 -21.696 1.00 37.84 173 GLY A C 1
ATOM 1284 O O . GLY A 1 173 ? 26.055 -18.627 -20.768 1.00 37.84 173 GLY A O 1
ATOM 1285 N N . GLY A 1 174 ? 24.286 -18.206 -22.037 1.00 41.78 174 GLY A N 1
ATOM 1286 C CA . GLY A 1 174 ? 23.601 -19.444 -21.670 1.00 41.78 174 GLY A CA 1
ATOM 1287 C C . GLY A 1 174 ? 22.267 -19.583 -22.377 1.00 41.78 174 GLY A C 1
ATOM 1288 O O . GLY A 1 174 ? 22.026 -18.804 -23.298 1.00 41.78 174 GLY A O 1
ATOM 1289 N N . PRO A 1 175 ? 21.477 -20.602 -22.007 1.00 45.25 175 PRO A N 1
ATOM 1290 C CA . PRO A 1 175 ? 20.428 -21.108 -22.872 1.00 45.25 175 PRO A CA 1
ATOM 1291 C C . PRO A 1 175 ? 19.384 -20.019 -23.166 1.00 45.25 175 PRO A C 1
ATOM 1293 O O . PRO A 1 175 ? 19.071 -19.235 -22.267 1.00 45.25 175 PRO A O 1
ATOM 1296 N N . PRO A 1 176 ? 18.906 -19.934 -24.420 1.00 52.28 176 PRO A N 1
ATOM 1297 C CA . PRO A 1 176 ? 17.920 -18.942 -24.847 1.00 52.28 176 PRO A CA 1
ATOM 1298 C C . PRO A 1 176 ? 16.525 -19.191 -24.252 1.00 52.28 176 PRO A C 1
ATOM 1300 O O . PRO A 1 176 ? 15.728 -18.263 -24.188 1.00 52.28 176 PRO A O 1
ATOM 1303 N N . ASP A 1 177 ? 16.253 -20.409 -23.782 1.00 59.00 177 ASP A N 1
ATOM 1304 C CA . ASP A 1 177 ? 15.031 -20.773 -23.068 1.00 59.00 177 ASP A CA 1
ATOM 1305 C C . ASP A 1 177 ? 15.317 -20.674 -21.556 1.00 59.00 177 ASP A C 1
ATOM 1307 O O . ASP A 1 177 ? 16.233 -21.307 -21.030 1.00 59.00 177 ASP A O 1
ATOM 1311 N N . VAL A 1 178 ? 14.668 -19.727 -20.876 1.00 62.97 178 VAL A N 1
ATOM 1312 C CA . VAL A 1 178 ? 14.824 -19.479 -19.424 1.00 62.97 178 VAL A CA 1
ATOM 1313 C C . VAL A 1 178 ? 13.499 -19.714 -18.690 1.00 62.97 178 VAL A C 1
ATOM 1315 O O . VAL A 1 178 ? 13.501 -19.922 -17.470 1.00 62.97 178 VAL A O 1
ATOM 1318 N N . LEU A 1 179 ? 12.378 -19.682 -19.417 1.00 63.28 179 LEU A N 1
ATOM 1319 C CA . LEU A 1 179 ? 11.025 -19.653 -18.871 1.00 63.28 179 LEU A CA 1
ATOM 1320 C C . LEU A 1 179 ? 10.224 -20.952 -19.104 1.00 63.28 179 LEU A C 1
ATOM 1322 O O . LEU A 1 179 ? 9.461 -21.306 -18.208 1.00 63.28 179 LEU A O 1
ATOM 1326 N N . GLY A 1 180 ? 10.358 -21.644 -20.241 1.00 52.00 180 GLY A N 1
ATOM 1327 C CA . GLY A 1 180 ? 9.428 -22.668 -20.733 1.00 52.00 180 GLY A CA 1
ATOM 1328 C C . GLY A 1 180 ? 9.813 -24.163 -20.688 1.00 52.00 180 GLY A C 1
ATOM 1329 O O . GLY A 1 180 ? 8.905 -24.976 -20.838 1.00 52.00 180 GLY A O 1
ATOM 1330 N N . ASN A 1 181 ? 11.066 -24.590 -20.490 1.00 56.34 181 ASN A N 1
ATOM 1331 C CA . ASN A 1 181 ? 11.419 -26.029 -20.515 1.00 56.34 181 ASN A CA 1
ATOM 1332 C C . ASN A 1 181 ? 11.183 -26.809 -19.193 1.00 56.34 181 ASN A C 1
ATOM 1334 O O . ASN A 1 181 ? 11.015 -26.251 -18.108 1.00 56.34 181 ASN A O 1
ATOM 1338 N N . GLU A 1 182 ? 11.199 -28.148 -19.262 1.00 44.34 182 GLU A N 1
ATOM 1339 C CA . GLU A 1 182 ? 10.930 -29.058 -18.122 1.00 44.34 182 GLU A CA 1
ATOM 1340 C C . GLU A 1 182 ? 11.883 -28.859 -16.921 1.00 44.34 182 GLU A C 1
ATOM 1342 O O . GLU A 1 182 ? 11.574 -29.200 -15.779 1.00 44.34 182 GLU A O 1
ATOM 1347 N N . MET A 1 183 ? 13.047 -28.255 -17.164 1.00 49.84 183 MET A N 1
ATOM 1348 C CA . MET A 1 183 ? 14.066 -27.893 -16.184 1.00 49.84 183 MET A CA 1
ATOM 1349 C C . MET A 1 183 ? 14.220 -26.358 -16.096 1.00 49.84 183 MET A C 1
ATOM 1351 O O . MET A 1 183 ? 15.317 -25.872 -15.801 1.00 49.84 183 MET A O 1
ATOM 1355 N N . GLU A 1 184 ? 13.138 -25.582 -16.261 1.00 66.19 184 GLU A N 1
ATOM 1356 C CA . GLU A 1 184 ? 13.151 -24.106 -16.257 1.00 66.19 184 GLU A CA 1
ATOM 1357 C C . GLU A 1 184 ? 12.269 -23.403 -15.215 1.00 66.19 184 GLU A C 1
ATOM 1359 O O . GLU A 1 184 ? 11.570 -24.007 -14.402 1.00 66.19 184 GLU A O 1
ATOM 1364 N N . PHE A 1 185 ? 12.435 -22.082 -15.136 1.00 74.69 185 PHE A N 1
ATOM 1365 C CA . PHE A 1 185 ? 11.927 -21.195 -14.093 1.00 74.69 185 PHE A CA 1
ATOM 1366 C C . PHE A 1 185 ? 10.496 -21.512 -13.625 1.00 74.69 185 PHE A C 1
ATOM 1368 O O . PHE A 1 185 ? 10.300 -21.668 -12.420 1.00 74.69 185 PHE A O 1
ATOM 1375 N N . LEU A 1 186 ? 9.538 -21.691 -14.543 1.00 78.12 186 LEU A N 1
ATOM 1376 C CA . LEU A 1 186 ? 8.138 -21.954 -14.197 1.00 78.12 186 LEU A CA 1
ATOM 1377 C C . LEU A 1 186 ? 7.950 -23.253 -13.392 1.00 78.12 186 LEU A C 1
ATOM 1379 O O . LEU A 1 186 ? 7.349 -23.218 -12.322 1.00 78.12 186 LEU A O 1
ATOM 1383 N N . HIS A 1 187 ? 8.537 -24.368 -13.838 1.00 78.12 187 HIS A N 1
ATOM 1384 C CA . HIS A 1 187 ? 8.423 -25.677 -13.173 1.00 78.12 187 HIS A CA 1
ATOM 1385 C C . HIS A 1 187 ? 9.160 -25.768 -11.824 1.00 78.12 187 HIS A C 1
ATOM 1387 O O . HIS A 1 187 ? 8.924 -26.696 -11.055 1.00 78.12 187 HIS A O 1
ATOM 1393 N N . VAL A 1 188 ? 10.073 -24.832 -11.518 1.00 78.94 188 VAL A N 1
ATOM 1394 C CA . VAL A 1 188 ? 10.708 -24.772 -10.184 1.00 78.94 188 VAL A CA 1
ATOM 1395 C C . VAL A 1 188 ? 9.774 -24.162 -9.149 1.00 78.94 188 VAL A C 1
ATOM 1397 O O . VAL A 1 188 ? 9.770 -24.604 -8.002 1.00 78.94 188 VAL A O 1
ATOM 1400 N N . PHE A 1 189 ? 9.014 -23.142 -9.542 1.00 80.00 189 PHE A N 1
ATOM 1401 C CA . PHE A 1 189 ? 8.180 -22.392 -8.611 1.00 80.00 189 PHE A CA 1
ATOM 1402 C C . PHE A 1 189 ? 6.742 -22.893 -8.581 1.00 80.00 189 PHE A C 1
ATOM 1404 O O . PHE A 1 189 ? 6.130 -22.859 -7.520 1.00 80.00 189 PHE A O 1
ATOM 1411 N N . SER A 1 190 ? 6.217 -23.387 -9.703 1.00 83.56 190 SER A N 1
ATOM 1412 C CA . SER A 1 190 ? 4.843 -23.870 -9.816 1.00 83.56 190 SER A CA 1
ATOM 1413 C C . SER A 1 190 ? 4.804 -25.387 -10.037 1.00 83.56 190 SER A C 1
ATOM 1415 O O . SER A 1 190 ? 5.516 -25.888 -10.910 1.00 83.56 190 SER A O 1
ATOM 1417 N N . PRO A 1 191 ? 3.995 -26.139 -9.264 1.00 83.88 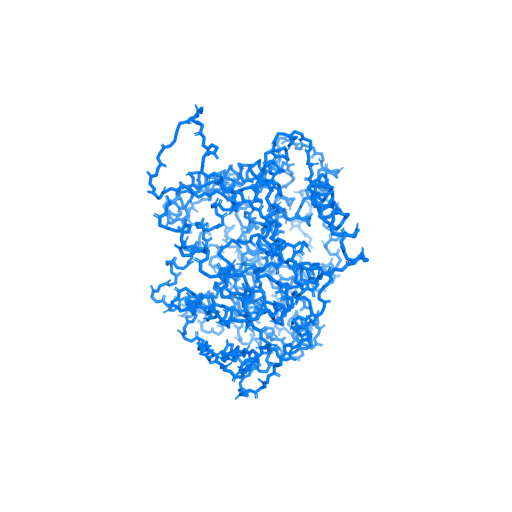191 PRO A N 1
ATOM 1418 C CA . PRO A 1 191 ? 3.685 -27.542 -9.545 1.00 83.88 191 PRO A CA 1
ATOM 1419 C C . PRO A 1 191 ? 3.015 -27.754 -10.909 1.00 83.88 191 PRO A C 1
ATOM 1421 O O . PRO A 1 191 ? 3.311 -28.736 -11.585 1.00 83.88 191 PRO A O 1
ATOM 1424 N N . GLU A 1 192 ? 2.145 -26.827 -11.314 1.00 85.12 192 GLU A N 1
ATOM 1425 C CA . GLU A 1 192 ? 1.326 -26.911 -12.528 1.00 85.12 192 GLU A CA 1
ATOM 1426 C C . GLU A 1 192 ? 1.397 -25.586 -13.309 1.00 85.12 192 GLU A C 1
ATOM 1428 O O . GLU A 1 192 ? 0.429 -24.822 -13.341 1.00 85.12 192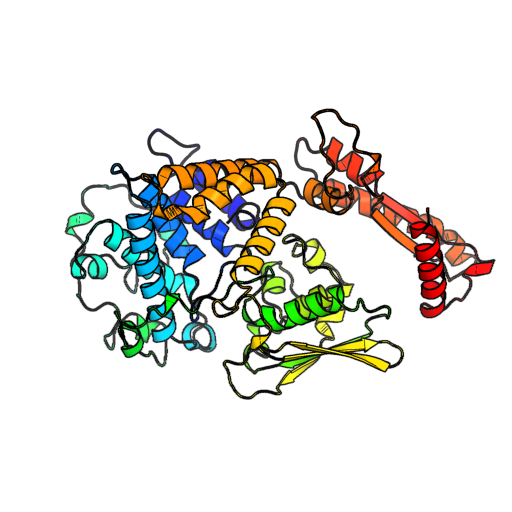 GLU A O 1
ATOM 1433 N N . PRO A 1 193 ? 2.555 -25.251 -13.911 1.00 85.62 193 PRO A N 1
ATOM 1434 C CA . PRO A 1 193 ? 2.685 -24.012 -14.659 1.00 85.62 193 PRO A CA 1
ATOM 1435 C C . PRO A 1 193 ? 1.918 -24.065 -15.984 1.00 85.62 193 PRO A C 1
ATOM 1437 O O . PRO A 1 193 ? 1.891 -25.083 -16.675 1.00 85.62 193 PRO A O 1
ATOM 1440 N N . ASN A 1 194 ? 1.379 -22.920 -16.396 1.00 87.38 194 ASN A N 1
ATOM 1441 C CA . ASN A 1 194 ? 0.759 -22.712 -17.699 1.00 87.38 194 ASN A CA 1
ATOM 1442 C C . ASN A 1 194 ? 1.686 -21.894 -18.610 1.00 87.38 194 ASN A C 1
ATOM 1444 O O . ASN A 1 194 ? 1.536 -20.680 -18.749 1.00 87.38 194 ASN A O 1
ATOM 1448 N N . ALA A 1 195 ? 2.644 -22.558 -19.259 1.00 84.62 195 ALA A N 1
ATOM 1449 C CA . ALA A 1 195 ? 3.595 -21.890 -20.153 1.00 84.62 195 ALA A CA 1
ATOM 1450 C C . ALA A 1 195 ? 2.915 -21.150 -21.325 1.00 84.62 195 ALA A C 1
ATOM 1452 O O . ALA A 1 195 ? 3.423 -20.125 -21.774 1.00 84.62 195 ALA A O 1
ATOM 1453 N N . THR A 1 196 ? 1.745 -21.607 -21.790 1.00 85.75 196 THR A N 1
ATOM 1454 C CA . THR A 1 196 ? 0.992 -20.948 -22.872 1.00 85.75 196 THR A CA 1
ATOM 1455 C C . THR A 1 196 ? 0.574 -19.523 -22.500 1.00 85.75 196 THR A C 1
ATOM 1457 O O . THR A 1 196 ? 0.560 -18.648 -23.365 1.00 85.75 196 THR A O 1
ATOM 1460 N N . ALA A 1 197 ? 0.323 -19.245 -21.215 1.00 87.62 197 ALA A N 1
ATOM 1461 C CA . ALA A 1 197 ? -0.038 -17.905 -20.748 1.00 87.62 197 ALA A CA 1
ATOM 1462 C C . ALA A 1 197 ? 1.061 -16.849 -20.992 1.00 87.62 197 ALA A C 1
ATOM 1464 O O . ALA A 1 197 ? 0.761 -15.658 -21.069 1.00 87.62 197 ALA A O 1
ATOM 1465 N N . LEU A 1 198 ? 2.323 -17.262 -21.181 1.00 86.44 198 LEU A N 1
ATOM 1466 C CA . LEU A 1 198 ? 3.433 -16.341 -21.449 1.00 86.44 198 LEU A CA 1
ATOM 1467 C C . LEU A 1 198 ? 3.279 -15.550 -22.754 1.00 86.44 198 LEU A C 1
ATOM 1469 O O . LEU A 1 198 ? 3.843 -14.466 -22.859 1.00 86.44 198 LEU A O 1
ATOM 1473 N N . ALA A 1 199 ? 2.561 -16.082 -23.744 1.00 86.06 199 ALA A N 1
ATOM 1474 C CA . ALA A 1 199 ? 2.431 -15.458 -25.064 1.00 86.06 199 ALA A CA 1
ATOM 1475 C C . ALA A 1 199 ? 1.008 -15.521 -25.638 1.00 86.06 199 ALA A C 1
ATOM 1477 O O . ALA A 1 199 ? 0.782 -15.057 -26.755 1.00 86.06 199 ALA A O 1
ATOM 1478 N N . ASP A 1 200 ? 0.048 -16.085 -24.897 1.00 85.19 200 ASP A N 1
ATOM 1479 C CA . ASP A 1 200 ? -1.349 -16.166 -25.325 1.00 85.19 200 ASP A CA 1
ATOM 1480 C C . ASP A 1 200 ? -1.882 -14.782 -25.725 1.00 85.19 200 ASP A C 1
ATOM 1482 O O . ASP A 1 200 ? -1.882 -13.852 -24.914 1.00 85.19 200 ASP A O 1
ATOM 1486 N N . GLN A 1 201 ? -2.307 -14.658 -26.986 1.00 90.19 201 GLN A N 1
ATOM 1487 C CA . GLN A 1 201 ? -2.857 -13.430 -27.577 1.00 90.19 201 GLN A CA 1
ATOM 1488 C C . GLN A 1 201 ? -1.954 -12.192 -27.411 1.00 90.19 201 GLN A C 1
ATOM 1490 O O . GLN A 1 201 ? -2.442 -11.065 -27.344 1.00 90.19 201 GLN A O 1
ATOM 1495 N N . LEU A 1 202 ? -0.631 -12.379 -27.324 1.00 86.81 202 LEU A N 1
ATOM 1496 C CA . LEU A 1 202 ? 0.310 -11.264 -27.240 1.00 86.81 202 LEU A CA 1
ATOM 1497 C C . LEU A 1 202 ? 0.216 -10.384 -28.494 1.00 86.81 202 LEU A C 1
ATOM 1499 O O . LEU A 1 202 ? 0.301 -10.879 -29.615 1.00 86.81 202 LEU A O 1
ATOM 1503 N N . GLY A 1 203 ? 0.063 -9.077 -28.285 1.00 84.12 203 GLY A N 1
ATOM 1504 C CA . GLY A 1 203 ? -0.168 -8.090 -29.344 1.00 84.12 203 GLY A CA 1
ATOM 1505 C C . GLY A 1 203 ? -1.642 -7.722 -29.532 1.00 84.12 203 GLY A C 1
ATOM 1506 O O . GLY A 1 203 ? -1.916 -6.597 -29.938 1.00 84.12 203 GLY A O 1
ATOM 1507 N N . ASP A 1 204 ? -2.568 -8.610 -29.152 1.00 89.81 204 ASP A N 1
ATOM 1508 C CA . ASP A 1 204 ? -4.017 -8.363 -29.195 1.00 89.81 204 ASP A CA 1
ATOM 1509 C C . ASP A 1 204 ? -4.603 -8.087 -27.800 1.00 89.81 204 ASP A C 1
ATOM 1511 O O . ASP A 1 204 ? -5.494 -7.251 -27.650 1.00 89.81 204 ASP A O 1
ATOM 1515 N N . ARG A 1 205 ? -4.096 -8.775 -26.766 1.00 91.44 205 ARG A N 1
ATOM 1516 C CA . ARG A 1 205 ? -4.513 -8.635 -25.364 1.00 91.44 205 ARG A CA 1
ATOM 1517 C C . ARG A 1 205 ? -3.327 -8.241 -24.490 1.00 91.44 205 ARG A C 1
ATOM 1519 O O . ARG A 1 205 ? -2.296 -8.913 -24.515 1.00 91.44 205 ARG A O 1
ATOM 1526 N N . TRP A 1 206 ? -3.518 -7.202 -23.681 1.00 91.50 206 TRP A N 1
ATOM 1527 C CA . TRP A 1 206 ? -2.568 -6.772 -22.659 1.00 91.50 206 TRP A CA 1
ATOM 1528 C C . TRP A 1 206 ? -3.075 -7.187 -21.281 1.00 91.50 206 TRP A C 1
ATOM 1530 O O . TRP A 1 206 ? -3.983 -6.581 -20.715 1.00 91.50 206 TRP A O 1
ATOM 1540 N N . ASP A 1 207 ? -2.492 -8.251 -20.737 1.00 92.12 207 ASP A N 1
ATOM 1541 C CA . ASP A 1 207 ? -2.858 -8.793 -19.427 1.00 92.12 207 ASP A CA 1
ATOM 1542 C C . ASP A 1 207 ? -2.563 -7.795 -18.287 1.00 92.12 207 ASP A C 1
ATOM 1544 O O . ASP A 1 207 ? -3.189 -7.854 -17.222 1.00 92.12 207 ASP A O 1
ATOM 1548 N N . CYS A 1 208 ? -1.670 -6.823 -18.507 1.00 92.00 208 CYS A N 1
ATOM 1549 C CA . CYS A 1 208 ? -1.427 -5.751 -17.548 1.00 92.00 208 CYS A CA 1
ATOM 1550 C C . CYS A 1 208 ? -2.619 -4.806 -17.321 1.00 92.00 208 CYS A C 1
ATOM 1552 O O . CYS A 1 208 ? -2.682 -4.148 -16.276 1.00 92.00 208 CYS A O 1
ATOM 1554 N N . GLU A 1 209 ? -3.579 -4.753 -18.250 1.00 90.56 209 GLU A N 1
ATOM 1555 C CA . GLU A 1 209 ? -4.786 -3.929 -18.107 1.00 90.56 209 GLU A CA 1
ATOM 1556 C C . GLU A 1 209 ? -5.681 -4.404 -16.962 1.00 90.56 209 GLU A C 1
ATOM 1558 O O . GLU A 1 209 ? -6.360 -3.580 -16.356 1.00 90.56 209 GLU A O 1
ATOM 1563 N N . ALA A 1 210 ? -5.604 -5.685 -16.573 1.00 88.25 210 ALA A N 1
ATOM 1564 C CA . ALA A 1 210 ? -6.356 -6.291 -15.469 1.00 88.25 210 ALA A CA 1
ATOM 1565 C C . ALA A 1 210 ? -5.873 -5.843 -14.068 1.00 88.25 210 ALA A C 1
ATOM 1567 O O . ALA A 1 210 ? -5.736 -6.634 -13.128 1.00 88.25 210 ALA A O 1
ATOM 1568 N N . THR A 1 211 ? -5.597 -4.550 -13.923 1.00 90.31 211 THR A N 1
ATOM 1569 C CA . THR A 1 211 ? -5.105 -3.914 -12.709 1.00 90.31 211 THR A CA 1
ATOM 1570 C C . THR A 1 211 ? -6.222 -3.774 -11.675 1.00 90.31 211 THR A C 1
ATOM 1572 O O . THR A 1 211 ? -7.302 -3.242 -11.936 1.00 90.31 211 THR A O 1
ATOM 1575 N N . THR A 1 212 ? -5.921 -4.204 -10.452 1.00 91.69 212 THR A N 1
ATOM 1576 C CA . THR A 1 212 ? -6.741 -3.971 -9.262 1.00 91.69 212 THR A CA 1
ATOM 1577 C C . THR A 1 212 ? -6.005 -3.029 -8.319 1.00 91.69 212 THR A C 1
ATOM 1579 O O . THR A 1 212 ? -4.995 -3.381 -7.701 1.00 91.69 212 THR A O 1
ATOM 1582 N N . ALA A 1 213 ? -6.515 -1.811 -8.186 1.00 92.94 213 ALA A N 1
ATOM 1583 C CA . ALA A 1 213 ? -6.018 -0.837 -7.234 1.00 92.94 213 ALA A CA 1
ATOM 1584 C C . ALA A 1 213 ? -6.553 -1.135 -5.834 1.00 92.94 213 ALA A C 1
ATOM 1586 O O . ALA A 1 213 ? -7.753 -1.306 -5.645 1.00 92.94 213 ALA A O 1
ATOM 1587 N N . LYS A 1 214 ? -5.668 -1.149 -4.837 1.00 94.00 214 LYS A N 1
ATOM 1588 C CA . LYS A 1 214 ? -6.040 -1.198 -3.417 1.00 94.00 214 LYS A CA 1
ATOM 1589 C C . LYS A 1 214 ? -6.453 0.194 -2.935 1.00 94.00 214 LYS A C 1
ATOM 1591 O O . LYS A 1 214 ? -5.739 1.157 -3.232 1.00 94.00 214 LYS A O 1
ATOM 1596 N N . HIS A 1 215 ? -7.554 0.297 -2.192 1.00 91.38 215 HIS A N 1
ATOM 1597 C CA . HIS A 1 215 ? -8.034 1.550 -1.577 1.00 91.38 215 HIS A CA 1
ATOM 1598 C C . HIS A 1 215 ? -7.570 1.718 -0.141 1.00 91.38 215 HIS A C 1
ATOM 1600 O O . HIS A 1 215 ? -7.288 2.837 0.304 1.00 91.38 215 HIS A O 1
ATOM 1606 N N . HIS A 1 216 ? -7.504 0.591 0.561 1.00 92.62 216 HIS A N 1
ATOM 1607 C CA . HIS A 1 216 ? -7.082 0.484 1.944 1.00 92.62 216 HIS A CA 1
ATOM 1608 C C . HIS A 1 216 ? -5.719 -0.210 2.022 1.00 92.62 216 HIS A C 1
ATOM 1610 O O . HIS A 1 216 ? -5.332 -0.962 1.129 1.00 92.62 216 HIS A O 1
ATOM 1616 N N . PHE A 1 217 ? -4.977 0.060 3.087 1.00 92.88 217 PHE A N 1
ATOM 1617 C CA . PHE A 1 217 ? -3.582 -0.345 3.246 1.00 92.88 217 PHE A CA 1
ATOM 1618 C C . PHE A 1 217 ? -3.528 -1.738 3.873 1.00 92.88 217 PHE A C 1
ATOM 1620 O O . PHE A 1 217 ? -3.274 -1.882 5.063 1.00 92.88 217 PHE A O 1
ATOM 1627 N N . MET A 1 218 ? -3.897 -2.742 3.081 1.00 93.81 218 MET A N 1
ATOM 1628 C CA . MET A 1 218 ? -4.070 -4.138 3.483 1.00 93.81 218 MET A CA 1
ATOM 1629 C C . MET A 1 218 ? -4.051 -5.056 2.258 1.00 93.81 218 MET A C 1
ATOM 1631 O O . MET A 1 218 ? -4.138 -4.605 1.112 1.00 93.81 218 MET A O 1
ATOM 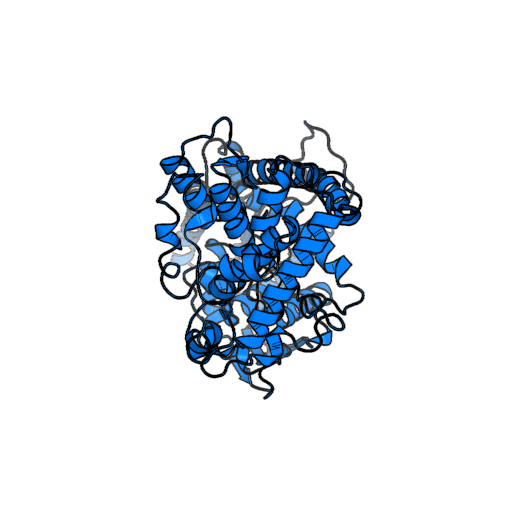1635 N N . HIS A 1 219 ? -3.999 -6.363 2.486 1.00 93.19 219 HIS A N 1
ATOM 1636 C CA . HIS A 1 219 ? -4.005 -7.356 1.421 1.00 93.19 219 HIS A CA 1
ATOM 1637 C C . HIS A 1 219 ? -5.193 -7.197 0.441 1.00 93.19 219 HIS A C 1
ATOM 1639 O O . HIS A 1 219 ? -6.301 -6.808 0.819 1.00 93.19 219 HIS A O 1
ATOM 1645 N N . SER A 1 220 ? -4.966 -7.475 -0.851 1.00 90.44 220 SER A N 1
ATOM 1646 C CA . SER A 1 220 ? -5.928 -7.175 -1.933 1.00 90.44 220 SER A CA 1
ATOM 1647 C C . SER A 1 220 ? -7.255 -7.919 -1.787 1.00 90.44 220 SER A C 1
ATOM 1649 O O . SER A 1 220 ? -8.305 -7.358 -2.086 1.00 90.44 220 SER A O 1
ATOM 1651 N N . ARG A 1 221 ? -7.218 -9.149 -1.265 1.00 89.31 221 ARG A N 1
ATOM 1652 C CA . ARG A 1 221 ? -8.392 -10.032 -1.158 1.00 89.31 221 ARG A CA 1
ATOM 1653 C C . ARG A 1 221 ? -9.499 -9.478 -0.254 1.00 89.31 221 ARG A C 1
ATOM 1655 O O . ARG A 1 221 ? -10.638 -9.919 -0.354 1.00 89.31 221 ARG A O 1
ATOM 1662 N N . PHE A 1 222 ? -9.184 -8.537 0.639 1.00 92.31 222 PHE A N 1
ATOM 1663 C CA . PHE A 1 222 ? -10.140 -8.012 1.627 1.00 92.31 222 PHE A CA 1
ATOM 1664 C C . PHE A 1 222 ? -10.785 -6.698 1.191 1.00 92.31 222 PHE A C 1
ATOM 1666 O O . PHE A 1 222 ? -11.754 -6.251 1.807 1.00 92.31 222 PHE A O 1
ATOM 1673 N N . GLN A 1 223 ? -10.254 -6.078 0.133 1.00 93.81 223 GLN A N 1
ATOM 1674 C CA . GLN A 1 223 ? -10.602 -4.719 -0.265 1.00 93.81 223 GLN A CA 1
ATOM 1675 C C . GLN A 1 223 ? -12.101 -4.569 -0.532 1.00 93.81 223 GLN A C 1
ATOM 1677 O O . GLN A 1 223 ? -12.707 -3.622 -0.045 1.00 93.81 223 GLN A O 1
ATOM 1682 N N . THR A 1 224 ? -12.721 -5.535 -1.217 1.00 93.88 224 THR A N 1
ATOM 1683 C CA . THR A 1 224 ? -14.162 -5.523 -1.503 1.00 93.88 224 THR A CA 1
ATOM 1684 C C . THR A 1 224 ? -15.000 -5.449 -0.225 1.00 93.88 224 THR A C 1
ATOM 1686 O O . THR A 1 224 ? -15.864 -4.579 -0.110 1.00 93.88 224 THR A O 1
ATOM 1689 N N . LEU A 1 225 ? -14.733 -6.326 0.752 1.00 95.19 225 LEU A N 1
ATOM 1690 C CA . LEU A 1 225 ? -15.482 -6.382 2.012 1.00 95.19 225 LEU A CA 1
ATOM 1691 C C . LEU A 1 225 ? -15.277 -5.110 2.835 1.00 95.19 225 LEU A C 1
ATOM 1693 O O . LEU A 1 225 ? -16.242 -4.495 3.290 1.00 95.19 225 LEU A O 1
ATOM 1697 N N . VAL A 1 226 ? -14.021 -4.690 2.983 1.00 95.06 226 VAL A N 1
ATOM 1698 C CA . VAL A 1 226 ? -13.663 -3.513 3.777 1.00 95.06 226 VAL A CA 1
ATOM 1699 C C . VAL A 1 226 ? -14.215 -2.235 3.155 1.00 95.06 226 VAL A C 1
ATOM 1701 O O . VAL A 1 226 ? -14.826 -1.432 3.861 1.00 95.06 226 VAL A O 1
ATOM 1704 N N . SER A 1 227 ? -14.094 -2.058 1.839 1.00 93.50 227 SER A N 1
ATOM 1705 C CA . SER A 1 227 ? -14.716 -0.929 1.145 1.00 93.50 227 SER A CA 1
ATOM 1706 C C . SER A 1 227 ? -16.241 -0.973 1.253 1.00 93.50 227 SER A C 1
ATOM 1708 O O . SER A 1 227 ? -16.855 0.077 1.428 1.00 93.50 227 SER A O 1
ATOM 1710 N N . GLY A 1 228 ? -16.862 -2.157 1.220 1.00 93.62 228 GLY A N 1
ATOM 1711 C CA . GLY A 1 228 ? -18.295 -2.324 1.476 1.00 93.62 228 GLY A CA 1
ATOM 1712 C C . GLY A 1 228 ? -18.711 -1.784 2.848 1.00 93.62 228 GLY A C 1
ATOM 1713 O O . GLY A 1 228 ? -19.645 -0.985 2.936 1.00 93.62 228 GLY A O 1
ATOM 1714 N N . ILE A 1 229 ? -17.967 -2.140 3.901 1.00 93.56 229 ILE A N 1
ATOM 1715 C CA . ILE A 1 229 ? -18.195 -1.644 5.268 1.00 93.56 229 ILE A CA 1
ATOM 1716 C C . ILE A 1 229 ? -18.010 -0.124 5.341 1.00 93.56 229 ILE A C 1
ATOM 1718 O O . ILE A 1 229 ? -18.880 0.585 5.844 1.00 93.56 229 ILE A O 1
ATOM 1722 N N . GLN A 1 230 ? -16.902 0.399 4.813 1.00 89.88 230 GLN A N 1
ATOM 1723 C CA . GLN A 1 230 ? -16.593 1.832 4.865 1.00 89.88 230 GLN A CA 1
ATOM 1724 C C . GLN A 1 230 ? -17.618 2.669 4.084 1.00 89.88 230 GLN A C 1
ATOM 1726 O O . GLN A 1 230 ? -18.054 3.720 4.553 1.00 89.88 230 GLN A O 1
ATOM 1731 N N . ASN A 1 231 ? -18.064 2.186 2.923 1.00 90.31 231 ASN A N 1
ATOM 1732 C CA . ASN A 1 231 ? -19.103 2.842 2.129 1.00 90.31 231 ASN A CA 1
ATOM 1733 C C . ASN A 1 231 ? -20.470 2.796 2.818 1.00 90.31 231 ASN A C 1
ATOM 1735 O O . ASN A 1 231 ? -21.209 3.780 2.761 1.00 90.31 231 ASN A O 1
ATOM 1739 N N . HIS A 1 232 ? -20.797 1.688 3.492 1.00 91.19 232 HIS A N 1
ATOM 1740 C CA . HIS A 1 232 ? -21.997 1.606 4.318 1.00 91.19 232 HIS A CA 1
ATOM 1741 C C . HIS A 1 232 ? -21.945 2.643 5.445 1.00 91.19 232 HIS A C 1
ATOM 1743 O O . HIS A 1 232 ? -22.839 3.477 5.515 1.00 91.19 232 HIS A O 1
ATOM 1749 N N . LYS A 1 233 ? -20.857 2.692 6.228 1.00 86.38 233 LYS A N 1
ATOM 1750 C CA . LYS A 1 233 ? -20.679 3.665 7.324 1.00 86.38 233 LYS A CA 1
ATOM 1751 C C . LYS A 1 233 ? -20.801 5.124 6.876 1.00 86.38 233 LYS A C 1
ATOM 1753 O O . LYS A 1 233 ? -21.277 5.950 7.645 1.00 86.38 233 LYS A O 1
ATOM 1758 N N . LYS A 1 234 ? -20.374 5.457 5.652 1.00 84.81 234 LYS A N 1
ATOM 1759 C CA . LYS A 1 234 ? -20.532 6.811 5.086 1.00 84.81 234 LYS A CA 1
ATOM 1760 C C . LYS A 1 234 ? -21.988 7.155 4.763 1.00 84.81 234 LYS A C 1
ATOM 1762 O O . LYS A 1 234 ? -22.371 8.314 4.879 1.00 84.81 234 LYS A O 1
ATOM 1767 N N . ARG A 1 235 ? -22.779 6.175 4.320 1.00 87.81 235 ARG A N 1
ATOM 1768 C CA . ARG A 1 235 ? -24.190 6.359 3.946 1.00 87.81 235 ARG A CA 1
ATOM 1769 C C . ARG A 1 235 ? -25.139 6.270 5.136 1.00 87.81 235 ARG A C 1
ATOM 1771 O O . ARG A 1 235 ? -26.088 7.040 5.200 1.00 87.81 235 ARG A O 1
ATOM 1778 N N . ASP A 1 236 ? -24.899 5.301 6.006 1.00 85.12 236 ASP A N 1
ATOM 1779 C CA . ASP A 1 236 ? -25.734 4.953 7.150 1.00 85.12 236 ASP A CA 1
ATOM 1780 C C . ASP A 1 236 ? -24.821 4.580 8.331 1.00 85.12 236 ASP A C 1
ATOM 1782 O O . ASP A 1 236 ? -24.455 3.414 8.512 1.00 85.12 236 ASP A O 1
ATOM 1786 N N . PRO A 1 237 ? -24.325 5.578 9.087 1.00 76.88 237 PRO A N 1
ATOM 1787 C CA . PRO A 1 237 ? -23.507 5.319 10.261 1.00 76.88 237 PRO A CA 1
ATOM 1788 C C . PRO A 1 237 ? -24.325 4.545 11.294 1.00 76.88 237 PRO A C 1
ATOM 1790 O O . PRO A 1 237 ? -25.341 5.041 11.781 1.00 76.88 237 PRO A O 1
ATOM 1793 N N . TRP A 1 238 ? -23.872 3.352 11.676 1.00 73.06 238 TRP A N 1
ATOM 1794 C CA . TRP A 1 238 ? -24.566 2.603 12.717 1.00 73.06 238 TRP A CA 1
ATOM 1795 C C . TRP A 1 238 ? -24.457 3.310 14.069 1.00 73.06 238 TRP A C 1
ATOM 1797 O O . TRP A 1 238 ? -23.413 3.838 14.456 1.00 73.06 238 TRP A O 1
ATOM 1807 N N . ASP A 1 239 ? -25.554 3.297 14.815 1.00 67.31 239 ASP A N 1
ATOM 1808 C CA . ASP A 1 239 ? -25.680 3.998 16.088 1.00 67.31 239 ASP A CA 1
ATOM 1809 C C . ASP A 1 239 ? -25.670 3.044 17.298 1.00 67.31 239 ASP A C 1
ATOM 1811 O O . ASP A 1 239 ? -25.782 3.489 18.448 1.00 67.31 239 ASP A O 1
ATOM 1815 N N . LYS A 1 240 ? -25.535 1.739 17.046 1.00 67.31 240 LYS A N 1
ATOM 1816 C CA . LYS A 1 240 ? -25.531 0.674 18.051 1.00 67.31 240 LYS A CA 1
ATOM 1817 C C . LYS A 1 240 ? -24.129 0.133 18.301 1.00 67.31 240 LYS A C 1
ATOM 1819 O O . LYS A 1 240 ? -23.225 0.266 17.481 1.00 67.31 240 LYS A O 1
ATOM 1824 N N . GLU A 1 241 ? -23.962 -0.490 19.464 1.00 72.88 241 GLU A N 1
ATOM 1825 C CA . GLU A 1 241 ? -22.748 -1.242 19.773 1.00 72.88 241 GLU A CA 1
ATOM 1826 C C . GLU A 1 241 ? -22.634 -2.481 18.900 1.00 72.88 241 GLU A C 1
ATOM 1828 O O . GLU A 1 241 ? -23.634 -3.119 18.563 1.00 72.88 241 GLU A O 1
ATOM 1833 N N . VAL A 1 242 ? -21.393 -2.817 18.577 1.00 82.06 242 VAL A N 1
ATOM 1834 C CA . VAL A 1 242 ? -21.040 -4.042 17.879 1.00 82.06 242 VAL A CA 1
ATOM 1835 C C . VAL A 1 242 ? -20.849 -5.143 18.916 1.00 82.06 242 VAL A C 1
ATOM 1837 O O . VAL A 1 242 ? -19.997 -5.036 19.792 1.00 82.06 242 VAL A O 1
ATOM 1840 N N . LYS A 1 243 ? -21.665 -6.191 18.817 1.00 83.75 243 LYS A N 1
ATOM 1841 C CA . LYS A 1 243 ? -21.559 -7.432 19.595 1.00 83.75 243 LYS A CA 1
ATOM 1842 C C . LYS A 1 243 ? -20.753 -8.491 18.852 1.00 83.75 243 LYS A C 1
ATOM 1844 O O . LYS A 1 243 ? -20.041 -9.253 19.486 1.00 83.75 243 LYS A O 1
ATOM 1849 N N . GLY A 1 244 ? -20.868 -8.549 17.529 1.00 86.50 244 GLY A N 1
ATOM 1850 C CA . GLY A 1 244 ? -20.172 -9.555 16.736 1.00 86.50 244 GLY A CA 1
ATOM 1851 C C . GLY A 1 244 ? -20.244 -9.279 15.245 1.00 86.50 244 GLY A C 1
ATOM 1852 O O . GLY A 1 244 ? -21.123 -8.546 14.777 1.00 86.50 244 GLY A O 1
ATOM 1853 N N . VAL A 1 245 ? -19.315 -9.883 14.511 1.00 93.81 245 VAL A N 1
ATOM 1854 C CA . VAL A 1 245 ? -19.176 -9.738 13.063 1.00 93.81 245 VAL A CA 1
ATOM 1855 C C . VAL A 1 245 ? -19.107 -11.124 12.434 1.00 93.81 245 VAL A C 1
ATOM 1857 O O . VAL A 1 245 ? -18.276 -11.946 12.816 1.00 93.81 245 VAL A O 1
ATOM 1860 N N . THR A 1 246 ? -19.969 -11.367 11.451 1.00 96.56 246 THR A N 1
ATOM 1861 C CA . THR A 1 246 ? -19.954 -12.584 10.635 1.00 96.56 246 THR A CA 1
ATOM 1862 C C . THR A 1 246 ? -19.734 -12.204 9.178 1.00 96.56 246 THR A C 1
ATOM 1864 O O . THR A 1 246 ? -20.466 -11.370 8.648 1.00 96.56 246 THR A O 1
ATOM 1867 N N . ALA A 1 247 ? -18.749 -12.802 8.515 1.00 96.25 247 ALA A N 1
ATOM 1868 C CA . ALA A 1 247 ? -18.466 -12.570 7.104 1.00 96.25 247 ALA A CA 1
ATOM 1869 C C . ALA A 1 247 ? -18.690 -13.842 6.285 1.00 96.25 247 ALA A C 1
ATOM 1871 O O . ALA A 1 247 ? -18.188 -14.907 6.622 1.00 96.25 247 ALA A O 1
ATOM 1872 N N . TYR A 1 248 ? -19.404 -13.710 5.174 1.00 95.25 248 TYR A N 1
ATOM 1873 C CA . TYR A 1 248 ? -19.698 -14.804 4.259 1.00 95.25 248 TYR A CA 1
ATOM 1874 C C . TYR A 1 248 ? -18.933 -14.580 2.958 1.00 95.25 248 TYR A C 1
ATOM 1876 O O . TYR A 1 248 ? -19.148 -13.576 2.269 1.00 95.25 248 TYR A O 1
ATOM 1884 N N . VAL A 1 249 ? -17.996 -15.477 2.655 1.00 93.94 249 VAL A N 1
ATOM 1885 C CA . VAL A 1 249 ? -16.884 -15.212 1.730 1.00 93.94 249 VAL A CA 1
ATOM 1886 C C . VAL A 1 249 ? -16.603 -16.375 0.774 1.00 93.94 249 VAL A C 1
ATOM 1888 O O . VAL A 1 249 ? -17.176 -17.462 0.883 1.00 93.94 249 VAL A O 1
ATOM 1891 N N . GLY A 1 250 ? -15.727 -16.124 -0.203 1.00 91.81 250 GLY A N 1
ATOM 1892 C CA . GLY A 1 250 ? -15.117 -17.158 -1.040 1.00 91.81 250 GLY A CA 1
ATOM 1893 C C . GLY A 1 250 ? -13.946 -17.877 -0.353 1.00 91.81 250 GLY A C 1
ATOM 1894 O O . GLY A 1 250 ? -13.405 -17.384 0.641 1.00 91.81 250 GLY A O 1
ATOM 1895 N N . PRO A 1 251 ? -13.509 -19.026 -0.894 1.00 90.19 251 PRO A N 1
ATOM 1896 C CA . PRO A 1 251 ? -12.597 -19.948 -0.211 1.00 90.19 251 PRO A CA 1
ATOM 1897 C C . PRO A 1 251 ? -11.208 -19.351 0.072 1.00 90.19 251 PRO A C 1
ATOM 1899 O O . PRO A 1 251 ? -10.600 -19.653 1.096 1.00 90.19 251 PRO A O 1
ATOM 1902 N N . ARG A 1 252 ? -10.712 -18.414 -0.750 1.00 86.69 252 ARG A N 1
ATOM 1903 C CA . ARG A 1 252 ? -9.390 -17.789 -0.534 1.00 86.69 252 ARG A CA 1
ATOM 1904 C C . ARG A 1 252 ? -9.271 -16.985 0.757 1.00 86.69 252 ARG A C 1
ATOM 1906 O O . ARG A 1 252 ? -8.166 -16.849 1.285 1.00 86.69 252 ARG A O 1
ATOM 1913 N N . LEU A 1 253 ? -10.378 -16.447 1.267 1.00 89.44 253 LEU A N 1
ATOM 1914 C CA . LEU A 1 253 ? -10.379 -15.690 2.521 1.00 89.44 253 LEU A CA 1
ATOM 1915 C C . LEU A 1 253 ? -10.332 -16.615 3.746 1.00 89.44 253 LEU A C 1
ATOM 1917 O O . LEU A 1 253 ? -9.972 -16.152 4.821 1.00 89.44 253 LEU A O 1
ATOM 1921 N N . LEU A 1 254 ? -10.634 -17.908 3.584 1.00 89.94 254 LEU A N 1
ATOM 1922 C CA . LEU A 1 254 ? -10.596 -18.927 4.644 1.00 89.94 254 LEU A CA 1
ATOM 1923 C C . LEU A 1 254 ? -9.220 -19.575 4.821 1.00 89.94 254 LEU A C 1
ATOM 1925 O O . LEU A 1 254 ? -9.028 -20.376 5.731 1.00 89.94 254 LEU A O 1
ATOM 1929 N N . ARG A 1 255 ? -8.256 -19.243 3.960 1.00 87.44 255 ARG A N 1
ATOM 1930 C CA . ARG A 1 255 ? -6.891 -19.761 4.069 1.00 87.44 255 ARG A CA 1
ATOM 1931 C C . ARG A 1 255 ? -6.257 -19.319 5.380 1.00 87.44 255 ARG A C 1
ATOM 1933 O O . ARG A 1 255 ? -6.404 -18.167 5.783 1.00 87.44 255 ARG A O 1
ATOM 1940 N N . GLU A 1 256 ? -5.500 -20.222 5.994 1.00 86.75 256 GLU A N 1
ATOM 1941 C CA . GLU A 1 256 ? -4.856 -20.003 7.294 1.00 86.75 256 GLU A CA 1
ATOM 1942 C C . GLU A 1 256 ? -3.998 -18.729 7.312 1.00 86.75 256 GLU A C 1
ATOM 1944 O O . GLU A 1 256 ? -4.060 -17.956 8.264 1.00 86.75 256 GLU A O 1
ATOM 1949 N N . SER A 1 257 ? -3.305 -18.435 6.206 1.00 84.88 257 SER A N 1
ATOM 1950 C CA . SER A 1 257 ? -2.494 -17.222 6.037 1.00 84.88 257 SER A CA 1
ATOM 1951 C C . SER A 1 257 ? -3.271 -15.906 6.178 1.00 84.88 257 SER A C 1
ATOM 1953 O O . SER A 1 257 ? -2.659 -14.867 6.411 1.00 84.88 257 SER A O 1
ATOM 1955 N N . HIS A 1 258 ? -4.599 -15.930 6.034 1.00 91.25 258 HIS A N 1
ATOM 1956 C CA . HIS A 1 258 ? -5.472 -14.769 6.202 1.00 91.25 258 HIS A CA 1
ATOM 1957 C C . HIS A 1 258 ? -6.250 -14.789 7.528 1.00 91.25 258 HIS A C 1
ATOM 1959 O O . HIS A 1 258 ? -6.757 -13.750 7.949 1.00 91.25 258 HIS A O 1
ATOM 1965 N N . GLN A 1 259 ? -6.336 -15.933 8.214 1.00 91.56 259 GLN A N 1
ATOM 1966 C CA . GLN A 1 259 ? -7.136 -16.151 9.431 1.00 91.56 259 GLN A CA 1
ATOM 1967 C C . GLN A 1 259 ? -6.348 -15.839 10.719 1.00 91.56 259 GLN A C 1
ATOM 1969 O O . GLN A 1 259 ? -6.431 -16.545 11.722 1.00 91.56 259 GLN A O 1
ATOM 1974 N N . ILE A 1 260 ? -5.555 -14.765 10.704 1.00 92.19 260 ILE A N 1
ATOM 1975 C CA . ILE A 1 260 ? -4.685 -14.388 11.826 1.00 92.19 260 ILE A CA 1
ATOM 1976 C C . ILE A 1 260 ? -5.511 -13.630 12.878 1.00 92.19 260 ILE A C 1
ATOM 1978 O O . ILE A 1 260 ? -5.705 -12.419 12.770 1.00 92.19 260 ILE A O 1
ATOM 1982 N N . ALA A 1 261 ? -6.007 -14.329 13.900 1.00 86.12 261 ALA A N 1
ATOM 1983 C CA . ALA A 1 261 ? -6.865 -13.742 14.940 1.00 86.12 261 ALA A CA 1
ATOM 1984 C C . ALA A 1 261 ? -6.144 -12.718 15.837 1.00 86.12 261 ALA A C 1
ATOM 1986 O O . ALA A 1 261 ? -6.732 -11.720 16.255 1.00 86.12 261 ALA A O 1
ATOM 1987 N N . HIS A 1 262 ? -4.862 -12.952 16.120 1.00 88.31 262 HIS A N 1
ATOM 1988 C CA . HIS A 1 262 ? -4.070 -12.145 17.047 1.00 88.31 262 HIS A CA 1
ATOM 1989 C C . HIS A 1 262 ? -2.763 -11.705 16.384 1.00 88.31 262 HIS A C 1
ATOM 1991 O O . HIS A 1 262 ? -1.713 -12.269 16.684 1.00 88.31 262 HIS A O 1
ATOM 1997 N N . PRO A 1 263 ? -2.807 -10.731 15.457 1.00 91.06 263 PRO A N 1
ATOM 1998 C CA . PRO A 1 263 ? -1.587 -10.222 14.852 1.00 91.06 263 PRO A CA 1
ATOM 1999 C C . PRO A 1 263 ? -0.690 -9.580 15.919 1.00 91.06 263 PRO A C 1
ATOM 2001 O O . PRO A 1 263 ? -1.166 -8.891 16.826 1.00 91.06 263 PRO A O 1
ATOM 2004 N N . GLU A 1 264 ? 0.612 -9.819 15.805 1.00 89.19 264 GLU A N 1
ATOM 2005 C CA . GLU A 1 264 ? 1.648 -9.225 16.662 1.00 89.19 264 GLU A CA 1
ATOM 2006 C C . GLU A 1 264 ? 2.409 -8.108 15.947 1.00 89.19 264 GLU A C 1
ATOM 2008 O O . GLU A 1 264 ? 3.029 -7.262 16.586 1.00 89.19 264 GLU A O 1
ATOM 2013 N N . THR A 1 265 ? 2.347 -8.090 14.615 1.00 88.75 265 THR A N 1
ATOM 2014 C CA . THR A 1 265 ? 3.003 -7.086 13.779 1.00 88.75 265 THR A CA 1
ATOM 2015 C C . THR A 1 265 ? 2.010 -6.411 12.843 1.00 88.75 265 THR A C 1
ATOM 2017 O O . THR A 1 265 ? 0.954 -6.958 12.511 1.00 88.75 265 THR A O 1
ATOM 2020 N N . LEU A 1 266 ? 2.379 -5.219 12.375 1.00 89.38 266 LEU A N 1
ATOM 2021 C CA . LEU A 1 266 ? 1.616 -4.480 11.375 1.00 89.38 266 LEU A CA 1
ATOM 2022 C C . LEU A 1 266 ? 1.399 -5.285 10.090 1.00 89.38 266 LEU A C 1
ATOM 2024 O O . LEU A 1 266 ? 0.280 -5.333 9.584 1.00 89.38 266 LEU A O 1
ATOM 2028 N N . ASP A 1 267 ? 2.430 -5.981 9.617 1.00 89.56 267 ASP A N 1
ATOM 2029 C CA . ASP A 1 267 ? 2.339 -6.806 8.412 1.00 89.56 267 ASP A CA 1
ATOM 2030 C C . ASP A 1 267 ? 1.320 -7.942 8.593 1.00 89.56 267 ASP A C 1
ATOM 2032 O O . ASP A 1 267 ? 0.462 -8.150 7.736 1.00 89.56 267 ASP A O 1
ATOM 2036 N N . GLN A 1 268 ? 1.341 -8.633 9.741 1.00 92.00 268 GLN A N 1
ATOM 2037 C CA . GLN A 1 268 ? 0.345 -9.663 10.058 1.00 92.00 268 GLN A CA 1
ATOM 2038 C C . GLN A 1 268 ? -1.070 -9.080 10.131 1.00 92.00 268 GLN A C 1
ATOM 2040 O O . GLN A 1 268 ? -2.013 -9.683 9.621 1.00 92.00 268 GLN A O 1
ATOM 2045 N N . ALA A 1 269 ? -1.231 -7.894 10.723 1.00 93.44 269 ALA A N 1
ATOM 2046 C CA . ALA A 1 269 ? -2.521 -7.217 10.804 1.00 93.44 269 ALA A CA 1
ATOM 2047 C C . ALA A 1 269 ? -3.072 -6.855 9.414 1.00 93.44 269 ALA A C 1
ATOM 2049 O O . ALA A 1 269 ? -4.250 -7.083 9.140 1.00 93.44 269 ALA A O 1
ATOM 2050 N N . GLN A 1 270 ? -2.218 -6.368 8.509 1.00 94.38 270 GLN A N 1
ATOM 2051 C CA . GLN A 1 270 ? -2.575 -6.039 7.123 1.00 94.38 270 GLN A CA 1
ATOM 2052 C C . GLN A 1 270 ? -2.875 -7.277 6.257 1.00 94.38 270 GLN A C 1
ATOM 2054 O O . GLN A 1 270 ? -3.549 -7.153 5.229 1.00 94.38 270 GLN A O 1
ATOM 2059 N N . TYR A 1 271 ? -2.407 -8.461 6.665 1.00 94.00 271 TYR A N 1
ATOM 2060 C CA . TYR A 1 271 ? -2.730 -9.760 6.058 1.00 94.00 271 TYR A CA 1
ATOM 2061 C C . TYR A 1 271 ? -3.882 -10.502 6.746 1.00 94.00 271 TYR A C 1
ATOM 2063 O O . TYR A 1 271 ? -4.372 -11.490 6.203 1.00 94.00 271 TYR A O 1
ATOM 2071 N N . SER A 1 272 ? -4.365 -10.022 7.889 1.00 95.50 272 SER A N 1
ATOM 2072 C CA . SER A 1 272 ? -5.472 -10.638 8.613 1.00 95.50 272 SER A CA 1
ATOM 2073 C C . SER A 1 272 ? -6.819 -10.126 8.113 1.00 95.50 272 SER A C 1
ATOM 2075 O O . SER A 1 272 ? -7.153 -8.950 8.290 1.00 95.50 272 SER A O 1
ATOM 2077 N N . VAL A 1 273 ? -7.642 -11.017 7.552 1.00 95.56 273 VAL A N 1
ATOM 2078 C CA . VAL A 1 273 ? -9.024 -10.668 7.191 1.00 95.56 273 VAL A CA 1
ATOM 2079 C C . VAL A 1 273 ? -9.837 -10.319 8.439 1.00 95.56 273 VAL A C 1
ATOM 2081 O O . VAL A 1 273 ? -10.616 -9.370 8.416 1.00 95.56 273 VAL A O 1
ATOM 2084 N N . LEU A 1 274 ? -9.611 -11.031 9.546 1.00 95.69 274 LEU A N 1
ATOM 2085 C CA . LEU A 1 274 ? -10.343 -10.863 10.802 1.00 95.69 274 LEU A CA 1
ATOM 2086 C C . LEU A 1 274 ? -10.084 -9.475 11.391 1.00 95.69 274 LEU A C 1
ATOM 2088 O O . LEU A 1 274 ? -11.014 -8.710 11.653 1.00 95.69 274 LEU A O 1
ATOM 2092 N N . PHE A 1 275 ? -8.806 -9.115 11.504 1.00 95.00 275 PHE A N 1
ATOM 2093 C CA . PHE A 1 275 ? -8.391 -7.814 12.009 1.00 95.00 275 PHE A CA 1
ATOM 2094 C C . PHE A 1 275 ? -8.857 -6.681 11.093 1.00 95.00 275 PHE A C 1
ATOM 2096 O O . PHE A 1 275 ? -9.407 -5.692 11.569 1.00 95.00 275 PHE A O 1
ATOM 2103 N N . CYS A 1 276 ? -8.688 -6.824 9.773 1.00 95.62 276 CYS A N 1
ATOM 2104 C CA . CYS A 1 276 ? -9.082 -5.789 8.818 1.00 95.62 276 CYS A CA 1
ATOM 2105 C C . CYS A 1 276 ? -10.599 -5.545 8.806 1.00 95.62 276 CYS A C 1
ATOM 2107 O O . CYS A 1 276 ? -11.021 -4.392 8.691 1.00 95.62 276 CYS A O 1
ATOM 2109 N N . LEU A 1 277 ? -11.422 -6.590 8.958 1.00 95.38 277 LEU A N 1
ATOM 2110 C CA . LEU A 1 277 ? -12.874 -6.446 9.089 1.00 95.38 277 LEU A CA 1
ATOM 2111 C C . LEU A 1 277 ? -13.244 -5.690 10.368 1.00 95.38 277 LEU A C 1
ATOM 2113 O O . LEU A 1 277 ? -14.031 -4.747 10.302 1.00 95.38 277 LEU A O 1
ATOM 2117 N N . ILE A 1 278 ? -12.647 -6.040 11.510 1.00 91.88 278 ILE A N 1
ATOM 2118 C CA . ILE A 1 278 ? -12.900 -5.332 12.773 1.00 91.88 278 ILE A CA 1
ATOM 2119 C C . ILE A 1 278 ? -12.407 -3.889 12.720 1.00 91.88 278 ILE A C 1
ATOM 2121 O O . ILE A 1 278 ? -13.148 -2.990 13.109 1.00 91.88 278 ILE A O 1
ATOM 2125 N N . ALA A 1 279 ? -11.216 -3.631 12.178 1.00 89.38 279 ALA A N 1
ATOM 2126 C CA . ALA A 1 279 ? -10.716 -2.274 11.982 1.00 89.38 279 ALA A CA 1
ATOM 2127 C C . ALA A 1 279 ? -11.668 -1.458 11.091 1.00 89.38 279 ALA A C 1
ATOM 2129 O O . ALA A 1 279 ? -11.995 -0.321 11.418 1.00 89.38 279 ALA A O 1
ATOM 2130 N N . ALA A 1 280 ? -12.185 -2.043 10.006 1.00 91.19 280 ALA A N 1
ATOM 2131 C CA . ALA A 1 280 ? -13.161 -1.386 9.138 1.00 91.19 280 ALA A CA 1
ATOM 2132 C C . ALA A 1 280 ? -14.500 -1.122 9.840 1.00 91.19 280 ALA A C 1
ATOM 2134 O O . ALA A 1 280 ? -15.151 -0.105 9.590 1.00 91.19 280 ALA A O 1
ATOM 2135 N N . VAL A 1 281 ? -14.927 -2.027 10.715 1.00 89.44 281 VAL A N 1
ATOM 2136 C CA . VAL A 1 281 ? -16.128 -1.839 11.523 1.00 89.44 281 VAL A CA 1
ATOM 2137 C C . VAL A 1 281 ? -15.886 -0.701 12.517 1.00 89.44 281 VAL A C 1
ATOM 2139 O O . VAL A 1 281 ? -16.550 0.335 12.469 1.00 89.44 281 VAL A O 1
ATOM 2142 N N . LEU A 1 282 ? -14.875 -0.798 13.365 1.00 81.31 282 LEU A N 1
ATOM 2143 C CA . LEU A 1 282 ? -14.694 0.140 14.468 1.00 81.31 282 LEU A CA 1
ATOM 2144 C C . LEU A 1 282 ? -14.198 1.523 14.019 1.00 81.31 282 LEU A C 1
ATOM 2146 O O . LEU A 1 282 ? -14.591 2.529 14.605 1.00 81.31 282 LEU A O 1
ATOM 2150 N N . LEU A 1 283 ? -13.411 1.608 12.944 1.00 81.88 283 LEU A N 1
ATOM 2151 C CA . LEU A 1 283 ? -12.656 2.814 12.591 1.00 81.88 283 LEU A CA 1
ATOM 2152 C C . LEU A 1 283 ? -13.013 3.363 11.206 1.00 81.88 283 LEU A C 1
ATOM 2154 O O . LEU A 1 283 ? -13.583 2.678 10.350 1.00 81.88 283 LEU A O 1
ATOM 2158 N N . ASP A 1 284 ? -12.718 4.643 10.997 1.00 81.88 284 ASP A N 1
ATOM 2159 C CA . ASP A 1 284 ? -12.661 5.237 9.661 1.00 81.88 284 ASP A CA 1
ATOM 2160 C C . ASP A 1 284 ? -11.266 4.987 9.080 1.00 81.88 284 ASP A C 1
ATOM 2162 O O . ASP A 1 284 ? -10.262 5.420 9.641 1.00 81.88 284 ASP A O 1
ATOM 2166 N N . LEU A 1 285 ? -11.211 4.278 7.955 1.00 83.94 285 LEU A N 1
ATOM 2167 C CA . LEU A 1 285 ? -9.977 3.904 7.267 1.00 83.94 285 LEU A CA 1
ATOM 2168 C C . LEU A 1 285 ? -9.595 4.909 6.168 1.00 83.94 285 LEU A C 1
ATOM 2170 O O . LEU A 1 285 ? -8.862 4.567 5.235 1.00 83.94 285 LEU A O 1
ATOM 2174 N N . SER A 1 286 ? -10.118 6.137 6.237 1.00 79.44 286 SER A N 1
ATOM 2175 C CA . SER A 1 286 ? -9.774 7.228 5.323 1.00 79.44 286 SER A CA 1
ATOM 2176 C C . SER A 1 286 ? -8.291 7.603 5.403 1.00 79.44 286 SER A C 1
ATOM 2178 O O . SER A 1 286 ? -7.656 7.801 4.363 1.00 79.44 286 SER A O 1
ATOM 2180 N N . SER A 1 287 ? -7.707 7.636 6.603 1.00 82.62 287 SER A N 1
ATOM 2181 C CA . SER A 1 287 ? -6.271 7.869 6.772 1.00 82.62 287 SER A CA 1
ATOM 2182 C C . SER A 1 287 ? -5.462 6.580 6.558 1.00 82.62 287 SER A C 1
ATOM 2184 O O . SER A 1 287 ? -5.778 5.547 7.153 1.00 82.62 287 SER A O 1
ATOM 2186 N N . PRO A 1 288 ? -4.377 6.625 5.760 1.00 82.50 288 PRO A N 1
ATOM 2187 C CA . PRO A 1 288 ? -3.515 5.471 5.520 1.00 82.50 288 PRO A CA 1
ATOM 2188 C C . PRO A 1 288 ? -2.803 4.979 6.788 1.00 82.50 288 PRO A C 1
ATOM 2190 O O . PRO A 1 288 ? -2.523 3.792 6.919 1.00 82.50 288 PRO A O 1
ATOM 2193 N N . PHE A 1 289 ? -2.525 5.880 7.734 1.00 85.50 289 PHE A N 1
ATOM 2194 C CA . PHE A 1 289 ? -1.723 5.598 8.927 1.00 85.50 289 PHE A CA 1
ATOM 2195 C C . PHE A 1 289 ? -2.545 5.122 10.130 1.00 85.50 289 PHE A C 1
ATOM 2197 O O . PHE A 1 289 ? -2.000 5.008 11.227 1.00 85.50 289 PHE A O 1
ATOM 2204 N N . ILE A 1 290 ? -3.832 4.811 9.930 1.00 81.88 290 ILE A N 1
ATOM 2205 C CA . ILE A 1 290 ? -4.640 4.078 10.919 1.00 81.88 290 ILE A CA 1
ATOM 2206 C C . ILE A 1 290 ? -4.033 2.698 11.182 1.00 81.88 290 ILE A C 1
ATOM 2208 O O . ILE A 1 290 ? -3.974 2.264 12.326 1.00 81.88 290 ILE A O 1
ATOM 2212 N N . PHE A 1 291 ? -3.520 2.039 10.140 1.00 84.44 291 PHE A N 1
ATOM 2213 C CA . PHE A 1 291 ? -2.718 0.828 10.288 1.00 84.44 291 PHE A CA 1
ATOM 2214 C C . PHE A 1 291 ? -1.339 1.196 10.857 1.00 84.44 291 PHE A C 1
ATOM 2216 O O . PHE A 1 291 ? -0.466 1.709 10.149 1.00 84.44 291 PHE A O 1
ATOM 2223 N N . ASN A 1 292 ? -1.168 0.959 12.158 1.00 83.75 292 ASN A N 1
ATOM 2224 C CA . ASN A 1 292 ? 0.033 1.255 12.936 1.00 83.75 292 ASN A CA 1
ATOM 2225 C C . ASN A 1 292 ? 0.169 0.293 14.133 1.00 83.75 292 ASN A C 1
ATOM 2227 O O . ASN A 1 292 ? -0.776 -0.425 14.457 1.00 83.75 292 ASN A O 1
ATOM 2231 N N . ASP A 1 293 ? 1.333 0.288 14.788 1.00 80.12 293 ASP A N 1
ATOM 2232 C CA . ASP A 1 293 ? 1.615 -0.624 15.908 1.00 80.12 293 ASP A CA 1
ATOM 2233 C C . ASP A 1 293 ? 0.641 -0.460 17.095 1.00 80.12 293 ASP A C 1
ATOM 2235 O O . ASP A 1 293 ? 0.171 -1.481 17.597 1.00 80.12 293 ASP A O 1
ATOM 2239 N N . PRO A 1 294 ? 0.246 0.766 17.512 1.00 77.69 294 PRO A N 1
ATOM 2240 C CA . PRO A 1 294 ? -0.794 0.938 18.528 1.00 77.69 294 PRO A CA 1
ATOM 2241 C C . PRO A 1 294 ? -2.117 0.239 18.199 1.00 77.69 294 PRO A C 1
ATOM 2243 O O . PRO A 1 294 ? -2.689 -0.406 19.072 1.00 77.69 294 PRO A O 1
ATOM 2246 N N . LEU A 1 295 ? -2.588 0.310 16.948 1.00 80.19 295 LEU A N 1
ATOM 2247 C CA . LEU A 1 295 ? -3.809 -0.390 16.543 1.00 80.19 295 LEU A CA 1
ATOM 2248 C C . LEU A 1 295 ? -3.640 -1.912 16.625 1.00 80.19 295 LEU A C 1
ATOM 2250 O O . LEU A 1 295 ? -4.567 -2.610 17.027 1.00 80.19 295 LEU A O 1
ATOM 2254 N N . VAL A 1 296 ? -2.468 -2.436 16.251 1.00 83.38 296 VAL A N 1
ATOM 2255 C CA . VAL A 1 296 ? -2.162 -3.874 16.377 1.00 83.38 296 VAL A CA 1
ATOM 2256 C C . VAL A 1 296 ? -2.160 -4.319 17.838 1.00 83.38 296 VAL A C 1
ATOM 2258 O O . VAL A 1 296 ? -2.603 -5.426 18.139 1.00 83.38 296 VAL A O 1
ATOM 2261 N N . GLY A 1 297 ? -1.690 -3.458 18.742 1.00 76.00 297 GLY A N 1
ATOM 2262 C CA . GLY A 1 297 ? -1.694 -3.685 20.186 1.00 76.00 297 GLY A CA 1
ATOM 2263 C C . GLY A 1 297 ? -3.038 -3.438 20.879 1.00 76.00 297 GLY A C 1
ATOM 2264 O O . GLY A 1 297 ? -3.131 -3.675 22.080 1.00 76.00 297 GLY A O 1
ATOM 2265 N N . ASP A 1 298 ? -4.071 -2.968 20.174 1.00 76.62 298 ASP A N 1
ATOM 2266 C CA . ASP A 1 298 ? -5.360 -2.651 20.789 1.00 76.62 298 ASP A CA 1
ATOM 2267 C C . ASP A 1 298 ? -6.101 -3.933 21.207 1.00 76.62 298 ASP A C 1
ATOM 2269 O O . ASP A 1 298 ? -6.591 -4.711 20.383 1.00 76.62 298 ASP A O 1
ATOM 2273 N N . GLU A 1 299 ? -6.198 -4.149 22.519 1.00 74.69 299 GLU A N 1
ATOM 2274 C CA . GLU A 1 299 ? -6.820 -5.336 23.111 1.00 74.69 299 GLU A CA 1
ATOM 2275 C C . GLU A 1 299 ? -8.297 -5.504 22.727 1.00 74.69 299 GLU A C 1
ATOM 2277 O O . GLU A 1 299 ? -8.772 -6.633 22.584 1.00 74.69 299 GLU A O 1
ATOM 2282 N N . ALA A 1 300 ? -9.038 -4.410 22.516 1.00 70.38 300 ALA A N 1
ATOM 2283 C CA . ALA A 1 300 ? -10.428 -4.500 22.083 1.00 70.38 300 ALA A CA 1
ATOM 2284 C C . ALA A 1 300 ? -10.506 -4.978 20.629 1.00 70.38 300 ALA A C 1
ATOM 2286 O O . ALA A 1 300 ? -11.276 -5.892 20.328 1.00 70.38 300 ALA A O 1
ATOM 2287 N N . VAL A 1 301 ? -9.674 -4.423 19.743 1.00 75.12 301 VAL A N 1
ATOM 2288 C CA . VAL A 1 301 ? -9.595 -4.852 18.337 1.00 75.12 301 VAL A CA 1
ATOM 2289 C C . VAL A 1 301 ? -9.166 -6.315 18.242 1.00 75.12 301 VAL A C 1
ATOM 2291 O O . VAL A 1 301 ? -9.818 -7.085 17.536 1.00 75.12 301 VAL A O 1
ATOM 2294 N N . LYS A 1 302 ? -8.132 -6.735 18.986 1.00 75.62 302 LYS A N 1
ATOM 2295 C CA . LYS A 1 302 ? -7.659 -8.133 19.006 1.00 75.62 302 LYS A CA 1
ATOM 2296 C C . LYS A 1 302 ? -8.712 -9.095 19.541 1.00 75.62 302 LYS A C 1
ATOM 2298 O O . LYS A 1 302 ? -8.884 -10.178 18.981 1.00 75.62 302 LYS A O 1
ATOM 2303 N N . LYS A 1 303 ? -9.427 -8.707 20.602 1.00 77.56 303 LYS A N 1
ATOM 2304 C CA . LYS A 1 303 ? -10.521 -9.509 21.154 1.00 77.56 303 LYS A CA 1
ATOM 2305 C C . LYS A 1 303 ? -11.628 -9.699 20.120 1.00 77.56 303 LYS A C 1
ATOM 2307 O O . LYS A 1 303 ? -11.979 -10.834 19.821 1.00 77.56 303 LYS A O 1
ATOM 2312 N N . PHE A 1 304 ? -12.136 -8.609 19.542 1.00 81.00 304 PHE A N 1
ATOM 2313 C CA . PHE A 1 304 ? -13.191 -8.694 18.531 1.00 81.00 304 PHE A CA 1
ATOM 2314 C C . PHE A 1 304 ? -12.733 -9.460 17.288 1.00 81.00 304 PHE A C 1
ATOM 2316 O O . PHE A 1 304 ? -13.527 -10.206 16.725 1.00 81.00 304 PHE A O 1
ATOM 2323 N N . ALA A 1 305 ? -11.467 -9.321 16.875 1.00 82.56 305 ALA A N 1
ATOM 2324 C CA . ALA A 1 305 ? -10.919 -10.052 15.734 1.00 82.56 305 ALA A CA 1
ATOM 2325 C C . ALA A 1 305 ? -10.937 -11.570 15.970 1.00 82.56 305 ALA A C 1
ATOM 2327 O O . ALA A 1 305 ? -11.303 -12.316 15.066 1.00 82.56 305 ALA A O 1
ATOM 2328 N N . GLY A 1 306 ? -10.623 -12.022 17.189 1.00 80.81 306 GLY A N 1
ATOM 2329 C CA . GLY A 1 306 ? -10.719 -13.434 17.576 1.00 80.81 306 GLY A CA 1
ATOM 2330 C C . GLY A 1 306 ? -12.150 -13.980 17.672 1.00 80.81 306 GLY A C 1
ATOM 2331 O O . GLY A 1 306 ? -12.335 -15.193 17.696 1.00 80.81 306 GLY A O 1
ATOM 2332 N N . GLU A 1 307 ? -13.157 -13.106 17.703 1.00 89.25 307 GLU A N 1
ATOM 2333 C CA . GLU A 1 307 ? -14.579 -13.467 17.762 1.00 89.25 307 GLU A CA 1
ATOM 2334 C C . GLU A 1 307 ? -15.278 -13.360 16.390 1.00 89.25 307 GLU A C 1
ATOM 2336 O O . GLU A 1 307 ? -16.465 -13.678 16.275 1.00 89.25 307 GLU A O 1
ATOM 2341 N N . VAL A 1 308 ? -14.570 -12.927 15.336 1.00 93.81 308 VAL A N 1
ATOM 2342 C CA . VAL A 1 308 ? -15.122 -12.874 13.974 1.00 93.81 308 VAL A CA 1
ATOM 2343 C C . VAL A 1 308 ? -15.407 -14.286 13.475 1.00 93.81 308 VAL A C 1
ATOM 2345 O O . VAL A 1 308 ? -14.531 -15.148 13.456 1.00 93.81 308 VAL A O 1
ATOM 2348 N N . VAL A 1 309 ? -16.624 -14.497 12.982 1.00 95.19 309 VAL A N 1
ATOM 2349 C CA . VAL A 1 309 ? -17.011 -15.746 12.319 1.00 95.19 309 VAL A CA 1
ATOM 2350 C C . VAL A 1 309 ? -16.894 -15.560 10.811 1.00 95.19 309 VAL A C 1
ATOM 2352 O O . VAL A 1 309 ? -17.466 -14.620 10.260 1.00 95.19 309 VAL A O 1
ATOM 2355 N N . ILE A 1 310 ? -16.175 -16.450 10.127 1.00 94.50 310 ILE A N 1
ATOM 2356 C CA . ILE A 1 310 ? -16.106 -16.461 8.663 1.00 94.50 310 ILE A CA 1
ATOM 2357 C C . ILE A 1 310 ? -16.687 -17.764 8.125 1.00 94.50 310 ILE A C 1
ATOM 2359 O O . ILE A 1 310 ? -16.255 -18.849 8.506 1.00 94.50 310 ILE A O 1
ATOM 2363 N N . GLU A 1 311 ? -17.647 -17.646 7.212 1.00 94.56 311 GLU A N 1
ATOM 2364 C CA . GLU A 1 311 ? -18.334 -18.774 6.588 1.00 94.56 311 GLU A CA 1
ATOM 2365 C C . GLU A 1 311 ? -18.148 -18.765 5.070 1.00 94.56 311 GLU A C 1
ATOM 2367 O O . GLU A 1 311 ? -18.207 -17.724 4.411 1.00 94.56 311 GLU A O 1
ATOM 2372 N N . GLN A 1 312 ? -17.941 -19.946 4.488 1.00 94.19 312 GLN A N 1
ATOM 2373 C CA . GLN A 1 312 ? -17.895 -20.090 3.039 1.00 94.19 312 GLN A CA 1
ATOM 2374 C C . GLN A 1 312 ? -19.308 -20.111 2.464 1.00 94.19 312 GLN A C 1
ATOM 2376 O O . GLN A 1 312 ? -20.123 -20.943 2.854 1.00 94.19 312 GLN A O 1
ATOM 2381 N N . VAL A 1 313 ? -19.575 -19.265 1.471 1.00 92.75 313 VAL A N 1
ATOM 2382 C CA . VAL A 1 313 ? -20.839 -19.314 0.704 1.00 92.75 313 VAL A CA 1
ATOM 2383 C C . VAL A 1 313 ? -20.637 -19.370 -0.804 1.00 92.75 313 VAL A C 1
ATOM 2385 O O . VAL A 1 313 ? -21.590 -19.582 -1.550 1.00 92.75 313 VAL A O 1
ATOM 2388 N N . TYR A 1 314 ? -19.394 -19.220 -1.260 1.00 88.94 314 TYR A N 1
ATOM 2389 C CA . TYR A 1 314 ? -19.021 -19.359 -2.663 1.00 88.94 314 TYR A CA 1
ATOM 2390 C C . TYR A 1 314 ? -18.029 -20.504 -2.843 1.00 88.94 314 TYR A C 1
ATOM 2392 O O . TYR A 1 314 ? -17.188 -20.744 -1.982 1.00 88.94 314 TYR A O 1
ATOM 2400 N N . ASN A 1 315 ? -18.105 -21.179 -3.990 1.00 88.94 315 ASN A N 1
ATOM 2401 C CA . ASN A 1 315 ? -17.198 -22.277 -4.343 1.00 88.94 315 ASN A CA 1
ATOM 2402 C C . ASN A 1 315 ? -16.117 -21.868 -5.358 1.00 88.94 315 ASN A C 1
ATOM 2404 O O . ASN A 1 315 ? -15.147 -22.597 -5.522 1.00 88.94 315 ASN A O 1
ATOM 2408 N N . ASP A 1 316 ? -16.265 -20.730 -6.052 1.00 86.62 316 ASP A N 1
ATOM 2409 C CA . ASP A 1 316 ? -15.244 -20.256 -7.000 1.00 86.62 316 ASP A CA 1
ATOM 2410 C C . ASP A 1 316 ? -14.078 -19.615 -6.230 1.00 86.62 316 ASP A C 1
ATOM 2412 O O . ASP A 1 316 ? -14.254 -18.595 -5.556 1.00 86.62 316 ASP A O 1
ATOM 2416 N N . GLU A 1 317 ? -12.883 -20.192 -6.380 1.00 80.25 317 GLU A N 1
ATOM 2417 C CA . GLU A 1 317 ? -11.599 -19.709 -5.849 1.00 80.25 317 GLU A CA 1
ATOM 2418 C C . GLU A 1 317 ? -11.272 -18.262 -6.234 1.00 80.25 317 GLU A C 1
ATOM 2420 O O . GLU A 1 317 ? -10.494 -17.593 -5.561 1.00 80.25 317 GLU A O 1
ATOM 2425 N N . ARG A 1 318 ? -11.868 -17.729 -7.296 1.00 76.06 318 ARG A N 1
ATOM 2426 C CA . ARG A 1 318 ? -11.659 -16.339 -7.723 1.00 76.06 318 ARG A CA 1
ATOM 2427 C C . ARG A 1 318 ? -12.594 -15.353 -7.025 1.00 76.06 318 ARG A C 1
ATOM 2429 O O . ARG A 1 318 ? -12.485 -14.154 -7.264 1.00 76.06 318 ARG A O 1
ATOM 2436 N N . THR A 1 319 ? -13.506 -15.827 -6.175 1.00 82.12 319 THR A N 1
ATOM 2437 C CA . THR A 1 319 ? -14.503 -14.964 -5.537 1.00 82.12 319 THR A CA 1
ATOM 2438 C C . THR A 1 319 ? -13.884 -14.107 -4.439 1.00 82.12 319 THR A C 1
ATOM 2440 O O . THR A 1 319 ? -13.535 -14.597 -3.368 1.00 82.12 319 THR A O 1
ATOM 2443 N N . GLU A 1 320 ? -13.838 -12.801 -4.687 1.00 81.56 320 GLU A N 1
ATOM 2444 C CA . GLU A 1 320 ? -13.484 -11.762 -3.707 1.00 81.56 320 GLU A CA 1
ATOM 2445 C C . GLU A 1 320 ? -14.708 -10.927 -3.285 1.00 81.56 320 GLU A C 1
ATOM 2447 O O . GLU A 1 320 ? -14.574 -9.829 -2.747 1.00 81.56 320 GLU A O 1
ATOM 2452 N N . ALA A 1 321 ? -15.915 -11.427 -3.564 1.00 86.06 321 ALA A N 1
ATOM 2453 C CA . ALA A 1 321 ? -17.183 -10.862 -3.110 1.00 86.06 321 ALA A CA 1
ATOM 2454 C C . ALA A 1 321 ? -17.635 -11.500 -1.790 1.00 86.06 321 ALA A C 1
ATOM 2456 O O . ALA A 1 321 ? -17.255 -12.625 -1.462 1.00 86.06 321 ALA A O 1
ATOM 2457 N N . GLY A 1 322 ? -18.521 -10.813 -1.074 1.00 90.94 322 GLY A N 1
ATOM 2458 C CA . GLY A 1 322 ? -19.162 -11.374 0.107 1.00 90.94 322 GLY A CA 1
ATOM 2459 C C . GLY A 1 322 ? -20.219 -10.474 0.714 1.00 90.94 322 GLY A C 1
ATOM 2460 O O . GLY A 1 322 ? -20.622 -9.466 0.131 1.00 90.94 322 GLY A O 1
ATOM 2461 N N . TYR A 1 323 ? -20.684 -10.855 1.893 1.00 92.88 323 TYR A N 1
ATOM 2462 C CA . TYR A 1 323 ? -21.496 -9.989 2.735 1.00 92.88 323 TYR A CA 1
ATOM 2463 C C . TYR A 1 323 ? -21.061 -10.112 4.190 1.00 92.88 323 TYR A C 1
ATOM 2465 O O . TYR A 1 323 ? -20.590 -11.159 4.632 1.00 92.88 323 TYR A O 1
ATOM 2473 N N . VAL A 1 324 ? -21.187 -9.009 4.917 1.00 95.88 324 VAL A N 1
ATOM 2474 C CA . VAL A 1 324 ? -20.794 -8.886 6.317 1.00 95.88 324 VAL A CA 1
ATOM 2475 C C . VAL A 1 324 ? -22.032 -8.545 7.124 1.00 95.88 324 VAL A C 1
ATOM 2477 O O . VAL A 1 324 ? -22.756 -7.605 6.797 1.00 95.88 324 VAL A O 1
ATOM 2480 N N . ILE A 1 325 ? -22.275 -9.311 8.177 1.00 95.31 325 ILE A N 1
ATOM 2481 C CA . ILE A 1 325 ? -23.332 -9.064 9.145 1.00 95.31 325 ILE A CA 1
ATOM 2482 C C . ILE A 1 325 ? -22.681 -8.533 10.414 1.00 95.31 325 ILE A C 1
ATOM 2484 O O . ILE A 1 325 ? -21.851 -9.204 11.025 1.00 95.31 325 ILE A O 1
ATOM 2488 N N . VAL A 1 326 ? -23.078 -7.330 10.811 1.00 92.88 326 VAL A N 1
ATOM 2489 C CA . VAL A 1 326 ? -22.707 -6.731 12.094 1.00 92.88 326 VAL A CA 1
ATOM 2490 C C . VAL A 1 326 ? -23.907 -6.862 13.021 1.00 92.88 326 VAL A C 1
ATOM 2492 O O . VAL A 1 326 ? -25.005 -6.430 12.675 1.00 92.88 326 VAL A O 1
ATOM 2495 N N . SER A 1 327 ? -23.718 -7.485 14.178 1.00 91.50 327 SER A N 1
ATOM 2496 C CA . SER A 1 327 ? -24.769 -7.696 15.178 1.00 91.50 327 SER A CA 1
ATOM 2497 C C . SER A 1 327 ? -24.593 -6.770 16.374 1.00 91.50 327 SER A C 1
ATOM 2499 O O . SER A 1 327 ? -23.470 -6.399 16.721 1.00 91.50 327 SER A O 1
ATOM 2501 N N . SER A 1 328 ? -25.702 -6.427 17.022 1.00 85.38 328 SER A N 1
ATOM 2502 C CA . SER A 1 328 ? -25.744 -5.607 18.233 1.00 85.38 328 SER A CA 1
ATOM 2503 C C . SER A 1 328 ? -26.227 -6.401 19.454 1.00 85.38 328 SER A C 1
ATOM 2505 O O . SER A 1 328 ? -26.820 -7.468 19.297 1.00 85.38 328 SER A O 1
ATOM 2507 N N . PRO A 1 329 ? -25.992 -5.918 20.693 1.00 82.38 329 PRO A N 1
ATOM 2508 C CA . PRO A 1 329 ? -26.429 -6.608 21.913 1.00 82.38 329 PRO A CA 1
ATOM 2509 C C . PRO A 1 329 ? -27.935 -6.859 22.035 1.00 82.38 329 PRO A C 1
ATOM 2511 O O . PRO A 1 329 ? -28.331 -7.764 22.759 1.00 82.38 329 PRO A O 1
ATOM 2514 N N . ASP A 1 330 ? -28.759 -6.079 21.332 1.00 85.06 330 ASP A N 1
ATOM 2515 C CA . ASP A 1 330 ? -30.215 -6.247 21.239 1.00 85.06 330 ASP A CA 1
ATOM 2516 C C . ASP A 1 330 ? -30.644 -7.244 20.144 1.00 85.06 330 ASP A C 1
ATOM 2518 O O . ASP A 1 330 ? -31.809 -7.267 19.753 1.00 85.06 330 ASP A O 1
ATOM 2522 N N . ASP A 1 331 ? -29.688 -8.016 19.619 1.00 87.62 331 ASP A N 1
ATOM 2523 C CA . ASP A 1 331 ? -29.824 -8.998 18.539 1.00 87.62 331 ASP A CA 1
ATOM 2524 C C . ASP A 1 331 ? -30.295 -8.421 17.191 1.00 87.62 331 ASP A C 1
ATOM 2526 O O . ASP A 1 331 ? -30.567 -9.162 16.244 1.00 87.62 331 ASP A O 1
ATOM 2530 N N . SER A 1 332 ? -30.326 -7.091 17.053 1.00 89.62 332 SER A N 1
ATOM 2531 C CA . SER A 1 332 ? -30.488 -6.461 15.744 1.00 89.62 332 SER A CA 1
ATOM 2532 C C . SER A 1 332 ? -29.219 -6.598 14.902 1.00 89.62 332 SER A C 1
ATOM 2534 O O . SER A 1 332 ? -28.106 -6.708 15.427 1.00 89.62 332 SER A O 1
ATOM 2536 N N . THR A 1 333 ? -29.387 -6.602 13.579 1.00 92.75 333 THR A N 1
ATOM 2537 C CA . THR A 1 333 ? -28.285 -6.801 12.637 1.00 92.75 333 THR A CA 1
ATOM 2538 C C . THR A 1 333 ? -28.294 -5.777 11.513 1.00 92.75 333 THR A C 1
ATOM 2540 O O . THR A 1 333 ? -29.341 -5.311 11.063 1.00 92.75 333 THR A O 1
ATOM 2543 N N . VAL A 1 334 ? -27.094 -5.452 11.043 1.00 92.00 334 VAL A N 1
ATOM 2544 C CA . VAL A 1 334 ? -26.835 -4.668 9.838 1.00 92.00 334 VAL A CA 1
ATOM 2545 C C . VAL A 1 334 ? -26.188 -5.598 8.820 1.00 92.00 334 VAL A C 1
ATOM 2547 O O . VAL A 1 334 ? -25.128 -6.165 9.080 1.00 92.00 334 VAL A O 1
ATOM 2550 N N . ASN A 1 335 ? -26.834 -5.770 7.665 1.00 93.94 335 ASN A N 1
ATOM 2551 C CA . ASN A 1 335 ? -26.319 -6.589 6.571 1.00 93.94 335 ASN A CA 1
ATOM 2552 C C . ASN A 1 335 ? -25.676 -5.700 5.501 1.00 93.94 335 ASN A C 1
ATOM 2554 O O . ASN A 1 335 ? -26.322 -4.820 4.929 1.00 93.94 335 ASN A O 1
ATOM 2558 N N . ILE A 1 336 ? -24.402 -5.953 5.224 1.00 93.94 336 ILE A N 1
ATOM 2559 C CA . ILE A 1 336 ? -23.577 -5.198 4.292 1.00 93.94 336 ILE A CA 1
ATOM 2560 C C . ILE A 1 336 ? -23.205 -6.125 3.144 1.00 93.94 336 ILE A C 1
ATOM 2562 O O . ILE A 1 336 ? -22.348 -6.995 3.282 1.00 93.94 336 ILE A O 1
ATOM 2566 N N . THR A 1 337 ? -23.826 -5.931 1.984 1.00 91.56 337 THR A N 1
ATOM 2567 C CA . THR A 1 337 ? -23.442 -6.652 0.766 1.00 91.56 337 THR A CA 1
ATOM 2568 C C . THR A 1 337 ? -22.258 -5.962 0.097 1.00 91.56 337 THR A C 1
ATOM 2570 O O . THR A 1 337 ? -22.303 -4.766 -0.187 1.00 91.56 337 THR A O 1
ATOM 2573 N N . ALA A 1 338 ? -21.213 -6.729 -0.194 1.00 89.69 338 ALA A N 1
ATOM 2574 C CA . ALA A 1 338 ? -19.982 -6.275 -0.823 1.00 89.69 338 ALA A CA 1
ATOM 2575 C C . ALA A 1 338 ? -19.732 -7.097 -2.104 1.00 89.69 338 ALA A C 1
ATOM 2577 O O . ALA A 1 338 ? -18.920 -8.028 -2.113 1.00 89.69 338 ALA A O 1
ATOM 2578 N N . PRO A 1 339 ? -20.473 -6.813 -3.193 1.00 85.06 339 PRO A N 1
ATOM 2579 C CA . PRO A 1 339 ? -20.273 -7.510 -4.454 1.00 85.06 339 PRO A CA 1
ATOM 2580 C C . PRO A 1 339 ? -18.941 -7.085 -5.075 1.00 85.06 339 PRO A C 1
ATOM 2582 O O . PRO A 1 339 ? -18.567 -5.915 -5.003 1.00 85.06 339 PRO A O 1
ATOM 2585 N N . TYR A 1 340 ? -18.264 -8.003 -5.769 1.00 79.25 340 TYR A N 1
ATOM 2586 C CA . TYR A 1 340 ? -17.013 -7.684 -6.470 1.00 79.25 340 TYR A CA 1
ATOM 2587 C C . TYR A 1 340 ? -17.205 -6.548 -7.484 1.00 79.25 340 TYR A C 1
ATOM 2589 O O . TYR A 1 340 ? -16.407 -5.621 -7.569 1.00 79.25 340 TYR A O 1
ATOM 2597 N N . SER A 1 341 ? -18.348 -6.536 -8.176 1.00 78.50 341 SER A N 1
ATOM 2598 C CA . SER A 1 341 ? -18.726 -5.462 -9.096 1.00 78.50 341 SER A CA 1
ATOM 2599 C C . SER A 1 341 ? -18.940 -4.098 -8.424 1.00 78.50 341 SER A C 1
ATOM 2601 O O . SER A 1 341 ? -18.963 -3.090 -9.129 1.00 78.50 341 SER A O 1
ATOM 2603 N N . GLY A 1 342 ? -19.094 -4.045 -7.100 1.00 80.38 342 GLY A N 1
ATOM 2604 C CA . GLY A 1 342 ? -19.185 -2.807 -6.327 1.00 80.38 342 GLY A CA 1
ATOM 2605 C C . GLY A 1 342 ? -17.827 -2.235 -5.921 1.00 80.38 342 GLY A C 1
ATOM 2606 O O . GLY A 1 342 ? -17.771 -1.102 -5.445 1.00 80.38 342 GLY A O 1
ATOM 2607 N N . TYR A 1 343 ? -16.734 -2.982 -6.108 1.00 90.25 343 TYR A N 1
ATOM 2608 C CA . TYR A 1 343 ? -15.397 -2.507 -5.780 1.00 90.25 343 TYR A CA 1
ATOM 2609 C C . TYR A 1 343 ? -14.881 -1.558 -6.866 1.00 90.25 343 TYR A C 1
ATOM 2611 O O . TYR A 1 343 ? -14.669 -1.950 -8.011 1.00 90.25 343 TYR A O 1
ATOM 2619 N N . THR A 1 344 ? -14.670 -0.292 -6.505 1.00 91.31 344 THR A N 1
ATOM 2620 C CA . THR A 1 344 ? -14.260 0.776 -7.437 1.00 91.31 344 THR A CA 1
ATOM 2621 C C . THR A 1 344 ? -12.777 0.723 -7.803 1.00 91.31 344 THR A C 1
ATOM 2623 O O . THR A 1 344 ? -12.325 1.497 -8.634 1.00 91.31 344 THR A O 1
ATOM 2626 N N . GLY A 1 345 ? -12.003 -0.176 -7.185 1.00 90.62 345 GLY A N 1
ATOM 2627 C CA . GLY A 1 345 ? -10.585 -0.368 -7.489 1.00 90.62 345 GLY A CA 1
ATOM 2628 C C . GLY A 1 345 ? -10.328 -1.290 -8.682 1.00 90.62 345 GLY A C 1
ATOM 2629 O O . GLY A 1 345 ? -9.173 -1.592 -8.958 1.00 90.62 345 GLY A O 1
ATOM 2630 N N . LEU A 1 346 ? -11.367 -1.753 -9.379 1.00 89.94 346 LEU A N 1
ATOM 2631 C CA . LEU A 1 346 ? -11.232 -2.517 -10.621 1.00 89.94 346 LEU A CA 1
ATOM 2632 C C . LEU A 1 346 ? -11.119 -1.555 -11.807 1.00 89.94 346 LEU A C 1
ATOM 2634 O O . LEU A 1 346 ? -11.946 -0.649 -11.916 1.00 89.94 346 LEU A O 1
ATOM 2638 N N . TYR A 1 347 ? -10.142 -1.763 -12.696 1.00 88.44 347 TYR A N 1
ATOM 2639 C CA . TYR A 1 347 ? -9.874 -0.854 -13.823 1.00 88.44 347 TYR A CA 1
ATOM 2640 C C . TYR A 1 347 ? -11.095 -0.617 -14.734 1.00 88.44 347 TYR A C 1
ATOM 2642 O O . TYR A 1 347 ? -11.279 0.480 -15.248 1.00 88.44 347 TYR A O 1
ATOM 2650 N N . GLU A 1 348 ? -11.973 -1.616 -14.873 1.00 88.31 348 GLU A N 1
ATOM 2651 C CA . GLU A 1 348 ? -13.190 -1.563 -15.703 1.00 88.31 348 GLU A CA 1
ATOM 2652 C C . GLU A 1 348 ? -14.267 -0.617 -15.151 1.00 88.31 348 GLU A C 1
ATOM 2654 O O . GLU A 1 348 ? -15.311 -0.412 -15.778 1.00 88.31 348 GLU A O 1
ATOM 2659 N N . LYS A 1 349 ? -14.086 -0.079 -13.939 1.00 90.25 349 LYS A N 1
ATOM 2660 C CA . LYS A 1 349 ? -15.098 0.757 -13.293 1.00 90.25 349 LYS A CA 1
ATOM 2661 C C . LYS A 1 349 ? -15.039 2.185 -13.820 1.00 90.25 349 LYS A C 1
ATOM 2663 O O . LYS A 1 349 ? -13.963 2.775 -13.863 1.00 90.25 349 LYS A O 1
ATOM 2668 N N . PRO A 1 350 ? -16.200 2.806 -14.108 1.00 90.81 350 PRO A N 1
ATOM 2669 C CA . PRO A 1 350 ? -16.239 4.174 -14.623 1.00 90.81 350 PRO A CA 1
ATOM 2670 C C . PRO A 1 350 ? -15.621 5.195 -13.655 1.00 90.81 350 PRO A C 1
ATOM 2672 O O . PRO A 1 350 ? -15.101 6.213 -14.090 1.00 90.81 350 PRO A O 1
ATOM 2675 N N . ASN A 1 351 ? -15.634 4.911 -12.350 1.00 90.31 351 ASN A N 1
ATOM 2676 C CA . ASN A 1 351 ? -15.060 5.755 -11.303 1.00 90.31 351 ASN A CA 1
ATOM 2677 C C . ASN A 1 351 ? -13.698 5.257 -10.780 1.00 90.31 351 ASN A C 1
ATOM 2679 O O . ASN A 1 351 ? -13.269 5.655 -9.696 1.00 90.31 351 ASN A O 1
ATOM 2683 N N . PHE A 1 352 ? -13.006 4.390 -11.526 1.00 92.38 352 PHE A N 1
ATOM 2684 C CA . PHE A 1 352 ? -11.688 3.880 -11.145 1.00 92.38 352 PHE A CA 1
ATOM 2685 C C . PHE A 1 352 ? -10.668 5.009 -10.932 1.00 92.38 352 PHE A C 1
ATOM 2687 O O . PHE A 1 352 ? -10.007 5.067 -9.894 1.00 92.38 352 PHE A O 1
ATOM 2694 N N . LEU A 1 353 ? -10.586 5.953 -11.879 1.00 91.50 353 LEU A N 1
ATOM 2695 C CA . LEU A 1 353 ? -9.663 7.090 -11.795 1.00 91.50 353 LEU A CA 1
ATOM 2696 C C . LEU A 1 353 ? -9.989 8.016 -10.617 1.00 91.50 353 LEU A C 1
ATOM 2698 O O . LEU A 1 353 ? -9.084 8.429 -9.896 1.00 91.50 353 LEU A O 1
ATOM 2702 N N . GLU A 1 354 ? -11.272 8.289 -10.370 1.00 92.88 354 GLU A N 1
ATOM 2703 C CA . GLU A 1 354 ? -11.711 9.085 -9.216 1.00 92.88 354 GLU A CA 1
ATOM 2704 C C . GLU A 1 354 ? -11.262 8.443 -7.899 1.00 92.88 354 GLU A C 1
ATOM 2706 O O . GLU A 1 354 ? -10.766 9.128 -7.005 1.00 92.88 354 GLU A O 1
ATOM 2711 N N . ALA A 1 355 ? -11.365 7.116 -7.794 1.00 90.94 355 ALA A N 1
ATOM 2712 C CA . ALA A 1 355 ? -10.941 6.385 -6.608 1.00 90.94 355 ALA A CA 1
ATOM 2713 C C . ALA A 1 355 ? -9.407 6.386 -6.421 1.00 90.94 355 ALA A C 1
ATOM 2715 O O . ALA A 1 355 ? -8.918 6.451 -5.289 1.00 90.94 355 ALA A O 1
ATOM 2716 N N . LEU A 1 356 ? -8.630 6.371 -7.512 1.00 92.19 356 LEU A N 1
ATOM 2717 C CA . LEU A 1 356 ? -7.175 6.551 -7.453 1.00 92.19 356 LEU A CA 1
ATOM 2718 C C . LEU A 1 356 ? -6.784 7.955 -6.983 1.00 92.19 356 LEU A C 1
ATOM 2720 O O . LEU A 1 356 ? -5.888 8.083 -6.145 1.00 92.19 356 LEU A O 1
ATOM 2724 N N . VAL A 1 357 ? -7.467 8.986 -7.488 1.00 92.88 357 VAL A N 1
ATOM 2725 C CA . VAL A 1 357 ? -7.251 10.380 -7.077 1.00 92.88 357 VAL A CA 1
ATOM 2726 C C . VAL A 1 357 ? -7.633 10.575 -5.610 1.00 92.88 357 VAL A C 1
ATOM 2728 O O . VAL A 1 357 ? -6.863 11.178 -4.866 1.00 92.88 357 VAL A O 1
ATOM 2731 N N . ASP A 1 358 ? -8.751 10.004 -5.151 1.00 91.06 358 ASP A N 1
ATOM 2732 C CA . ASP A 1 358 ? -9.124 10.007 -3.730 1.00 91.06 358 ASP A CA 1
ATOM 2733 C C . ASP A 1 358 ? -8.023 9.382 -2.861 1.00 91.06 358 ASP A C 1
ATOM 2735 O O . ASP A 1 358 ? -7.567 9.993 -1.892 1.00 91.06 358 ASP A O 1
ATOM 2739 N N . LYS A 1 359 ? -7.514 8.202 -3.238 1.00 91.62 359 LYS A N 1
ATOM 2740 C CA . LYS A 1 359 ? -6.398 7.565 -2.524 1.00 91.62 359 LYS A CA 1
ATOM 2741 C C . LYS A 1 359 ? -5.143 8.436 -2.505 1.00 91.62 359 LYS A C 1
ATOM 2743 O O . LYS A 1 359 ? -4.486 8.525 -1.462 1.00 91.62 359 LYS A O 1
ATOM 2748 N N . TYR A 1 360 ? -4.791 9.041 -3.639 1.00 93.75 360 TYR A N 1
ATOM 2749 C CA . TYR A 1 360 ? -3.639 9.933 -3.742 1.00 93.75 360 TYR A CA 1
ATOM 2750 C C . TYR A 1 360 ? -3.793 11.124 -2.792 1.00 93.75 360 TYR A C 1
ATOM 2752 O O . TYR A 1 360 ? -2.920 11.343 -1.957 1.00 93.75 360 TYR A O 1
ATOM 2760 N N . ASN A 1 361 ? -4.947 11.792 -2.818 1.00 90.19 361 ASN A N 1
ATOM 2761 C CA . ASN A 1 361 ? -5.249 12.943 -1.967 1.00 90.19 361 ASN A CA 1
ATOM 2762 C C . ASN A 1 361 ? -5.254 12.585 -0.476 1.00 90.19 361 ASN A C 1
ATOM 2764 O O . ASN A 1 361 ? -4.693 13.313 0.338 1.00 90.19 361 ASN A O 1
ATOM 2768 N N . ARG A 1 362 ? -5.842 11.444 -0.090 1.00 88.00 362 ARG A N 1
ATOM 2769 C CA . ARG A 1 362 ? -5.806 10.972 1.307 1.00 88.00 362 ARG A CA 1
ATOM 2770 C C . ARG A 1 362 ? -4.381 10.681 1.769 1.00 88.00 362 ARG A C 1
ATOM 2772 O O . ARG A 1 362 ? -4.034 10.964 2.912 1.00 88.00 362 ARG A O 1
ATOM 2779 N N . THR A 1 363 ? -3.554 10.140 0.878 1.00 90.00 363 THR A N 1
ATOM 2780 C CA . THR A 1 363 ? -2.146 9.842 1.156 1.00 90.00 363 THR A CA 1
ATOM 2781 C C . THR A 1 363 ? -1.325 11.115 1.342 1.00 90.00 363 THR A C 1
ATOM 2783 O O . THR A 1 363 ? -0.582 11.231 2.314 1.00 90.00 363 THR A O 1
ATOM 2786 N N . THR A 1 364 ? -1.468 12.076 0.434 1.00 90.56 364 THR A N 1
ATOM 2787 C CA . THR A 1 364 ? -0.696 13.324 0.448 1.00 90.56 364 THR A CA 1
ATOM 2788 C C . THR A 1 364 ? -1.147 14.241 1.575 1.00 90.56 364 THR A C 1
ATOM 2790 O O . THR A 1 364 ? -0.300 14.840 2.229 1.00 90.56 364 THR A O 1
ATOM 2793 N N . LYS A 1 365 ? -2.444 14.242 1.906 1.00 85.00 365 LYS A N 1
ATOM 2794 C CA . LYS A 1 365 ? -2.985 14.899 3.102 1.00 85.00 365 LYS A CA 1
ATOM 2795 C C . LYS A 1 365 ? -2.431 14.323 4.395 1.00 85.00 365 LYS A C 1
ATOM 2797 O O . LYS A 1 365 ? -2.026 15.066 5.285 1.00 85.00 365 LYS A O 1
ATOM 2802 N N . ALA A 1 366 ? -2.357 12.998 4.501 1.00 82.38 366 ALA A N 1
ATOM 2803 C CA . ALA A 1 366 ? -1.799 12.346 5.684 1.00 82.38 366 ALA A CA 1
ATOM 2804 C C . ALA A 1 366 ? -0.300 12.641 5.889 1.00 82.38 366 ALA A C 1
ATOM 2806 O O . ALA A 1 366 ? 0.197 12.540 7.009 1.00 82.38 366 ALA A O 1
ATOM 2807 N N . LEU A 1 367 ? 0.403 13.020 4.821 1.00 86.19 367 LEU A N 1
ATOM 2808 C CA . LEU A 1 367 ? 1.809 13.429 4.827 1.00 86.19 367 LEU A CA 1
ATOM 2809 C C . LEU A 1 367 ? 1.998 14.956 4.803 1.00 86.19 367 LEU A C 1
ATOM 2811 O O . LEU A 1 367 ? 3.123 15.429 4.891 1.00 86.19 367 LEU A O 1
ATOM 2815 N N . SER A 1 368 ? 0.908 15.721 4.709 1.00 83.62 368 SER A N 1
ATOM 2816 C CA . SER A 1 368 ? 0.879 17.172 4.486 1.00 83.62 368 SER A CA 1
ATOM 2817 C C . SER A 1 368 ? 1.793 17.669 3.382 1.00 83.62 368 SER A C 1
ATOM 2819 O O . SER A 1 368 ? 2.661 18.502 3.609 1.00 83.62 368 SER A O 1
ATOM 2821 N N . VAL A 1 369 ? 1.597 17.125 2.190 1.00 89.19 369 VAL A N 1
ATOM 2822 C CA . VAL A 1 369 ? 2.294 17.551 0.973 1.00 89.19 369 VAL A CA 1
ATOM 2823 C C . VAL A 1 369 ? 1.311 17.839 -0.155 1.00 89.19 369 VAL A C 1
ATOM 2825 O O . VAL A 1 369 ? 1.655 17.702 -1.321 1.00 89.19 369 VAL A O 1
ATOM 2828 N N . GLU A 1 370 ? 0.061 18.200 0.151 1.00 88.94 370 GLU A N 1
ATOM 2829 C CA . GLU A 1 370 ? -0.999 18.392 -0.849 1.00 88.94 370 GLU A CA 1
ATOM 2830 C C . GLU A 1 370 ? -0.598 19.404 -1.928 1.00 88.94 370 GLU A C 1
ATOM 2832 O O . GLU A 1 370 ? -0.850 19.169 -3.108 1.00 88.94 370 GLU A O 1
ATOM 2837 N N . GLY A 1 371 ? 0.072 20.493 -1.533 1.00 86.56 371 GLY A N 1
ATOM 2838 C CA . GLY A 1 371 ? 0.546 21.527 -2.452 1.00 86.56 371 GLY A CA 1
ATOM 2839 C C . GLY A 1 371 ? 1.559 20.989 -3.464 1.00 86.56 371 GLY A C 1
ATOM 2840 O O . GLY A 1 371 ? 1.328 21.064 -4.671 1.00 86.56 371 GLY A O 1
ATOM 2841 N N . ALA A 1 372 ? 2.657 20.399 -2.985 1.00 88.75 372 ALA A N 1
ATOM 2842 C CA . ALA A 1 372 ? 3.690 19.828 -3.849 1.00 88.75 372 ALA A CA 1
ATOM 2843 C C . ALA A 1 372 ? 3.171 18.614 -4.647 1.00 88.75 372 ALA A C 1
ATOM 2845 O O . ALA A 1 372 ? 3.471 18.449 -5.832 1.00 88.75 372 ALA A O 1
ATOM 2846 N N . ALA A 1 373 ? 2.310 17.803 -4.032 1.00 89.62 373 ALA A N 1
ATOM 2847 C CA . ALA A 1 373 ? 1.692 16.645 -4.656 1.00 89.62 373 ALA A CA 1
ATOM 2848 C C . ALA A 1 373 ? 0.722 17.009 -5.789 1.00 89.62 373 ALA A C 1
ATOM 2850 O O . ALA A 1 373 ? 0.600 16.252 -6.749 1.00 89.62 373 ALA A O 1
ATOM 2851 N N . GLN A 1 374 ? 0.045 18.158 -5.731 1.00 91.00 374 GLN A N 1
ATOM 2852 C CA . GLN A 1 374 ? -0.844 18.579 -6.814 1.00 91.00 374 GLN A CA 1
ATOM 2853 C C . GLN A 1 374 ? -0.069 18.833 -8.117 1.00 91.00 374 GLN A C 1
ATOM 2855 O O . GLN A 1 374 ? -0.535 18.447 -9.190 1.00 91.00 374 GLN A O 1
ATOM 2860 N N . SER A 1 375 ? 1.126 19.423 -8.029 1.00 89.94 375 SER A N 1
ATOM 2861 C CA . SER A 1 375 ? 2.022 19.601 -9.180 1.00 89.94 375 SER A CA 1
ATOM 2862 C C . SER A 1 375 ? 2.534 18.260 -9.702 1.00 89.94 375 SER A C 1
ATOM 2864 O O . SER A 1 375 ? 2.464 17.998 -10.903 1.00 89.94 375 SER A O 1
ATOM 2866 N N . LEU A 1 376 ? 2.973 17.377 -8.799 1.00 95.38 376 LEU A N 1
ATOM 2867 C CA . LEU A 1 376 ? 3.422 16.031 -9.157 1.00 95.38 376 LEU A CA 1
ATOM 2868 C C . LEU A 1 376 ? 2.315 15.214 -9.840 1.00 95.38 376 LEU A C 1
ATOM 2870 O O . LEU A 1 376 ? 2.579 14.512 -10.813 1.00 95.38 376 LEU A O 1
ATOM 2874 N N . ARG A 1 377 ? 1.068 15.321 -9.372 1.00 94.69 377 ARG A N 1
ATOM 2875 C CA . ARG A 1 377 ? -0.078 14.657 -9.999 1.00 94.69 377 ARG A CA 1
ATOM 2876 C C . ARG A 1 377 ? -0.234 15.077 -11.457 1.00 94.69 377 ARG A C 1
ATOM 2878 O O . ARG A 1 377 ? -0.357 14.204 -12.309 1.00 94.69 377 ARG A O 1
ATOM 2885 N N . SER A 1 378 ? -0.192 16.378 -11.742 1.00 92.69 378 SER A N 1
ATOM 2886 C CA . SER A 1 378 ? -0.282 16.884 -13.116 1.00 92.69 378 SER A CA 1
ATOM 2887 C C . SER A 1 378 ? 0.850 16.332 -13.991 1.00 92.69 378 SER A C 1
ATOM 2889 O O . SER A 1 378 ? 0.593 15.880 -15.101 1.00 92.69 378 SER A O 1
ATOM 2891 N N . LEU A 1 379 ? 2.086 16.287 -13.480 1.00 94.88 379 LEU A N 1
ATOM 2892 C CA . LEU A 1 379 ? 3.217 15.696 -14.210 1.00 94.88 379 LEU A CA 1
ATOM 2893 C C . LEU A 1 379 ? 3.007 14.210 -14.515 1.00 94.88 379 LEU A C 1
ATOM 2895 O O . LEU A 1 379 ? 3.350 13.749 -15.597 1.00 94.88 379 LEU A O 1
ATOM 2899 N N . VAL A 1 380 ? 2.420 13.454 -13.585 1.00 94.50 380 VAL A N 1
ATOM 2900 C CA . VAL A 1 380 ? 2.122 12.031 -13.799 1.00 94.50 380 VAL A CA 1
ATOM 2901 C C . VAL A 1 380 ? 0.969 11.835 -14.792 1.00 94.50 380 VAL A C 1
ATOM 2903 O O . VAL A 1 380 ? 1.052 10.947 -15.637 1.00 94.50 380 VAL A O 1
ATOM 2906 N N . GLU A 1 381 ? -0.076 12.666 -14.742 1.00 94.12 381 GLU A N 1
ATOM 2907 C CA . GLU A 1 381 ? -1.212 12.612 -15.682 1.00 94.12 381 GLU A CA 1
ATOM 2908 C C . GLU A 1 381 ? -0.792 12.913 -17.131 1.00 94.12 381 GLU A C 1
ATOM 2910 O O . GLU A 1 381 ? -1.284 12.275 -18.062 1.00 94.12 381 GLU A O 1
ATOM 2915 N N . TYR A 1 382 ? 0.153 13.836 -17.323 1.00 95.62 382 TYR A N 1
ATOM 2916 C CA . TYR A 1 382 ? 0.680 14.220 -18.638 1.00 95.62 382 TYR A CA 1
ATOM 2917 C C . TYR A 1 382 ? 2.087 13.674 -18.900 1.00 95.62 382 TYR A C 1
ATOM 2919 O O . TYR A 1 382 ? 2.798 14.195 -19.755 1.00 95.62 382 TYR A O 1
ATOM 2927 N N . MET A 1 383 ? 2.481 12.600 -18.208 1.00 96.19 383 MET A N 1
ATOM 2928 C CA . MET A 1 383 ? 3.835 12.040 -18.283 1.00 96.19 383 MET A CA 1
ATOM 2929 C C . MET A 1 383 ? 4.256 11.709 -19.715 1.00 96.19 383 MET A C 1
ATOM 2931 O O . MET A 1 383 ? 5.417 11.882 -20.053 1.00 96.19 383 MET A O 1
ATOM 2935 N N . TRP A 1 384 ? 3.325 11.290 -20.574 1.00 96.69 384 TRP A N 1
ATOM 2936 C CA . TRP A 1 384 ? 3.580 11.000 -21.990 1.00 96.69 384 TRP A CA 1
ATOM 2937 C C . TRP A 1 384 ? 4.076 12.218 -22.791 1.00 96.69 384 TRP A C 1
ATOM 2939 O O . TRP A 1 384 ? 4.714 12.044 -23.820 1.00 96.69 384 TRP A O 1
ATOM 2949 N N . MET A 1 385 ? 3.835 13.443 -22.315 1.00 97.00 385 MET A N 1
ATOM 2950 C CA . MET A 1 385 ? 4.307 14.682 -22.946 1.00 97.00 385 MET A CA 1
ATOM 2951 C C . MET A 1 385 ? 5.702 15.112 -22.467 1.00 97.00 385 MET A C 1
ATOM 2953 O O . MET A 1 385 ? 6.255 16.086 -22.983 1.00 97.00 385 MET A O 1
ATOM 2957 N N . GLU A 1 386 ? 6.274 14.436 -21.467 1.00 96.88 386 GLU A N 1
ATOM 2958 C CA . GLU A 1 386 ? 7.575 14.802 -20.917 1.00 96.88 386 GLU A CA 1
ATOM 2959 C C . GLU A 1 386 ? 8.694 14.499 -21.912 1.00 96.88 386 GLU A C 1
ATOM 2961 O O . GLU A 1 386 ? 8.828 13.396 -22.438 1.00 96.88 386 GLU A O 1
ATOM 2966 N N . THR A 1 387 ? 9.564 15.478 -22.138 1.00 96.38 387 THR A N 1
ATOM 2967 C CA . THR A 1 387 ? 10.743 15.290 -22.999 1.00 96.38 387 THR A CA 1
ATOM 2968 C C . THR A 1 387 ? 11.894 14.604 -22.264 1.00 96.38 387 THR A C 1
ATOM 2970 O O . THR A 1 387 ? 12.814 14.096 -22.903 1.00 96.38 387 THR A O 1
ATOM 2973 N N . ASN A 1 388 ? 11.851 14.582 -20.927 1.00 96.62 388 ASN A N 1
ATOM 2974 C CA . ASN A 1 388 ? 12.828 13.896 -20.096 1.00 96.62 388 ASN A CA 1
ATOM 2975 C C . ASN A 1 388 ? 12.224 13.448 -18.754 1.00 96.62 388 ASN A C 1
ATOM 2977 O O . ASN A 1 388 ? 11.914 14.277 -17.898 1.00 96.62 388 ASN A O 1
ATOM 2981 N N . ILE A 1 389 ? 12.147 12.136 -18.531 1.00 96.81 389 ILE A N 1
ATOM 2982 C CA . ILE A 1 389 ? 11.560 11.546 -17.322 1.00 96.81 389 ILE A CA 1
ATOM 2983 C C . ILE A 1 389 ? 12.305 11.907 -16.025 1.00 96.81 389 ILE A C 1
ATOM 2985 O O . ILE A 1 389 ? 11.702 11.873 -14.950 1.00 96.81 389 ILE A O 1
ATOM 2989 N N . SER A 1 390 ? 13.575 12.336 -16.103 1.00 95.81 390 SER A N 1
ATOM 2990 C CA . SER A 1 390 ? 14.310 12.847 -14.936 1.00 95.81 390 SER A CA 1
ATOM 2991 C C . SER A 1 390 ? 13.572 13.995 -14.244 1.00 95.81 390 SER A C 1
ATOM 2993 O O . SER A 1 390 ? 13.670 14.128 -13.029 1.00 95.81 390 SER A O 1
ATOM 2995 N N . HIS A 1 391 ? 12.808 14.807 -14.986 1.00 95.69 391 HIS A N 1
ATOM 2996 C CA . HIS A 1 391 ? 11.982 15.868 -14.409 1.00 95.69 391 HIS A CA 1
ATOM 2997 C C . HIS A 1 391 ? 10.930 15.304 -13.447 1.00 95.69 391 HIS A C 1
ATOM 2999 O O . HIS A 1 391 ? 10.855 15.736 -12.296 1.00 95.69 391 HIS A O 1
ATOM 3005 N N . VAL A 1 392 ? 10.184 14.283 -13.880 1.00 96.75 392 VAL A N 1
ATOM 3006 C CA . VAL A 1 392 ? 9.167 13.633 -13.045 1.00 96.75 392 VAL A CA 1
ATOM 3007 C C . VAL A 1 392 ? 9.805 12.964 -11.833 1.00 96.75 392 VAL A C 1
ATOM 3009 O O . VAL A 1 392 ? 9.294 13.090 -10.723 1.00 96.75 392 VAL A O 1
ATOM 3012 N N . TYR A 1 393 ? 10.939 12.282 -12.016 1.00 96.69 393 TYR A N 1
ATOM 3013 C CA . TYR A 1 393 ? 11.634 11.641 -10.902 1.00 96.69 393 TYR A CA 1
ATOM 3014 C C . TYR A 1 393 ? 12.136 12.644 -9.862 1.00 96.69 393 TYR A C 1
ATOM 3016 O O . TYR A 1 393 ? 11.954 12.418 -8.668 1.00 96.69 393 TYR A O 1
ATOM 3024 N N . ASN A 1 394 ? 12.690 13.776 -10.297 1.00 96.00 394 ASN A N 1
ATOM 3025 C CA . ASN A 1 394 ? 13.142 14.827 -9.389 1.00 96.00 394 ASN A CA 1
ATOM 3026 C C . ASN A 1 394 ? 11.981 15.415 -8.576 1.00 96.00 394 ASN A C 1
ATOM 3028 O O . ASN A 1 394 ? 12.127 15.619 -7.372 1.00 96.00 394 ASN A O 1
ATOM 3032 N N . GLU A 1 395 ? 10.810 15.632 -9.186 1.00 97.06 395 GLU A N 1
ATOM 3033 C CA . GLU A 1 395 ? 9.630 16.087 -8.438 1.00 97.06 395 GLU A CA 1
ATOM 3034 C C . GLU A 1 395 ? 9.080 14.996 -7.500 1.00 97.06 395 GLU A C 1
ATOM 3036 O O . GLU A 1 395 ? 8.633 15.318 -6.400 1.00 97.06 395 GLU A O 1
ATOM 3041 N N . ILE A 1 396 ? 9.174 13.706 -7.856 1.00 97.06 396 ILE A N 1
ATOM 3042 C CA . ILE A 1 396 ? 8.858 12.598 -6.932 1.00 97.06 396 ILE A CA 1
ATOM 3043 C C . ILE A 1 396 ? 9.771 12.633 -5.702 1.00 97.06 396 ILE A C 1
ATOM 3045 O O . ILE A 1 396 ? 9.269 12.516 -4.583 1.00 97.06 396 ILE A O 1
ATOM 3049 N N . VAL A 1 397 ? 11.085 12.789 -5.902 1.00 97.25 397 VAL A N 1
ATOM 3050 C CA . VAL A 1 397 ? 12.071 12.869 -4.811 1.00 97.25 397 VAL A CA 1
ATOM 3051 C C . VAL A 1 397 ? 11.795 14.086 -3.936 1.00 97.25 397 VAL A C 1
ATOM 3053 O O . VAL A 1 397 ? 11.679 13.945 -2.728 1.00 97.25 397 VAL A O 1
ATOM 3056 N N . LYS A 1 398 ? 11.578 15.261 -4.528 1.00 96.44 398 LYS A N 1
ATOM 3057 C CA . LYS A 1 398 ? 11.274 16.496 -3.794 1.00 96.44 398 LYS A CA 1
ATOM 3058 C C . LYS A 1 398 ? 10.011 16.382 -2.934 1.00 96.44 398 LYS A C 1
ATOM 3060 O O . LYS A 1 398 ? 10.031 16.743 -1.759 1.00 96.44 398 LYS A O 1
ATOM 3065 N N . VAL A 1 399 ? 8.917 15.847 -3.488 1.00 96.75 399 VAL A N 1
ATOM 3066 C CA . VAL A 1 399 ? 7.688 15.589 -2.712 1.00 96.75 399 VAL A CA 1
ATOM 3067 C C . VAL A 1 399 ? 7.952 14.564 -1.609 1.00 96.75 399 VAL A C 1
ATOM 3069 O O . VAL A 1 399 ? 7.398 14.679 -0.518 1.00 96.75 399 VAL A O 1
ATOM 3072 N N . GLY A 1 400 ? 8.781 13.555 -1.876 1.00 96.44 400 GLY A N 1
ATOM 3073 C CA . GLY A 1 400 ? 9.142 12.543 -0.894 1.00 96.44 400 GLY A CA 1
ATOM 3074 C C . GLY A 1 400 ? 10.028 13.073 0.239 1.00 96.44 400 GLY A C 1
ATOM 3075 O O . GLY A 1 400 ? 9.785 12.734 1.395 1.00 96.44 400 GLY A O 1
ATOM 3076 N N . GLU A 1 401 ? 10.978 13.962 -0.043 1.00 94.56 401 GLU A N 1
ATOM 3077 C CA . GLU A 1 401 ? 11.774 14.685 0.957 1.00 94.56 401 GLU A CA 1
ATOM 3078 C C . GLU A 1 401 ? 10.891 15.544 1.861 1.00 94.56 401 GLU A C 1
ATOM 3080 O O . GLU A 1 401 ? 10.996 15.465 3.088 1.00 94.56 401 GLU A O 1
ATOM 3085 N N . GLU A 1 402 ? 9.982 16.316 1.262 1.00 92.75 402 GLU A N 1
ATOM 3086 C CA . GLU A 1 402 ? 9.019 17.135 1.996 1.00 92.75 402 GLU A CA 1
ATOM 3087 C C . GLU A 1 402 ? 8.118 16.255 2.872 1.00 92.75 402 GLU A C 1
ATOM 3089 O O . GLU A 1 402 ? 7.978 16.494 4.070 1.00 92.75 402 GLU A O 1
ATOM 3094 N N . ALA A 1 403 ? 7.582 15.165 2.319 1.00 91.94 403 ALA A N 1
ATOM 3095 C CA . ALA A 1 403 ? 6.744 14.231 3.064 1.00 91.94 403 ALA A CA 1
ATOM 3096 C C . ALA A 1 403 ? 7.517 13.504 4.172 1.00 91.94 403 ALA A C 1
ATOM 3098 O O . ALA A 1 403 ? 6.944 13.262 5.233 1.00 91.94 403 ALA A O 1
ATOM 3099 N N . ARG A 1 404 ? 8.800 13.171 3.971 1.00 89.31 404 ARG A N 1
ATOM 3100 C CA . ARG A 1 404 ? 9.659 12.615 5.027 1.00 89.31 404 ARG A CA 1
ATOM 3101 C C . ARG A 1 404 ? 9.841 13.636 6.146 1.00 89.31 404 ARG A C 1
ATOM 3103 O O . ARG A 1 404 ? 9.707 13.262 7.304 1.00 89.31 404 ARG A O 1
ATOM 3110 N N . SER A 1 405 ? 10.124 14.893 5.805 1.00 85.00 405 SER A N 1
ATOM 3111 C CA . SER A 1 405 ? 10.300 15.975 6.781 1.00 85.00 405 SER A CA 1
ATOM 3112 C C . SER A 1 405 ? 9.012 16.291 7.545 1.00 85.00 405 SER A C 1
ATOM 3114 O O . SER A 1 405 ? 9.064 16.628 8.723 1.00 85.00 405 SER A O 1
ATOM 3116 N N . ASN A 1 406 ? 7.856 16.179 6.888 1.00 81.50 406 ASN A N 1
ATOM 3117 C CA . ASN A 1 406 ? 6.548 16.462 7.481 1.00 81.50 406 ASN A CA 1
ATOM 3118 C C . ASN A 1 406 ? 5.981 15.277 8.273 1.00 81.50 406 ASN A C 1
ATOM 3120 O O . ASN A 1 406 ? 5.046 15.446 9.068 1.00 81.50 406 ASN A O 1
ATOM 3124 N N . TYR A 1 407 ? 6.495 14.068 8.033 1.00 80.25 407 TYR A N 1
ATOM 3125 C CA . TYR A 1 407 ? 6.040 12.871 8.714 1.00 80.25 407 TYR A CA 1
ATOM 3126 C C . TYR A 1 407 ? 6.697 12.745 10.084 1.00 80.25 407 TYR A C 1
ATOM 3128 O O . TYR A 1 407 ? 7.863 12.391 10.221 1.00 80.25 407 TYR A O 1
ATOM 3136 N N . SER A 1 408 ? 5.865 12.917 11.099 1.00 73.81 408 SER A N 1
ATOM 3137 C CA . SER A 1 408 ? 6.142 12.559 12.481 1.00 73.81 408 SER A CA 1
ATOM 3138 C C . SER A 1 408 ? 4.958 11.772 13.019 1.00 73.81 408 SER A C 1
ATOM 3140 O O . SER A 1 408 ? 3.806 12.081 12.691 1.00 73.81 408 SER A O 1
ATOM 3142 N N . LYS A 1 409 ? 5.214 10.762 13.859 1.00 68.50 409 LYS A N 1
ATOM 3143 C CA . LYS A 1 409 ? 4.130 10.034 14.541 1.00 68.50 409 LYS A CA 1
ATOM 3144 C C . LYS A 1 409 ? 3.277 10.996 15.380 1.00 68.50 409 LYS A C 1
ATOM 3146 O O . LYS A 1 409 ? 2.048 10.877 15.381 1.00 68.50 409 LYS A O 1
ATOM 3151 N N . LEU A 1 410 ? 3.903 11.991 16.014 1.00 68.81 410 LEU A N 1
ATOM 3152 C CA . LEU A 1 410 ? 3.216 13.029 16.782 1.00 68.81 410 LEU A CA 1
ATOM 3153 C C . LEU A 1 410 ? 2.416 13.962 15.875 1.00 68.81 410 LEU A C 1
ATOM 3155 O O . LEU A 1 410 ? 1.236 14.194 16.130 1.00 68.81 410 LEU A O 1
ATOM 3159 N N . THR A 1 411 ? 3.000 14.412 14.764 1.00 70.12 411 THR A N 1
ATOM 3160 C CA . THR A 1 411 ? 2.307 15.267 13.787 1.00 70.12 411 THR A CA 1
ATOM 3161 C C . THR A 1 411 ? 1.096 14.578 13.157 1.00 70.12 411 THR A C 1
ATOM 3163 O O . THR A 1 411 ? 0.045 15.201 13.010 1.00 70.12 411 THR A O 1
ATOM 3166 N N . VAL A 1 412 ? 1.199 13.293 12.796 1.00 68.19 412 VAL A N 1
ATOM 3167 C CA . VAL A 1 412 ? 0.062 12.518 12.262 1.00 68.19 412 VAL A CA 1
ATOM 3168 C C . VAL A 1 412 ? -1.061 12.438 13.296 1.00 68.19 412 VAL A C 1
ATOM 3170 O O . VAL A 1 412 ? -2.229 12.654 12.961 1.00 68.19 412 VAL A O 1
ATOM 3173 N N . THR A 1 413 ? -0.708 12.186 14.559 1.00 68.94 413 THR A N 1
ATOM 3174 C CA . THR A 1 413 ? -1.674 12.122 15.663 1.00 68.94 413 THR A CA 1
ATOM 3175 C C . THR A 1 413 ? -2.338 13.480 15.889 1.00 68.94 413 THR A C 1
ATOM 3177 O O . THR A 1 413 ? -3.563 13.570 15.922 1.00 68.94 413 THR A O 1
ATOM 3180 N N . LEU A 1 414 ? -1.560 14.561 15.937 1.00 70.94 414 LEU A N 1
ATOM 3181 C CA . LEU A 1 414 ? -2.050 15.924 16.131 1.00 70.94 414 LEU A CA 1
ATOM 3182 C C . LEU A 1 414 ? -2.977 16.388 14.992 1.00 70.94 414 LEU A C 1
ATOM 3184 O O . LEU A 1 414 ? -4.039 16.959 15.239 1.00 70.94 414 LEU A O 1
ATOM 3188 N N . LYS A 1 415 ? -2.632 16.079 13.736 1.00 66.88 415 LYS A N 1
ATOM 3189 C CA . LYS A 1 415 ? -3.465 16.389 12.558 1.00 66.88 415 LYS A CA 1
ATOM 3190 C C . LYS A 1 415 ? -4.805 15.668 12.579 1.00 66.88 415 LYS A C 1
ATOM 3192 O O . LYS A 1 415 ? -5.802 16.221 12.116 1.00 66.88 415 LYS A O 1
ATOM 3197 N N . SER A 1 416 ? -4.867 14.463 13.148 1.00 65.00 416 SER A N 1
ATOM 3198 C CA . SER A 1 416 ? -6.141 13.754 13.310 1.00 65.00 416 SER A CA 1
ATOM 3199 C C . SER A 1 416 ? -7.142 14.534 14.179 1.00 65.00 416 SER A C 1
ATOM 3201 O O . SER A 1 416 ? -8.355 14.384 13.989 1.00 65.00 416 SER A O 1
ATOM 3203 N N . SER A 1 417 ? -6.646 15.438 15.032 1.00 64.81 417 SER A N 1
ATOM 3204 C CA . SER A 1 417 ? -7.420 16.321 15.911 1.00 64.81 417 SER A CA 1
ATOM 3205 C C . SER A 1 417 ? -7.769 17.681 15.285 1.00 64.81 417 SER A C 1
ATOM 3207 O O . SER A 1 417 ? -8.604 18.404 15.827 1.00 64.81 417 SER A O 1
ATOM 3209 N N . PHE A 1 418 ? -7.193 18.039 14.133 1.00 70.12 418 PHE A N 1
ATOM 3210 C CA . PHE A 1 418 ? -7.430 19.324 13.460 1.00 70.12 418 PHE A CA 1
ATOM 3211 C C . PHE A 1 418 ? -8.726 19.324 12.630 1.00 70.12 418 PHE A C 1
ATOM 3213 O O . PHE A 1 418 ? -8.984 18.392 11.858 1.00 70.12 418 PHE A O 1
ATOM 3220 N N . ARG A 1 419 ? -9.564 20.358 12.765 1.00 67.31 419 ARG A N 1
ATOM 3221 C CA . ARG A 1 419 ? -10.855 20.501 12.065 1.00 67.31 419 ARG A CA 1
ATOM 3222 C C . ARG A 1 419 ? -11.106 21.956 11.644 1.00 67.31 419 ARG A C 1
ATOM 3224 O O . ARG A 1 419 ? -11.919 22.644 12.255 1.00 67.31 419 ARG A O 1
ATOM 3231 N N . ALA A 1 420 ? -10.441 22.408 10.583 1.00 58.78 420 ALA A N 1
ATOM 3232 C CA . ALA A 1 420 ? -10.779 23.671 9.924 1.00 58.78 420 ALA A CA 1
ATOM 3233 C C . ALA A 1 420 ? -11.954 23.499 8.935 1.00 58.78 420 ALA A C 1
ATOM 3235 O O . ALA A 1 420 ? -12.094 22.416 8.358 1.00 58.78 420 ALA A O 1
ATOM 3236 N N . PRO A 1 421 ? -12.785 24.536 8.717 1.00 66.44 421 PRO A N 1
ATOM 3237 C CA . PRO A 1 421 ? -13.749 24.565 7.618 1.00 66.44 421 PRO A CA 1
ATOM 3238 C C . PRO A 1 421 ? -13.075 24.379 6.249 1.00 66.44 421 PRO A C 1
ATOM 3240 O O . PRO A 1 421 ? -11.943 24.818 6.037 1.00 66.44 421 PRO A O 1
ATOM 3243 N N . ASP A 1 422 ? -13.772 23.741 5.309 1.00 44.06 422 ASP A N 1
ATOM 3244 C CA . ASP A 1 422 ? -13.255 23.558 3.952 1.00 44.06 422 ASP A CA 1
ATOM 3245 C C . ASP A 1 422 ? -13.086 24.915 3.246 1.00 44.06 422 ASP A C 1
ATOM 3247 O O . ASP A 1 422 ? -13.988 25.753 3.250 1.00 44.06 422 ASP A O 1
ATOM 3251 N N . GLY A 1 423 ? -11.928 25.121 2.612 1.00 46.41 423 GLY A N 1
ATOM 3252 C CA . GLY A 1 423 ? -11.617 26.338 1.853 1.00 46.41 423 GLY A CA 1
ATOM 3253 C C . GLY A 1 423 ? -10.942 27.460 2.647 1.00 46.41 423 GLY A C 1
ATOM 3254 O O . GLY A 1 423 ? -10.687 28.519 2.071 1.00 46.41 423 GLY A O 1
ATOM 3255 N N . THR A 1 424 ? -10.618 27.259 3.929 1.00 55.56 424 THR A N 1
ATOM 3256 C CA . THR A 1 424 ? -9.876 28.268 4.696 1.00 55.56 424 THR A CA 1
ATOM 3257 C C . THR A 1 424 ? -8.435 28.394 4.194 1.00 55.56 424 THR A C 1
ATOM 3259 O O . THR A 1 424 ? -7.698 27.409 4.127 1.00 55.56 424 THR A O 1
ATOM 3262 N N . LEU A 1 425 ? -8.042 29.616 3.830 1.00 45.75 425 LEU A N 1
ATOM 3263 C CA . LEU A 1 425 ? -6.687 29.973 3.413 1.00 45.75 425 LEU A CA 1
ATOM 3264 C C . LEU A 1 425 ? -5.923 30.530 4.615 1.00 45.75 425 LEU A C 1
ATOM 3266 O O . LEU A 1 425 ? -6.437 31.403 5.308 1.00 45.75 425 LEU A O 1
ATOM 3270 N N . TRP A 1 426 ? -4.699 30.048 4.822 1.00 53.00 426 TRP A N 1
ATOM 3271 C CA . TRP A 1 426 ? -3.834 30.438 5.937 1.00 53.00 426 TRP A CA 1
ATOM 3272 C C . TRP A 1 426 ? -2.524 31.026 5.421 1.00 53.00 426 TRP A C 1
ATOM 3274 O O . TRP A 1 426 ? -2.035 30.654 4.351 1.00 53.00 426 TRP A O 1
ATOM 3284 N N . THR A 1 427 ? -1.930 31.905 6.213 1.00 42.56 427 THR A N 1
ATOM 3285 C CA . THR A 1 427 ? -0.584 32.440 6.032 1.00 42.56 427 THR A CA 1
ATOM 3286 C C . THR A 1 427 ? 0.338 31.964 7.153 1.00 42.56 427 THR A C 1
ATOM 3288 O O . THR A 1 427 ? -0.100 31.568 8.234 1.00 42.56 427 THR A O 1
ATOM 3291 N N . ALA A 1 428 ? 1.648 31.963 6.895 1.00 31.81 428 ALA A N 1
ATOM 3292 C CA . ALA A 1 428 ? 2.632 31.608 7.910 1.00 31.81 428 ALA A CA 1
ATOM 3293 C C . ALA A 1 428 ? 2.587 32.630 9.062 1.00 31.81 428 ALA A C 1
ATOM 3295 O O . ALA A 1 428 ? 2.973 33.783 8.877 1.00 31.81 428 ALA A O 1
ATOM 3296 N N . GLY A 1 429 ? 2.121 32.193 10.236 1.00 42.62 429 GLY A N 1
ATOM 3297 C CA . GLY A 1 429 ? 1.969 33.025 11.435 1.00 42.62 429 GLY A CA 1
ATOM 3298 C C . GLY A 1 429 ? 0.539 33.123 11.971 1.00 42.62 429 GLY A C 1
ATOM 3299 O O . GLY A 1 429 ? 0.362 33.652 13.067 1.00 42.62 429 GLY A O 1
ATOM 3300 N N . ASP A 1 430 ? -0.457 32.604 11.248 1.00 56.06 430 ASP A N 1
ATOM 3301 C CA . ASP A 1 430 ? -1.834 32.563 11.742 1.00 56.06 430 ASP A CA 1
ATOM 3302 C C . ASP A 1 430 ? -1.957 31.618 12.949 1.00 56.06 430 ASP A C 1
ATOM 3304 O O . ASP A 1 430 ? -1.485 30.476 12.924 1.00 56.06 430 ASP A O 1
ATOM 3308 N N . ASP A 1 431 ? -2.605 32.096 14.013 1.00 66.56 431 ASP A N 1
ATOM 3309 C CA . ASP A 1 431 ? -2.939 31.268 15.169 1.00 66.56 431 ASP A CA 1
ATOM 3310 C C . ASP A 1 431 ? -4.103 30.340 14.808 1.00 66.56 431 ASP A C 1
ATOM 3312 O O . ASP A 1 431 ? -5.260 30.745 14.729 1.00 66.56 431 ASP A O 1
ATOM 3316 N N . VAL A 1 432 ? -3.771 29.074 14.568 1.00 64.56 432 VAL A N 1
ATOM 3317 C CA . VAL A 1 432 ? -4.728 28.018 14.215 1.00 64.56 432 VAL A CA 1
ATOM 3318 C C . VAL A 1 432 ? -5.109 27.140 15.411 1.00 64.56 432 VAL A C 1
ATOM 3320 O O . VAL A 1 432 ? -5.721 26.082 15.234 1.00 64.56 432 VAL A O 1
ATOM 3323 N N . SER A 1 433 ? -4.729 27.537 16.631 1.00 68.94 433 SER A N 1
ATOM 3324 C CA . SER A 1 433 ? -4.940 26.738 17.844 1.00 68.94 433 SER A CA 1
ATOM 3325 C C . SER A 1 433 ? -6.417 26.407 18.089 1.00 68.94 433 SER A C 1
ATOM 3327 O O . SER A 1 433 ? -6.722 25.293 18.512 1.00 68.94 433 SER A O 1
ATOM 3329 N N . GLU A 1 434 ? -7.336 27.307 17.724 1.00 71.12 434 GLU A N 1
ATOM 3330 C CA . GLU A 1 434 ? -8.788 27.123 17.870 1.00 71.12 434 GLU A CA 1
ATOM 3331 C C . GLU A 1 434 ? -9.369 25.968 17.031 1.00 71.12 434 GLU A C 1
ATOM 3333 O O . GLU A 1 434 ? -10.417 25.415 17.371 1.00 71.12 434 GLU A O 1
ATOM 3338 N N . TYR A 1 435 ? -8.689 25.562 15.953 1.00 69.75 435 TYR A N 1
ATOM 3339 C CA . TYR A 1 435 ? -9.151 24.488 15.064 1.00 69.75 435 TYR A CA 1
ATOM 3340 C C . TYR A 1 435 ? -8.691 23.101 15.508 1.00 69.75 435 TYR A C 1
ATOM 3342 O O . TYR A 1 435 ? -9.173 22.090 14.983 1.00 69.75 435 TYR A O 1
ATOM 3350 N N . TYR A 1 436 ? -7.767 23.024 16.466 1.00 69.62 436 TYR A N 1
ATOM 3351 C CA . TYR A 1 436 ? -7.408 21.762 17.092 1.00 69.62 436 TYR A CA 1
ATOM 3352 C C . TYR A 1 436 ? -8.457 21.403 18.138 1.00 69.62 436 TYR A C 1
ATOM 3354 O O . TYR A 1 436 ? -8.646 22.094 19.136 1.00 69.62 436 TYR A O 1
ATOM 3362 N N . ARG A 1 437 ? -9.149 20.285 17.920 1.00 76.00 437 ARG A N 1
ATOM 3363 C CA . ARG A 1 437 ? -10.070 19.749 18.918 1.00 76.00 437 ARG A CA 1
ATOM 3364 C C . ARG A 1 437 ? -9.294 18.992 19.980 1.00 76.00 437 ARG A C 1
ATOM 3366 O O . ARG A 1 437 ? -8.335 18.282 19.678 1.00 76.00 437 ARG A O 1
ATOM 3373 N N . GLY A 1 438 ? -9.766 19.100 21.219 1.00 73.81 438 GLY A N 1
ATOM 3374 C CA . GLY A 1 438 ? -9.328 18.195 22.268 1.00 73.81 438 GLY A CA 1
ATOM 3375 C C . GLY A 1 438 ? -9.586 16.746 21.848 1.00 73.81 438 GLY A C 1
ATOM 3376 O O . GLY A 1 438 ? -10.639 16.431 21.286 1.00 73.81 438 GLY A O 1
ATOM 3377 N N . TRP A 1 439 ? -8.618 15.877 22.096 1.00 79.94 439 TRP A N 1
ATOM 3378 C CA . TRP A 1 439 ? -8.721 14.439 21.872 1.00 79.94 439 TRP A CA 1
ATOM 3379 C C . TRP A 1 439 ? -8.655 13.724 23.215 1.00 79.94 439 TRP A C 1
ATOM 3381 O O . TRP A 1 439 ? -8.212 14.281 24.211 1.00 79.94 439 TRP A O 1
ATOM 3391 N N . GLY A 1 440 ? -9.122 12.487 23.267 1.00 82.00 440 GLY A N 1
ATOM 3392 C CA . GLY A 1 440 ? -9.235 11.738 24.508 1.00 82.00 440 GLY A CA 1
ATOM 3393 C C . GLY A 1 440 ? -10.589 11.068 24.569 1.00 82.00 440 GLY A C 1
ATOM 3394 O O . GLY A 1 440 ? -11.168 10.721 23.538 1.00 82.00 440 GLY A O 1
ATOM 3395 N N . PHE A 1 441 ? -11.090 10.850 25.771 1.00 82.69 441 PHE A N 1
ATOM 3396 C CA . PHE A 1 441 ? -12.304 10.076 25.954 1.00 82.69 441 PHE A CA 1
ATOM 3397 C C . PHE A 1 441 ? -13.057 10.516 27.197 1.00 82.69 441 PHE A C 1
ATOM 3399 O O . PHE A 1 441 ? -12.487 10.986 28.185 1.00 82.69 441 PHE A O 1
ATOM 3406 N N . THR A 1 442 ? -14.372 10.343 27.130 1.00 86.56 442 THR A N 1
ATOM 3407 C CA . THR A 1 442 ? -15.252 10.510 28.277 1.00 86.56 442 THR A CA 1
ATOM 3408 C C . THR A 1 442 ? -15.278 9.207 29.063 1.00 86.56 442 THR A C 1
ATOM 3410 O O . THR A 1 442 ? -15.559 8.147 28.504 1.00 86.56 442 THR A O 1
ATOM 3413 N N . ILE A 1 443 ? -15.010 9.284 30.364 1.00 90.25 443 ILE A N 1
ATOM 3414 C CA . ILE A 1 443 ? -15.126 8.152 31.281 1.00 90.25 443 ILE A CA 1
ATOM 3415 C C . ILE A 1 443 ? -16.304 8.395 32.221 1.00 90.25 443 ILE A C 1
ATOM 3417 O O . ILE A 1 443 ? -16.382 9.421 32.895 1.00 90.25 443 ILE A O 1
ATOM 3421 N N . TYR A 1 444 ? -17.236 7.445 32.252 1.00 91.38 444 TYR A N 1
ATOM 3422 C CA . TYR A 1 444 ? -18.413 7.494 33.113 1.00 91.38 444 TYR A CA 1
ATOM 3423 C C . TYR A 1 444 ? -18.207 6.575 34.307 1.00 91.38 444 TYR A C 1
ATOM 3425 O O . TYR A 1 444 ? -17.965 5.377 34.150 1.00 91.38 444 TYR A O 1
ATOM 3433 N N . ARG A 1 445 ? -18.318 7.133 35.509 1.00 93.44 445 ARG A N 1
ATOM 3434 C CA . ARG A 1 445 ? -18.320 6.361 36.745 1.00 93.44 445 ARG A CA 1
ATOM 3435 C C . ARG A 1 445 ? -19.740 5.897 37.040 1.00 93.44 445 ARG A C 1
ATOM 3437 O O . ARG A 1 445 ? -20.607 6.733 37.249 1.00 93.44 445 ARG A O 1
ATOM 3444 N N . THR A 1 446 ? -19.963 4.588 37.101 1.00 92.69 446 THR A N 1
ATOM 3445 C CA . THR A 1 446 ? -21.275 4.020 37.467 1.00 92.69 446 THR A CA 1
ATOM 3446 C C . THR A 1 446 ? -21.273 3.305 38.819 1.00 92.69 446 THR A C 1
ATOM 3448 O O . THR A 1 446 ? -22.331 3.121 39.410 1.00 92.69 446 THR A O 1
ATOM 3451 N N . ALA A 1 447 ? -20.096 2.953 39.350 1.00 89.88 447 ALA A N 1
ATOM 3452 C CA . ALA A 1 447 ? -19.945 2.296 40.647 1.00 89.88 447 ALA A CA 1
ATOM 3453 C C . ALA A 1 447 ? -19.527 3.283 41.750 1.00 89.88 447 ALA A C 1
ATOM 3455 O O . ALA A 1 447 ? -18.538 4.018 41.609 1.00 89.88 447 ALA A O 1
ATOM 3456 N N . TYR A 1 448 ? -20.260 3.254 42.865 1.00 93.75 448 TYR A N 1
ATOM 3457 C CA . TYR A 1 448 ? -20.103 4.169 43.996 1.00 93.75 448 TYR A CA 1
ATOM 3458 C C . TYR A 1 448 ? -19.999 3.411 45.323 1.00 93.75 448 TYR A C 1
ATOM 3460 O O . TYR A 1 448 ? -20.639 2.381 45.518 1.00 93.75 448 TYR A O 1
ATOM 3468 N N . GLY A 1 449 ? -19.177 3.919 46.243 1.00 91.06 449 GLY A N 1
ATOM 3469 C CA . GLY A 1 449 ? -18.951 3.322 47.557 1.00 91.06 449 GLY A CA 1
ATOM 3470 C C . GLY A 1 449 ? -17.496 3.451 48.021 1.00 91.06 449 GLY A C 1
ATOM 3471 O O . GLY A 1 449 ? -16.608 3.619 47.178 1.00 91.06 449 GLY A O 1
ATOM 3472 N N . PRO A 1 450 ? -17.216 3.292 49.332 1.00 89.19 450 PRO A N 1
ATOM 3473 C CA . PRO A 1 450 ? -15.972 3.748 49.964 1.00 89.19 450 PRO A CA 1
ATOM 3474 C C . PRO A 1 450 ? -14.682 3.253 49.299 1.00 89.19 450 PRO A C 1
ATOM 3476 O O . PRO A 1 450 ? -13.721 4.005 49.158 1.00 89.19 450 PRO A O 1
ATOM 3479 N N . ALA A 1 451 ? -14.665 1.994 48.850 1.00 86.50 451 ALA A N 1
ATOM 3480 C CA . ALA A 1 451 ? -13.518 1.418 48.152 1.00 86.50 451 ALA A CA 1
ATOM 3481 C C . ALA A 1 451 ? -13.303 2.044 46.761 1.00 86.50 451 ALA A C 1
ATOM 3483 O O . ALA A 1 451 ? -12.178 2.375 46.396 1.00 86.50 451 ALA A O 1
ATOM 3484 N N . THR A 1 452 ? -14.380 2.246 45.996 1.00 89.00 452 THR A N 1
ATOM 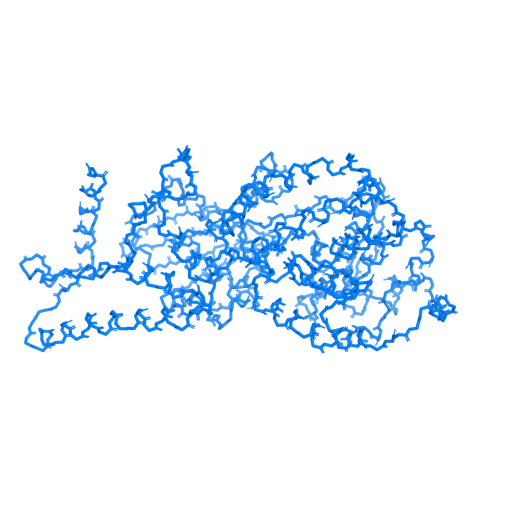3485 C CA . THR A 1 452 ? -14.319 2.843 44.649 1.00 89.00 452 THR A CA 1
ATOM 3486 C C . THR A 1 452 ? -14.116 4.360 44.689 1.00 89.00 452 THR A C 1
ATOM 3488 O O . THR A 1 452 ? -13.442 4.900 43.817 1.00 89.00 452 THR A O 1
ATOM 3491 N N . ASP A 1 453 ? -14.626 5.042 45.723 1.00 91.31 453 ASP A N 1
ATOM 3492 C CA . ASP A 1 453 ? -14.435 6.482 45.942 1.00 91.31 453 ASP A CA 1
ATOM 3493 C C . ASP A 1 453 ? -12.959 6.818 46.153 1.00 91.31 453 ASP A C 1
ATOM 3495 O O . ASP A 1 453 ? -12.453 7.778 45.574 1.00 91.31 453 ASP A O 1
ATOM 3499 N N . ALA A 1 454 ? -12.251 5.988 46.926 1.00 89.81 454 ALA A N 1
ATOM 3500 C CA . ALA A 1 454 ? -10.818 6.143 47.151 1.00 89.81 454 ALA A CA 1
ATOM 3501 C C . ALA A 1 454 ? -9.981 5.854 45.891 1.00 89.81 454 ALA A C 1
ATOM 3503 O O . ALA A 1 454 ? -8.935 6.469 45.695 1.00 89.81 454 ALA A O 1
ATOM 3504 N N . GLN A 1 455 ? -10.425 4.930 45.032 1.00 91.88 455 GLN A N 1
ATOM 3505 C CA . GLN A 1 455 ? -9.683 4.520 43.832 1.00 91.88 455 GLN A CA 1
ATOM 3506 C C . GLN A 1 455 ? -9.934 5.409 42.611 1.00 91.88 455 GLN A C 1
ATOM 3508 O O . GLN A 1 455 ? -9.082 5.471 41.725 1.00 91.88 455 GLN A O 1
ATOM 3513 N N . TRP A 1 456 ? -11.078 6.095 42.545 1.00 92.88 456 TRP A N 1
ATOM 3514 C CA . TRP A 1 456 ? -11.471 6.882 41.377 1.00 92.88 456 TRP A CA 1
ATOM 3515 C C . TRP A 1 456 ? -10.450 7.970 40.994 1.00 92.88 456 TRP A C 1
ATOM 3517 O O . TRP A 1 456 ? -10.023 7.976 39.838 1.00 92.88 456 TRP A O 1
ATOM 3527 N N . PRO A 1 457 ? -9.957 8.827 41.914 1.00 93.50 457 PRO A N 1
ATOM 3528 C CA . PRO A 1 457 ? -8.914 9.798 41.577 1.00 93.50 457 PRO A CA 1
ATOM 3529 C C . PRO A 1 457 ? -7.623 9.128 41.091 1.00 93.50 457 PRO A C 1
ATOM 3531 O O . PRO A 1 457 ? -7.040 9.557 40.099 1.00 93.50 457 PRO A O 1
ATOM 3534 N N . THR A 1 458 ? -7.214 8.025 41.730 1.00 92.88 458 THR A N 1
ATOM 3535 C CA . THR A 1 458 ? -6.015 7.266 41.341 1.00 92.88 458 THR A CA 1
ATOM 3536 C C . THR A 1 458 ? -6.129 6.683 39.934 1.00 92.88 458 THR A C 1
ATOM 3538 O O . THR A 1 458 ? -5.141 6.670 39.203 1.00 92.88 458 THR A O 1
ATOM 3541 N N . LEU A 1 459 ? -7.309 6.201 39.537 1.00 91.50 459 LEU A N 1
ATOM 3542 C CA . LEU A 1 459 ? -7.551 5.717 38.178 1.00 91.50 459 LEU A CA 1
ATOM 3543 C C . LEU A 1 459 ? -7.388 6.848 37.155 1.00 91.50 459 LEU A C 1
ATOM 3545 O O . LEU A 1 459 ? -6.667 6.675 36.175 1.00 91.50 459 LEU A O 1
ATOM 3549 N N . LEU A 1 460 ? -8.020 8.002 37.396 1.00 94.12 460 LEU A N 1
ATOM 3550 C CA . LEU A 1 460 ? -7.933 9.153 36.492 1.00 94.12 460 LEU A CA 1
ATOM 3551 C C . LEU A 1 460 ? -6.491 9.657 36.349 1.00 94.12 460 LEU A C 1
ATOM 3553 O O . LEU A 1 460 ? -6.056 9.961 35.239 1.00 94.12 460 LEU A O 1
ATOM 3557 N N . ASP A 1 461 ? -5.738 9.701 37.448 1.00 92.62 461 ASP A N 1
ATOM 3558 C CA . ASP A 1 461 ? -4.331 10.103 37.423 1.00 92.62 461 ASP A CA 1
ATOM 3559 C C . ASP A 1 461 ? -3.461 9.095 36.676 1.00 92.62 461 ASP A C 1
ATOM 3561 O O . ASP A 1 461 ? -2.653 9.493 35.839 1.00 92.62 461 ASP A O 1
ATOM 3565 N N . LYS A 1 462 ? -3.660 7.790 36.900 1.00 90.12 462 LYS A N 1
ATOM 3566 C CA . LYS A 1 462 ? -2.940 6.749 36.153 1.00 90.12 462 LYS A CA 1
ATOM 3567 C C . LYS A 1 462 ? -3.190 6.845 34.653 1.00 90.12 462 LYS A C 1
ATOM 3569 O O . LYS A 1 462 ? -2.232 6.754 33.894 1.00 90.12 462 LYS A O 1
ATOM 3574 N N . ILE A 1 463 ? -4.438 7.074 34.238 1.00 90.19 463 ILE A N 1
ATOM 3575 C CA . ILE A 1 463 ? -4.784 7.267 32.825 1.00 90.19 463 ILE A CA 1
ATOM 3576 C C . ILE A 1 463 ? -4.005 8.451 32.245 1.00 90.19 463 ILE A C 1
ATOM 3578 O O . ILE A 1 463 ? -3.354 8.307 31.215 1.00 90.19 463 ILE A O 1
ATOM 3582 N N . ARG A 1 464 ? -4.023 9.611 32.916 1.00 90.56 464 ARG A N 1
ATOM 3583 C CA . ARG A 1 464 ? -3.304 10.806 32.443 1.00 90.56 464 ARG A CA 1
ATOM 3584 C C . ARG A 1 464 ? -1.799 10.571 32.349 1.00 90.56 464 ARG A C 1
ATOM 3586 O O . ARG A 1 464 ? -1.204 10.888 31.326 1.00 90.56 464 ARG A O 1
ATOM 3593 N N . VAL A 1 465 ? -1.197 10.001 33.393 1.00 88.50 465 VAL A N 1
ATOM 3594 C CA . VAL A 1 465 ? 0.245 9.710 33.436 1.00 88.50 465 VAL A CA 1
ATOM 3595 C C . VAL A 1 465 ? 0.637 8.740 32.329 1.00 88.50 465 VAL A C 1
ATOM 3597 O O . VAL A 1 465 ? 1.628 8.975 31.645 1.00 88.50 465 VAL A O 1
ATOM 3600 N N . GLN A 1 466 ? -0.145 7.679 32.123 1.00 85.75 466 GLN A N 1
ATOM 3601 C CA . GLN A 1 466 ? 0.138 6.690 31.090 1.00 85.75 466 GLN A CA 1
ATOM 3602 C C . GLN A 1 466 ? 0.033 7.299 29.690 1.00 85.75 466 GLN A C 1
ATOM 3604 O O . GLN A 1 466 ? 0.930 7.091 28.885 1.00 85.75 466 GLN A O 1
ATOM 3609 N N . VAL A 1 467 ? -0.996 8.110 29.420 1.00 86.06 467 VAL A N 1
ATOM 3610 C CA . VAL A 1 467 ? -1.137 8.805 28.130 1.00 86.06 467 VAL A CA 1
ATOM 3611 C C . VAL A 1 467 ? 0.041 9.744 27.867 1.00 86.06 467 VAL A C 1
ATOM 3613 O O . VAL A 1 467 ? 0.604 9.725 26.776 1.00 86.06 467 VAL A O 1
ATOM 3616 N N . VAL A 1 468 ? 0.452 10.542 28.858 1.00 86.50 468 VAL A N 1
ATOM 3617 C CA . VAL A 1 468 ? 1.609 11.442 28.717 1.00 86.50 468 VAL A CA 1
ATOM 3618 C C . VAL A 1 468 ? 2.899 10.654 28.480 1.00 86.50 468 VAL A C 1
ATOM 3620 O O . VAL A 1 468 ? 3.647 10.995 27.568 1.00 86.50 468 VAL A O 1
ATOM 3623 N N . SER A 1 469 ? 3.127 9.591 29.258 1.00 83.19 469 SER A N 1
ATOM 3624 C CA . SER A 1 469 ? 4.301 8.724 29.118 1.00 83.19 469 SER A CA 1
ATOM 3625 C C . SER A 1 469 ? 4.365 8.064 27.744 1.00 83.19 469 SER A C 1
ATOM 3627 O O . SER A 1 469 ? 5.447 7.948 27.180 1.00 83.19 469 SER A O 1
ATOM 3629 N N . GLU A 1 470 ? 3.224 7.636 27.204 1.00 81.81 470 GLU A N 1
ATOM 3630 C CA . GLU A 1 470 ? 3.157 7.008 25.887 1.00 81.81 470 GLU A CA 1
ATOM 3631 C C . GLU A 1 470 ? 3.520 8.011 24.786 1.00 81.81 470 GLU A C 1
ATOM 3633 O O . GLU A 1 470 ? 4.293 7.687 23.891 1.00 81.81 470 GLU A O 1
ATOM 3638 N N . ILE A 1 471 ? 3.031 9.255 24.881 1.00 83.50 471 ILE A N 1
ATOM 3639 C CA . ILE A 1 471 ? 3.421 10.335 23.961 1.00 83.50 471 ILE A CA 1
ATOM 3640 C C . ILE A 1 471 ? 4.935 10.563 24.026 1.00 83.50 471 ILE A C 1
ATOM 3642 O O . ILE A 1 471 ? 5.570 10.667 22.980 1.00 83.50 471 ILE A O 1
ATOM 3646 N N . ASP A 1 472 ? 5.510 10.598 25.232 1.00 84.25 472 ASP A N 1
ATOM 3647 C CA . ASP A 1 472 ? 6.950 10.796 25.443 1.00 84.25 472 ASP A CA 1
ATOM 3648 C C . ASP A 1 472 ? 7.817 9.707 24.795 1.00 84.25 472 ASP A C 1
ATOM 3650 O O . ASP A 1 472 ? 8.910 10.000 24.314 1.00 84.25 472 ASP A O 1
ATOM 3654 N N . CYS A 1 473 ? 7.325 8.469 24.698 1.00 78.06 473 CYS A N 1
ATOM 3655 C CA . CYS A 1 473 ? 8.032 7.385 24.010 1.00 78.06 473 CYS A CA 1
ATOM 3656 C C . CYS A 1 473 ? 8.165 7.587 22.490 1.00 78.06 473 CYS A C 1
ATOM 3658 O O . CYS A 1 473 ? 8.996 6.924 21.868 1.00 78.06 473 CYS A O 1
ATOM 3660 N N . TYR A 1 474 ? 7.366 8.474 21.889 1.00 73.94 474 TYR A N 1
ATOM 3661 C CA . TYR A 1 474 ? 7.369 8.743 20.447 1.00 73.94 474 TYR A CA 1
ATOM 3662 C C . TYR A 1 474 ? 7.979 10.095 20.066 1.00 73.94 474 TYR A C 1
ATOM 3664 O O . TYR A 1 474 ? 7.951 10.432 18.886 1.00 73.94 474 TYR A O 1
ATOM 3672 N N . VAL A 1 475 ? 8.512 10.853 21.030 1.00 81.44 475 VAL A N 1
ATOM 3673 C CA . VAL A 1 475 ? 9.152 12.150 20.772 1.00 81.44 475 VAL A CA 1
ATOM 3674 C C . VAL A 1 475 ? 10.504 11.923 20.110 1.00 81.44 475 VAL A C 1
ATOM 3676 O O . VAL A 1 475 ? 11.431 11.394 20.728 1.00 81.44 475 VAL A O 1
ATOM 3679 N N . GLU A 1 476 ? 10.622 12.328 18.849 1.00 78.25 476 GLU A N 1
ATOM 3680 C CA . GLU A 1 476 ? 11.915 12.439 18.177 1.00 78.25 476 GLU A CA 1
ATOM 3681 C C . GLU A 1 476 ? 12.563 13.806 18.501 1.00 78.25 476 GLU A C 1
ATOM 3683 O O . GLU A 1 476 ? 11.917 14.734 18.994 1.00 78.25 476 GLU A O 1
ATOM 3688 N N . ALA A 1 477 ? 13.875 13.936 18.283 1.00 74.25 477 ALA A N 1
ATOM 3689 C CA . ALA A 1 477 ? 14.599 15.169 18.607 1.00 74.25 477 ALA A CA 1
ATOM 3690 C C . ALA A 1 477 ? 14.039 16.372 17.822 1.00 74.25 477 ALA A C 1
ATOM 3692 O O . ALA A 1 477 ? 13.977 16.323 16.592 1.00 74.25 477 ALA A O 1
ATOM 3693 N N . GLY A 1 478 ? 13.689 17.460 18.519 1.00 77.50 478 GLY A N 1
ATOM 3694 C CA . GLY A 1 478 ? 13.081 18.652 17.914 1.00 77.50 478 GLY A CA 1
ATOM 3695 C C . GLY A 1 478 ? 11.548 18.633 17.856 1.00 77.50 478 GLY A C 1
ATOM 3696 O O . GLY A 1 478 ? 10.955 19.554 17.295 1.00 77.50 478 GLY A O 1
ATOM 3697 N N . GLU A 1 479 ? 10.893 17.608 18.411 1.00 83.25 479 GLU A N 1
ATOM 3698 C CA . GLU A 1 479 ? 9.429 17.494 18.467 1.00 83.25 479 GLU A CA 1
ATOM 3699 C C . GLU A 1 479 ? 8.832 17.866 19.835 1.00 83.25 479 GLU A C 1
ATOM 3701 O O . GLU A 1 479 ? 7.659 17.590 20.101 1.00 83.25 479 GLU A O 1
ATOM 3706 N N . GLU A 1 480 ? 9.605 18.493 20.724 1.00 86.75 480 GLU A N 1
ATOM 3707 C CA . GLU A 1 480 ? 9.188 18.780 22.101 1.00 86.75 480 GLU A CA 1
ATOM 3708 C C . GLU A 1 480 ? 7.929 19.664 22.155 1.00 86.75 480 GLU A C 1
ATOM 3710 O O . GLU A 1 480 ? 7.016 19.402 22.945 1.00 86.75 480 GLU A O 1
ATOM 3715 N N . ASP A 1 481 ? 7.835 20.655 21.265 1.00 83.38 481 ASP A N 1
ATOM 3716 C CA . ASP A 1 481 ? 6.677 21.549 21.163 1.00 83.38 481 ASP A CA 1
ATOM 3717 C C . ASP A 1 481 ? 5.433 20.825 20.618 1.00 83.38 481 ASP A C 1
ATOM 3719 O O . ASP A 1 481 ? 4.324 21.022 21.121 1.00 83.38 481 ASP A O 1
ATOM 3723 N N . LEU A 1 482 ? 5.608 19.927 19.638 1.00 82.19 482 LEU A N 1
ATOM 3724 C CA . LEU A 1 482 ? 4.524 19.092 19.101 1.00 82.19 482 LEU A CA 1
ATOM 3725 C C . LEU A 1 482 ? 3.982 18.144 20.173 1.00 82.19 482 LEU A C 1
ATOM 3727 O O . LEU A 1 482 ? 2.768 17.994 20.323 1.00 82.19 482 LEU A O 1
ATOM 3731 N N . ALA A 1 483 ? 4.878 17.532 20.947 1.00 85.25 483 ALA A N 1
ATOM 3732 C CA . ALA A 1 483 ? 4.520 16.680 22.069 1.00 85.25 483 ALA A CA 1
ATOM 3733 C C . ALA A 1 483 ? 3.758 17.468 23.142 1.00 85.25 483 ALA A C 1
ATOM 3735 O O . ALA A 1 483 ? 2.731 17.001 23.640 1.00 85.25 483 ALA A O 1
ATOM 3736 N N . ALA A 1 484 ? 4.221 18.676 23.476 1.00 87.50 484 ALA A N 1
ATOM 3737 C CA . ALA A 1 484 ? 3.557 19.558 24.431 1.00 87.50 484 ALA A CA 1
ATOM 3738 C C . ALA A 1 484 ? 2.150 19.960 23.960 1.00 87.50 484 ALA A C 1
ATOM 3740 O O . ALA A 1 484 ? 1.202 19.903 24.746 1.00 87.50 484 ALA A O 1
ATOM 3741 N N . GLN A 1 485 ? 1.993 20.296 22.677 1.00 85.94 485 GLN A N 1
ATOM 3742 C CA . GLN A 1 485 ? 0.696 20.614 22.083 1.00 85.94 485 GLN A CA 1
ATOM 3743 C C . GLN A 1 485 ? -0.242 19.400 22.073 1.00 85.94 485 GLN A C 1
ATOM 3745 O O . GLN A 1 485 ? -1.413 19.512 22.430 1.00 85.94 485 GLN A O 1
ATOM 3750 N N . LEU A 1 486 ? 0.251 18.214 21.711 1.00 86.19 486 LEU A N 1
ATOM 3751 C CA . LEU A 1 486 ? -0.573 17.009 21.724 1.00 86.19 486 LEU A CA 1
ATOM 3752 C C . LEU A 1 486 ? -1.048 16.682 23.148 1.00 86.19 486 LEU A C 1
ATOM 3754 O O . LEU A 1 486 ? -2.227 16.390 23.345 1.00 86.19 486 LEU A O 1
ATOM 3758 N N . LYS A 1 487 ? -0.166 16.801 24.147 1.00 89.81 487 LYS A N 1
ATOM 3759 C CA . LYS A 1 487 ? -0.514 16.625 25.566 1.00 89.81 487 LYS A CA 1
ATOM 3760 C C . LYS A 1 487 ? -1.529 17.660 26.047 1.00 89.81 487 LYS A C 1
ATOM 3762 O O . LYS A 1 487 ? -2.429 17.300 26.799 1.00 89.81 487 LYS A O 1
ATOM 3767 N N . SER A 1 488 ? -1.415 18.922 25.624 1.00 89.75 488 SER A N 1
ATOM 3768 C CA . SER A 1 488 ? -2.345 19.982 26.045 1.00 89.75 488 SER A CA 1
ATOM 3769 C C . SER A 1 488 ? -3.751 19.798 25.474 1.00 89.75 488 SER A C 1
ATOM 3771 O O . SER A 1 488 ? -4.730 20.183 26.112 1.00 89.75 488 SER A O 1
ATOM 3773 N N . LEU A 1 489 ? -3.861 19.154 24.310 1.00 87.56 489 LEU A N 1
ATOM 3774 C CA . LEU A 1 489 ? -5.139 18.791 23.704 1.00 87.56 489 LEU A CA 1
ATOM 3775 C C . LEU A 1 489 ? -5.760 17.525 24.311 1.00 87.56 489 LEU A C 1
ATOM 3777 O O . LEU A 1 489 ? -6.904 17.215 23.981 1.00 87.56 489 LEU A O 1
ATOM 3781 N N . PHE A 1 490 ? -5.055 16.783 25.171 1.00 89.12 490 PHE A N 1
ATOM 3782 C CA . PHE A 1 490 ? -5.632 15.601 25.802 1.00 89.12 490 PHE A CA 1
ATOM 3783 C C . PHE A 1 490 ? -6.679 15.990 26.853 1.00 89.12 490 PHE A C 1
ATOM 3785 O O . PHE A 1 490 ? -6.382 16.630 27.864 1.00 89.12 490 PHE A O 1
ATOM 3792 N N . VAL A 1 491 ? -7.913 15.541 26.646 1.00 88.19 491 VAL A N 1
ATOM 3793 C CA . VAL A 1 491 ? -9.048 15.762 27.536 1.00 88.19 491 VAL A CA 1
ATOM 3794 C C . VAL A 1 491 ? -9.569 14.418 28.035 1.00 88.19 491 VAL A C 1
ATOM 3796 O O . VAL A 1 491 ? -10.143 13.625 27.288 1.00 88.19 491 VAL A O 1
ATOM 3799 N N . LEU A 1 492 ? -9.417 14.192 29.340 1.00 90.94 492 LEU A N 1
ATOM 3800 C CA . LEU A 1 492 ? -10.110 13.128 30.064 1.00 90.94 492 LEU A CA 1
ATOM 3801 C C . LEU A 1 492 ? -11.369 13.711 30.716 1.00 90.94 492 LEU A C 1
ATOM 3803 O O . LEU A 1 492 ? -11.296 14.280 31.810 1.00 90.94 492 LEU A O 1
ATOM 3807 N N . ASP A 1 493 ? -12.510 13.585 30.036 1.00 89.62 493 ASP A N 1
ATOM 3808 C CA . ASP A 1 493 ? -13.811 14.053 30.530 1.00 89.62 493 ASP A CA 1
ATOM 3809 C C . ASP A 1 493 ? -14.384 13.035 31.528 1.00 89.62 493 ASP A C 1
ATOM 3811 O O . ASP A 1 493 ? -15.029 12.052 31.162 1.00 89.62 493 ASP A O 1
ATOM 3815 N N . ALA A 1 494 ? -14.082 13.238 32.810 1.00 91.88 494 ALA A N 1
ATOM 3816 C CA . ALA A 1 494 ? -14.495 12.350 33.888 1.00 91.88 494 ALA A CA 1
ATOM 3817 C C . ALA A 1 494 ? -15.883 12.731 34.427 1.00 91.88 494 ALA A C 1
ATOM 3819 O O . ALA A 1 494 ? -16.040 13.702 35.167 1.00 91.88 494 ALA A O 1
ATOM 3820 N N . ARG A 1 495 ? -16.896 11.928 34.094 1.00 91.88 495 ARG A N 1
ATOM 3821 C CA . ARG A 1 495 ? -18.287 12.101 34.531 1.00 91.88 495 ARG A CA 1
ATOM 3822 C C . ARG A 1 495 ? -18.543 11.220 35.749 1.00 91.88 495 ARG A C 1
ATOM 3824 O O . ARG A 1 495 ? -18.475 9.997 35.652 1.00 91.88 495 ARG A O 1
ATOM 3831 N N . SER A 1 496 ? -18.835 11.832 36.895 1.00 92.56 496 SER A N 1
ATOM 3832 C CA . SER A 1 496 ? -18.988 11.096 38.159 1.00 92.56 496 SER A CA 1
ATOM 3833 C C . SER A 1 496 ? -20.177 11.520 39.016 1.00 92.56 496 SER A C 1
ATOM 3835 O O . SER A 1 496 ? -20.200 11.191 40.201 1.00 92.56 496 SER A O 1
ATOM 3837 N N . ASP A 1 497 ? -21.164 12.220 38.457 1.00 91.50 497 ASP A N 1
ATOM 3838 C CA . ASP A 1 497 ? -22.383 12.585 39.186 1.00 91.50 497 ASP A CA 1
ATOM 3839 C C . ASP A 1 497 ? -23.196 11.334 39.555 1.00 91.50 497 ASP A C 1
ATOM 3841 O O . ASP A 1 497 ? -23.827 10.710 38.702 1.00 91.50 497 ASP A O 1
ATOM 3845 N N . ALA A 1 498 ? -23.173 10.976 40.840 1.00 89.38 498 ALA A N 1
ATOM 3846 C CA . ALA A 1 498 ? -23.860 9.800 41.363 1.00 89.38 498 ALA A CA 1
ATOM 3847 C C . ALA A 1 498 ? -25.380 9.875 41.188 1.00 89.38 498 ALA A C 1
ATOM 3849 O O . ALA A 1 498 ? -26.012 8.843 40.994 1.00 89.38 498 ALA A O 1
ATOM 3850 N N . ALA A 1 499 ? -25.971 11.075 41.211 1.00 89.88 499 ALA A N 1
ATOM 3851 C CA . ALA A 1 499 ? -27.412 11.229 41.031 1.00 89.88 499 ALA A CA 1
ATOM 3852 C C . ALA A 1 499 ? -27.857 10.876 39.603 1.00 89.88 499 ALA A C 1
ATOM 3854 O O . ALA A 1 499 ? -29.009 10.505 39.388 1.00 89.88 499 ALA A O 1
ATOM 3855 N N . LEU A 1 500 ? -26.940 10.992 38.639 1.00 88.31 500 LEU A N 1
ATOM 3856 C CA . LEU A 1 500 ? -27.186 10.717 37.230 1.00 88.31 500 LEU A CA 1
ATOM 3857 C C . LEU A 1 500 ? -26.722 9.312 36.815 1.00 88.31 500 LEU A C 1
ATOM 3859 O O . LEU A 1 500 ? -27.363 8.699 35.969 1.00 88.31 500 LEU A O 1
ATOM 3863 N N . LEU A 1 501 ? -25.597 8.833 37.359 1.00 92.00 501 LEU A N 1
ATOM 3864 C CA . LEU A 1 501 ? -24.848 7.698 36.804 1.00 92.00 501 LEU A CA 1
ATOM 3865 C C . LEU A 1 501 ? -24.807 6.449 37.692 1.00 92.00 501 LEU A C 1
ATOM 3867 O O . LEU A 1 501 ? -24.351 5.405 37.220 1.00 92.00 501 LEU A O 1
ATOM 3871 N N . ALA A 1 502 ? -25.236 6.531 38.955 1.00 91.94 502 ALA A N 1
ATOM 3872 C CA . ALA A 1 502 ? -25.169 5.389 39.865 1.00 91.94 502 ALA A CA 1
ATOM 3873 C C . ALA A 1 502 ? -25.943 4.184 39.320 1.00 91.94 502 ALA A C 1
ATOM 3875 O O . ALA A 1 502 ? -27.094 4.308 38.907 1.00 91.94 502 ALA A O 1
ATOM 3876 N N . ASP A 1 503 ? -25.267 3.033 39.305 1.00 90.00 503 ASP A N 1
ATOM 3877 C CA . ASP A 1 503 ? -25.790 1.729 38.886 1.00 90.00 503 ASP A CA 1
ATOM 3878 C C . ASP A 1 503 ? -26.344 1.685 37.451 1.00 90.00 503 ASP A C 1
ATOM 3880 O O . ASP A 1 503 ? -27.027 0.734 37.064 1.00 90.00 503 ASP A O 1
ATOM 3884 N N . MET A 1 504 ? -26.012 2.686 36.628 1.00 88.94 504 MET A N 1
ATOM 3885 C CA . MET A 1 504 ? -26.427 2.719 35.233 1.00 88.94 504 MET A CA 1
ATOM 3886 C C . MET A 1 504 ? -25.822 1.574 34.428 1.00 88.94 504 MET A C 1
ATOM 3888 O O . MET A 1 504 ? -24.627 1.265 34.501 1.00 88.94 504 MET A O 1
ATOM 3892 N N . THR A 1 505 ? -26.645 1.024 33.546 1.00 84.44 505 THR A N 1
ATOM 3893 C CA . THR A 1 505 ? -26.195 0.112 32.499 1.00 84.44 505 THR A CA 1
ATOM 3894 C C . THR A 1 505 ? -25.465 0.872 31.386 1.00 84.44 505 THR A C 1
ATOM 3896 O O . THR A 1 505 ? -25.694 2.059 31.142 1.00 84.44 505 THR A O 1
ATOM 3899 N N . MET A 1 506 ? -24.627 0.168 30.619 1.00 75.88 506 MET A N 1
ATOM 3900 C CA . MET A 1 506 ? -23.928 0.750 29.462 1.00 75.88 506 MET A CA 1
ATOM 3901 C C . MET A 1 506 ? -24.897 1.367 28.433 1.00 75.88 506 MET A C 1
ATOM 3903 O O . MET A 1 506 ? -24.602 2.394 27.819 1.00 75.88 506 MET A O 1
ATOM 3907 N N . GLY A 1 507 ? -26.081 0.768 28.256 1.00 78.19 507 GLY A N 1
ATOM 3908 C CA . GLY A 1 507 ? -27.115 1.283 27.355 1.00 78.19 507 GLY A CA 1
ATOM 3909 C C . GLY A 1 507 ? -27.676 2.640 27.792 1.00 78.19 507 GLY A C 1
ATOM 3910 O O . GLY A 1 507 ? -27.961 3.490 26.948 1.00 78.19 507 GLY A O 1
ATOM 3911 N N . GLU A 1 508 ? -27.797 2.872 29.098 1.00 83.62 508 GLU A N 1
ATOM 3912 C CA . GLU A 1 508 ? -28.272 4.139 29.662 1.00 83.62 508 GLU A CA 1
ATOM 3913 C C . GLU A 1 508 ? -27.195 5.223 29.602 1.00 83.62 508 GLU A C 1
ATOM 3915 O O . GLU A 1 508 ? -27.475 6.337 29.152 1.00 83.62 508 GLU A O 1
ATOM 3920 N N . VAL A 1 509 ? -25.944 4.870 29.913 1.00 84.69 509 VAL A N 1
ATOM 3921 C CA . VAL A 1 509 ? -24.786 5.765 29.750 1.00 84.69 509 VAL A CA 1
ATOM 3922 C C . VAL A 1 509 ? -24.668 6.259 28.302 1.00 84.69 509 VAL A C 1
ATOM 3924 O O . VAL A 1 509 ? -24.465 7.450 28.058 1.00 84.69 509 VAL A O 1
ATOM 3927 N N . ARG A 1 510 ? -24.883 5.384 27.309 1.00 79.38 510 ARG A N 1
ATOM 3928 C CA . ARG A 1 510 ? -24.875 5.782 25.889 1.00 79.38 510 ARG A CA 1
ATOM 3929 C C . ARG A 1 510 ? -25.971 6.770 25.520 1.00 79.38 510 ARG A C 1
ATOM 3931 O O . ARG A 1 510 ? -25.737 7.626 24.668 1.00 79.38 510 ARG A O 1
ATOM 3938 N N . LYS A 1 511 ? -27.160 6.670 26.122 1.00 83.31 511 LYS A N 1
ATOM 3939 C CA . LYS A 1 511 ? -28.237 7.645 25.882 1.00 83.31 511 LYS A CA 1
ATOM 3940 C C . LYS A 1 511 ? -27.825 9.029 26.379 1.00 83.31 511 LYS A C 1
ATOM 3942 O O . LYS A 1 511 ? -28.005 9.995 25.642 1.00 83.31 511 LYS A O 1
ATOM 3947 N N . ILE A 1 512 ? -27.206 9.107 27.558 1.00 84.44 512 ILE A N 1
ATOM 3948 C CA . ILE A 1 512 ? -26.652 10.357 28.102 1.00 84.44 512 ILE A CA 1
ATOM 3949 C C . ILE A 1 512 ? -25.562 10.910 27.180 1.00 84.44 512 ILE A C 1
ATOM 3951 O O . ILE A 1 512 ? -25.594 12.090 26.832 1.00 84.44 512 ILE A O 1
ATOM 3955 N N . TYR A 1 513 ? -24.630 10.062 26.734 1.00 79.12 513 TYR A N 1
ATOM 3956 C CA . TYR A 1 513 ? -23.583 10.462 25.791 1.00 79.12 513 TYR A CA 1
ATOM 3957 C C . TYR A 1 513 ? -24.170 11.050 24.500 1.00 79.12 513 TYR A C 1
ATOM 3959 O O . TYR A 1 513 ? -23.799 12.150 24.094 1.00 79.12 513 TYR A O 1
ATOM 3967 N N . LYS A 1 514 ? -25.133 10.355 23.876 1.00 76.44 514 LYS A N 1
ATOM 3968 C CA . LYS A 1 514 ? -25.789 10.818 22.643 1.00 76.44 514 LYS A CA 1
ATOM 3969 C C . LYS A 1 514 ? -26.534 12.139 22.854 1.00 76.44 514 LYS A C 1
ATOM 3971 O O . LYS A 1 514 ? -26.444 13.012 21.999 1.00 76.44 514 LYS A O 1
ATOM 3976 N N . GLN A 1 515 ? -27.230 12.308 23.980 1.00 78.44 515 GLN A N 1
ATOM 3977 C CA . GLN A 1 515 ? -27.904 13.568 24.311 1.00 78.44 515 GLN A CA 1
ATOM 3978 C C . GLN A 1 515 ? -26.903 14.721 24.426 1.00 78.44 515 GLN A C 1
ATOM 3980 O O . GLN A 1 515 ? -27.121 15.757 23.808 1.00 78.44 515 GLN A O 1
ATOM 3985 N N . ALA A 1 516 ? -25.782 14.518 25.124 1.00 68.50 516 ALA A N 1
ATOM 3986 C CA . ALA A 1 516 ? -24.721 15.517 25.253 1.00 68.50 516 ALA A CA 1
ATOM 3987 C C . ALA A 1 516 ? -24.027 15.843 23.913 1.00 68.50 516 ALA A C 1
ATOM 3989 O O . ALA A 1 516 ? -23.658 16.992 23.673 1.00 68.50 516 ALA A O 1
ATOM 3990 N N . ALA A 1 517 ? -23.875 14.853 23.025 1.00 57.44 517 ALA A N 1
ATOM 3991 C CA . ALA A 1 517 ? -23.278 15.025 21.699 1.00 57.44 517 ALA A CA 1
ATOM 3992 C C . ALA A 1 517 ? -24.176 15.797 20.712 1.00 57.44 517 ALA A C 1
ATOM 3994 O O . ALA A 1 517 ? -23.675 16.387 19.754 1.00 57.44 517 ALA A O 1
ATOM 3995 N N . VAL A 1 518 ? -25.498 15.794 20.921 1.00 50.53 518 VAL A N 1
ATOM 3996 C CA . VAL A 1 518 ? -26.444 16.596 20.129 1.00 50.53 518 VAL A CA 1
ATOM 3997 C C . VAL A 1 518 ? -26.388 18.063 20.556 1.00 50.53 518 VAL A C 1
ATOM 3999 O O . VAL A 1 518 ? -26.340 18.936 19.693 1.00 50.53 518 VAL A O 1
ATOM 4002 N N . THR A 1 519 ? -26.311 18.346 21.859 1.00 47.69 519 THR A N 1
ATOM 4003 C CA . THR A 1 519 ? -26.228 19.719 22.386 1.00 47.69 519 THR A CA 1
ATOM 4004 C C . THR A 1 519 ? -24.914 20.420 22.040 1.00 47.69 519 THR A C 1
ATOM 4006 O O . THR A 1 519 ? -24.920 21.629 21.826 1.00 47.69 519 THR A O 1
ATOM 4009 N N . SER A 1 520 ? -23.801 19.684 21.938 1.00 46.50 520 SER A N 1
ATOM 4010 C CA . SER A 1 520 ? -22.488 20.244 21.575 1.00 46.50 520 SER A CA 1
ATOM 4011 C C . SER A 1 520 ? -22.279 20.471 20.074 1.00 46.50 520 SER A C 1
ATOM 4013 O O . SER A 1 520 ? -21.311 21.118 19.695 1.00 46.50 520 SER A O 1
ATOM 4015 N N . ARG A 1 521 ? -23.157 19.948 19.203 1.00 34.56 521 ARG A N 1
ATOM 4016 C CA . ARG A 1 521 ? -23.144 20.227 17.750 1.00 34.56 521 ARG A CA 1
ATOM 4017 C C . ARG A 1 521 ? -23.975 21.456 17.362 1.00 34.56 521 ARG A C 1
ATOM 4019 O O . ARG A 1 521 ? -23.907 21.887 16.216 1.00 34.56 521 ARG A O 1
ATOM 4026 N N . SER A 1 522 ? -24.774 21.981 18.290 1.00 29.38 522 SER A N 1
ATOM 4027 C CA . SER A 1 522 ? -25.611 23.182 18.128 1.00 29.38 522 SER A CA 1
ATOM 4028 C C . SER A 1 522 ? -24.998 24.460 18.720 1.00 29.38 522 SER A C 1
ATOM 4030 O O . SER A 1 522 ? -25.632 25.513 18.670 1.00 29.38 522 SER A O 1
ATOM 4032 N N . SER A 1 523 ? -23.793 24.358 19.280 1.00 28.38 523 SER A N 1
ATOM 4033 C CA . SER A 1 523 ? -22.944 25.441 19.796 1.00 28.38 523 SER A CA 1
ATOM 4034 C C . SER A 1 523 ? -21.617 25.414 19.061 1.00 28.38 523 SER A C 1
ATOM 4036 O O . SER A 1 523 ? -21.099 26.503 18.752 1.00 28.38 523 SER A O 1
#

Radius of gyration: 26.08 Å; chains: 1; bounding box: 64×62×79 Å

Sequence (523 aa):
MLTGMVRPVYKSSAEALTSIHGNGGPQSVAAIDGTETTIFGAMYLNGIAAGAFQVEHVVLNAHPSSSVLPALLVYASTSNTATTGEDFLTALAAGYEVCARIGLALGASVEDERGFHNPTINGRLAAAAAVGNLLDWDAEIIARRMPRRSRSIRATTDLWASRQRSWLARAWGGPPDVLGNEMEFLHVFSPEPNATALADQLGDRWDCEATTAKHHFMHSRFQTLVSGIQNHKKRDPWDKEVKGVTAYVGPRLLRESHQIAHPETLDQAQYSVLFCLIAAVLLDLSSPFIFNDPLVGDEAVKKFAGEVVIEQVYNDERTEAGYVIVSSPDDSTVNITAPYSGYTGLYEKPNFLEALVDKYNRTTKALSVEGAAQSLRSLVEYMWMETNISHVYNEIVKVGEEARSNYSKLTVTLKSSFRAPDGTLWTAGDDVSEYYRGWGFTIYRTAYGPATDAQWPTLLDKIRVQVVSEIDCYVEAGEEDLAAQLKSLFVLDARSDAALLADMTMGEVRKIYKQAAVTSRSS

Organism: NCBI:txid1209918

Foldseek 3Di:
DLVQCLDPVLVVLLVVQCVQFNQADPQWDQALQRRTGHLVSNLQSQLRSQPVFQFQKDFLLERQNSFQVSLLLSPQLSDPDFQALQLSVVLSLQLLLQLNLLSQQLDPCLCQVVNDRSHLQRRQLSNLSSVCSSVVHDLQVSQLPGDADPDCVCVVPPVSDDPDDPPVVPPRDDDSDADDDPPHSSVVRHVRGRSCSSCPCNPNDRSSLFIFGALARAHRLLRLVLVLLLVCCVVPNDLFDFPAKEKEWAPLCVDPQQLQLQDQDLNSLRSHSLLSNLCSNPHNRLARPSSDNVSSVDPVSSVRSNRYHYHYDDHDPPISWIWMWTAHPVRDIDIGGRHPVPRLRGSPHPCNVVSVVSSQCSSCVLLVLNPLSVVLVVCVVVSNRGSGSSVSVVSSSVSSNSSSVSDAPLNSLQVVQFADDPPDDDDPPDDRLVRGAQDEDEDEDADDDDVCVVCVVVVVVVVLVVVLVVLVVRDDPPCPVSSVSNSVSHDHNYHYPCVQRHNDDPVSVSVVVVVVVVVVVVD